Protein AF-0000000085167432 (afdb_homodimer)

Foldseek 3Di:
DVLLLLLLVLLVVLCVVVVNDLCNLCVQVVHHSVVSVCCSVVSPDDPVNSQSSCVVVPHGSVVSSVSSCVVQVQALEDDLVLLVVLLVDVVLVLLLVVVVLVDALVRSVVVDPDDSVRSLVSLVVCVVSVQWDQDPVRGIGGRHDLNHDYPVVGPVVVSVVVVCVVCVPVDPQPDPPGDDDDDDDDDDPVRVVVVVVVVVVVVVVVSVVSSVCSPPDPVVDDDDDDDDDDDDDDDPVVVVVDDDPDD/DVLLLLLLVLLVVLCVVVVNDLCNLCVQVVHHSVVSVCCSVVSPDDPVNSQSSCVVVPHGSVVSSVSSCVVQVQALEDDLVLLVVLLVDVVLVLLLVVVVLVDALVRSVVVDPDDSVRSLVSLVVCVVSVQWDQDPVRGIGGRHDLNHDYPVVGPNVVSVVVVCVVCVPVDPQPDPPGDDDDDDDDDDPVRVVVVVVVVVVVVVVVSVVSSVCSVPDPVVDDDDDDDDDDDDDDDPVVVVVDDPPDD

Organism: Herbaspirillum seropedicae (strain SmR1) (NCBI:txid757424)

Radius of gyration: 34.23 Å; Cα contacts (8 Å, |Δi|>4): 604; chains: 2; bounding box: 50×103×81 Å

Structure (mmCIF, N/CA/C/O backbone):
data_AF-0000000085167432-model_v1
#
loop_
_entity.id
_entity.type
_entity.pdbx_description
1 polymer 'XRE family transcription regulator protein'
#
loop_
_atom_site.group_PDB
_atom_site.id
_atom_site.type_symbol
_atom_site.label_atom_id
_atom_site.label_alt_id
_atom_site.label_comp_id
_atom_site.label_asym_id
_atom_site.label_entity_id
_atom_site.label_seq_id
_atom_site.pdbx_PDB_ins_code
_atom_site.Cartn_x
_atom_site.Cartn_y
_atom_site.Cartn_z
_atom_site.occupancy
_atom_site.B_iso_or_equiv
_atom_site.auth_seq_id
_atom_site.auth_comp_id
_atom_site.auth_asym_id
_atom_site.auth_atom_id
_atom_site.pdbx_PDB_model_num
ATOM 1 N N . MET A 1 1 ? 6.734 33.094 27.078 1 44.41 1 MET A N 1
ATOM 2 C CA . MET A 1 1 ? 6.047 33.844 28.109 1 44.41 1 MET A CA 1
ATOM 3 C C . MET A 1 1 ? 4.652 33.281 28.359 1 44.41 1 MET A C 1
ATOM 5 O O . MET A 1 1 ? 4.223 33.156 29.516 1 44.41 1 MET A O 1
ATOM 9 N N . ALA A 1 2 ? 3.977 32.938 27.234 1 57 2 ALA A N 1
ATOM 10 C CA . ALA A 1 2 ? 2.596 32.469 27.297 1 57 2 ALA A CA 1
ATOM 11 C C . ALA A 1 2 ? 2.516 31.078 27.938 1 57 2 ALA A C 1
ATOM 13 O O . ALA A 1 2 ? 1.644 30.828 28.766 1 57 2 ALA A O 1
ATOM 14 N N . GLN A 1 3 ? 3.475 30.406 27.641 1 58.03 3 GLN A N 1
ATOM 15 C CA . GLN A 1 3 ? 3.445 29.062 28.203 1 58.03 3 GLN A CA 1
ATOM 16 C C . GLN A 1 3 ? 3.689 29.094 29.719 1 58.03 3 GLN A C 1
ATOM 18 O O . GLN A 1 3 ? 3.033 28.375 30.469 1 58.03 3 GLN A O 1
ATOM 23 N N . ALA A 1 4 ? 4.633 29.984 30 1 64.81 4 ALA A N 1
ATOM 24 C CA . ALA A 1 4 ? 4.941 30.125 31.422 1 64.81 4 ALA A CA 1
ATOM 25 C C . ALA A 1 4 ? 3.736 30.641 32.188 1 64.81 4 ALA A C 1
ATOM 27 O O . ALA A 1 4 ? 3.449 30.172 33.312 1 64.81 4 ALA A O 1
ATOM 28 N N . GLU A 1 5 ? 3.074 31.453 31.469 1 71.62 5 GLU A N 1
ATOM 29 C CA . GLU A 1 5 ? 1.869 31.984 32.094 1 71.62 5 GLU A CA 1
ATOM 30 C C . GLU A 1 5 ? 0.8 30.906 32.25 1 71.62 5 GLU A C 1
ATOM 32 O O . GLU A 1 5 ? 0.116 30.844 33.281 1 71.62 5 GLU A O 1
ATOM 37 N N . SER A 1 6 ? 0.79 30.188 31.281 1 72.5 6 SER A N 1
ATOM 38 C CA . SER A 1 6 ? -0.196 29.109 31.312 1 72.5 6 SER A CA 1
ATOM 39 C C . SER A 1 6 ? 0.153 28.078 32.406 1 72.5 6 SER A C 1
ATOM 41 O O . SER A 1 6 ? -0.735 27.547 33.062 1 72.5 6 SER A O 1
ATOM 43 N N . LEU A 1 7 ? 1.386 27.875 32.5 1 75.06 7 LEU A N 1
ATOM 44 C CA . LEU A 1 7 ? 1.826 26.953 33.531 1 75.06 7 LEU A CA 1
ATOM 45 C C . LEU A 1 7 ? 1.527 27.5 34.906 1 75.06 7 LEU A C 1
ATOM 47 O O . LEU A 1 7 ? 1.071 26.766 35.812 1 75.06 7 LEU A O 1
ATOM 51 N N . VAL A 1 8 ? 1.771 28.766 35.031 1 79 8 VAL A N 1
ATOM 52 C CA . VAL A 1 8 ? 1.526 29.422 36.312 1 79 8 VAL A CA 1
ATOM 53 C C . VAL A 1 8 ? 0.028 29.422 36.594 1 79 8 VAL A C 1
ATOM 55 O O . VAL A 1 8 ? -0.39 29.172 37.719 1 79 8 VAL A O 1
ATOM 58 N N . ASN A 1 9 ? -0.695 29.609 35.531 1 78.5 9 ASN A N 1
ATOM 59 C CA . ASN A 1 9 ? -2.145 29.578 35.688 1 78.5 9 ASN A CA 1
ATOM 60 C C . ASN A 1 9 ? -2.645 28.188 36.062 1 78.5 9 ASN A C 1
ATOM 62 O O . ASN A 1 9 ? -3.531 28.031 36.906 1 78.5 9 ASN A O 1
ATOM 66 N N . ALA A 1 10 ? -2.094 27.281 35.438 1 77.69 10 ALA A N 1
ATOM 67 C CA . ALA A 1 10 ? -2.438 25.906 35.75 1 77.69 10 ALA A CA 1
ATOM 68 C C . ALA A 1 10 ? -2.092 25.562 37.188 1 77.69 10 ALA A C 1
ATOM 70 O O . ALA A 1 10 ? -2.85 24.875 37.875 1 77.69 10 ALA A O 1
ATOM 71 N N . LEU A 1 11 ? -0.949 26.078 37.531 1 81.75 11 LEU A N 1
ATOM 72 C CA . LEU A 1 11 ? -0.508 25.875 38.906 1 81.75 11 LEU A CA 1
ATOM 73 C C . LEU A 1 11 ? -1.457 26.547 39.875 1 81.75 11 LEU A C 1
ATOM 75 O O . LEU A 1 11 ? -1.812 25.969 40.906 1 81.75 11 LEU A O 1
ATOM 79 N N . LYS A 1 12 ? -1.842 27.719 39.5 1 84.62 12 LYS A N 1
ATOM 80 C CA . LYS A 1 12 ? -2.799 28.453 40.312 1 84.62 12 LYS A CA 1
ATOM 81 C C . LYS A 1 12 ? -4.117 27.688 40.438 1 84.62 12 LYS A C 1
ATOM 83 O O . LYS A 1 12 ? -4.684 27.562 41.531 1 84.62 12 LYS A O 1
ATOM 88 N N . ASN A 1 13 ? -4.531 27.188 39.406 1 81.06 13 ASN A N 1
ATOM 89 C CA . ASN A 1 13 ? -5.77 26.406 39.375 1 81.06 13 ASN A CA 1
ATOM 90 C C . ASN A 1 13 ? -5.66 25.141 40.188 1 81.06 13 ASN A C 1
ATOM 92 O O . ASN A 1 13 ? -6.609 24.75 40.875 1 81.06 13 ASN A O 1
ATOM 96 N N . LEU A 1 14 ? -4.574 24.578 40.094 1 81.69 14 LEU A N 1
ATOM 97 C CA . LEU A 1 14 ? -4.328 23.344 40.844 1 81.69 14 LEU A CA 1
ATOM 98 C C . LEU A 1 14 ? -4.34 23.625 42.344 1 81.69 14 LEU A C 1
ATOM 100 O O . LEU A 1 14 ? -4.918 22.859 43.125 1 81.69 14 LEU A O 1
ATOM 104 N N . LEU A 1 15 ? -3.662 24.703 42.75 1 87.19 15 LEU A N 1
ATOM 105 C CA . LEU A 1 15 ? -3.65 25.109 44.156 1 87.19 15 LEU A CA 1
ATOM 106 C C . LEU A 1 15 ? -5.066 25.375 44.656 1 87.19 15 LEU A C 1
ATOM 108 O O . LEU A 1 15 ? -5.441 24.906 45.75 1 87.19 15 LEU A O 1
ATOM 112 N N . LYS A 1 16 ? -5.797 25.984 43.781 1 85.44 16 LYS A N 1
ATOM 113 C CA . LYS A 1 16 ? -7.184 26.281 44.125 1 85.44 16 LYS A CA 1
ATOM 114 C C . LYS A 1 16 ? -8.016 25 44.25 1 85.44 16 LYS A C 1
ATOM 116 O O . LYS A 1 16 ? -8.805 24.844 45.156 1 85.44 16 LYS A O 1
ATOM 121 N N . ALA A 1 17 ? -7.844 24.156 43.469 1 81.81 17 ALA A N 1
ATOM 122 C CA . ALA A 1 17 ? -8.586 22.906 43.438 1 81.81 17 ALA A CA 1
ATOM 123 C C . ALA A 1 17 ? -8.281 22.031 44.625 1 81.81 17 ALA A C 1
ATOM 125 O O . ALA A 1 17 ? -9.148 21.312 45.125 1 81.81 17 ALA A O 1
ATOM 126 N N . ARG A 1 18 ? -7.109 22.203 45 1 82.69 18 ARG A N 1
ATOM 127 C CA . ARG A 1 18 ? -6.691 21.375 46.125 1 82.69 18 ARG A CA 1
ATOM 128 C C . ARG A 1 18 ? -6.848 22.109 47.469 1 82.69 18 ARG A C 1
ATOM 130 O O . ARG A 1 18 ? -6.52 21.578 48.531 1 82.69 18 ARG A O 1
ATOM 137 N N . GLY A 1 19 ? -7.238 23.344 47.281 1 87.38 19 GLY A N 1
ATOM 138 C CA . GLY A 1 19 ? -7.469 24.156 48.469 1 87.38 19 GLY A CA 1
ATOM 139 C C . GLY A 1 19 ? -6.188 24.578 49.156 1 87.38 19 GLY A C 1
ATOM 140 O O . GLY A 1 19 ? -6.18 24.812 50.375 1 87.38 19 GLY A O 1
ATOM 141 N N . ILE A 1 20 ? -5.172 24.578 48.5 1 87.62 20 ILE A N 1
ATOM 142 C CA . ILE A 1 20 ? -3.893 24.984 49.062 1 87.62 20 ILE A CA 1
ATOM 143 C C . ILE A 1 20 ? -3.729 26.5 48.938 1 87.62 20 ILE A C 1
ATOM 145 O O . ILE A 1 20 ? -3.836 27.062 47.844 1 87.62 20 ILE A O 1
ATOM 149 N N . THR A 1 21 ? -3.5 27.062 50.031 1 89 21 THR A N 1
ATOM 150 C CA . THR A 1 21 ? -3.32 28.516 50.062 1 89 21 THR A CA 1
ATOM 151 C C . THR A 1 21 ? -1.856 28.875 49.844 1 89 21 THR A C 1
ATOM 153 O O . THR A 1 21 ? -0.969 28.031 49.969 1 89 21 THR A O 1
ATOM 156 N N . TYR A 1 22 ? -1.654 30.125 49.438 1 92.62 22 TYR A N 1
ATOM 157 C CA . TYR A 1 22 ? -0.292 30.609 49.25 1 92.62 22 TYR A CA 1
ATOM 158 C C . TYR A 1 22 ? 0.513 30.516 50.531 1 92.62 22 TYR A C 1
ATOM 160 O O . TYR A 1 22 ? 1.726 30.297 50.5 1 92.62 22 TYR A O 1
ATOM 168 N N . ALA A 1 23 ? -0.18 30.656 51.625 1 92.38 23 ALA A N 1
ATOM 169 C CA . ALA A 1 23 ? 0.455 30.547 52.938 1 92.38 23 ALA A CA 1
ATOM 170 C C . ALA A 1 23 ? 0.966 29.125 53.188 1 92.38 23 ALA A C 1
ATOM 172 O O . ALA A 1 23 ? 2.086 28.938 53.656 1 92.38 23 ALA A O 1
ATOM 173 N N . GLN A 1 24 ? 0.153 28.234 52.844 1 91.75 24 GLN A N 1
ATOM 174 C CA . GLN A 1 24 ? 0.531 26.828 53.031 1 91.75 24 GLN A CA 1
ATOM 175 C C . GLN A 1 24 ? 1.688 26.469 52.094 1 91.75 24 GLN A C 1
ATOM 177 O O . GLN A 1 24 ? 2.609 25.75 52.5 1 91.75 24 GLN A O 1
ATOM 182 N N . LEU A 1 25 ? 1.61 26.906 50.906 1 91.31 25 LEU A N 1
ATOM 183 C CA . LEU A 1 25 ? 2.66 26.656 49.906 1 91.31 25 LEU A CA 1
ATOM 184 C C . LEU A 1 25 ? 3.984 27.266 50.375 1 91.31 25 LEU A C 1
ATOM 186 O O . LEU A 1 25 ? 5.039 26.641 50.219 1 91.31 25 LEU A O 1
ATOM 190 N N . ALA A 1 26 ? 3.938 28.422 50.844 1 92.5 26 ALA A N 1
ATOM 191 C CA . ALA A 1 26 ? 5.121 29.141 51.344 1 92.5 26 ALA A CA 1
ATOM 192 C C . ALA A 1 26 ? 5.824 28.344 52.438 1 92.5 26 ALA A C 1
ATOM 194 O O . ALA A 1 26 ? 7.055 28.25 52.438 1 92.5 26 ALA A O 1
ATOM 195 N N . LYS A 1 27 ? 5.043 27.828 53.344 1 90.88 27 LYS A N 1
ATOM 196 C CA . LYS A 1 27 ? 5.594 27.016 54.438 1 90.88 27 LYS A CA 1
ATOM 197 C C . LYS A 1 27 ? 6.367 25.812 53.875 1 90.88 27 LYS A C 1
ATOM 199 O O . LYS A 1 27 ? 7.461 25.5 54.375 1 90.88 27 LYS A O 1
ATOM 204 N N . GLY A 1 28 ? 5.805 25.219 52.938 1 88.5 28 GLY A N 1
ATOM 205 C CA . GLY A 1 28 ? 6.438 24.062 52.344 1 88.5 28 GLY A CA 1
ATOM 206 C C . GLY A 1 28 ? 7.707 24.391 51.562 1 88.5 28 GLY A C 1
ATOM 207 O O . GLY A 1 28 ? 8.609 23.562 51.469 1 88.5 28 GLY A O 1
ATOM 208 N N . LEU A 1 29 ? 7.777 25.531 51.031 1 88 29 LEU A N 1
ATOM 209 C CA . LEU A 1 29 ? 8.898 25.953 50.188 1 88 29 LEU A CA 1
ATOM 210 C C . LEU A 1 29 ? 9.953 26.672 51.031 1 88 29 LEU A C 1
ATOM 212 O O . LEU A 1 29 ? 11.039 26.969 50.531 1 88 29 LEU A O 1
ATOM 216 N N . GLY A 1 30 ? 9.586 27 52.25 1 90.94 30 GLY A N 1
ATOM 217 C CA . GLY A 1 30 ? 10.484 27.766 53.125 1 90.94 30 GLY A CA 1
ATOM 218 C C . GLY A 1 30 ? 10.57 29.234 52.719 1 90.94 30 GLY A C 1
ATOM 219 O O . GLY A 1 30 ? 11.641 29.844 52.812 1 90.94 30 GLY A O 1
ATOM 220 N N . LEU A 1 31 ? 9.547 29.672 52.156 1 89.62 31 LEU A N 1
ATOM 221 C CA . LEU A 1 31 ? 9.461 31.062 51.719 1 89.62 31 LEU A CA 1
ATOM 222 C C . LEU A 1 31 ? 8.375 31.797 52.5 1 89.62 31 LEU A C 1
ATOM 224 O O . LEU A 1 31 ? 7.559 31.172 53.188 1 89.62 31 LEU A O 1
ATOM 228 N N . SER A 1 32 ? 8.43 33.156 52.469 1 91.75 32 SER A N 1
ATOM 229 C CA . SER A 1 32 ? 7.332 33.938 53 1 91.75 32 SER A CA 1
ATOM 230 C C . SER A 1 32 ? 6.125 33.938 52.062 1 91.75 32 SER A C 1
ATOM 232 O O . SER A 1 32 ? 6.27 33.75 50.875 1 91.75 32 SER A O 1
ATOM 234 N N . GLU A 1 33 ? 4.977 34.062 52.688 1 92.94 33 GLU A N 1
ATOM 235 C CA . GLU A 1 33 ? 3.766 34.188 51.875 1 92.94 33 GLU A CA 1
ATOM 236 C C . GLU A 1 33 ? 3.863 35.344 50.906 1 92.94 33 GLU A C 1
ATOM 238 O O . GLU A 1 33 ? 3.408 35.25 49.75 1 92.94 33 GLU A O 1
ATOM 243 N N . ALA A 1 34 ? 4.414 36.406 51.344 1 91.75 34 ALA A N 1
ATOM 244 C CA . ALA A 1 34 ? 4.609 37.562 50.5 1 91.75 34 ALA A CA 1
ATOM 245 C C . ALA A 1 34 ? 5.48 37.219 49.281 1 91.75 34 ALA A C 1
ATOM 247 O O . ALA A 1 34 ? 5.211 37.688 48.188 1 91.75 34 ALA A O 1
ATOM 248 N N . SER A 1 35 ? 6.492 36.5 49.5 1 90.94 35 SER A N 1
ATOM 249 C CA . SER A 1 35 ? 7.383 36.062 48.406 1 90.94 35 SER A CA 1
ATOM 250 C C . SER A 1 35 ? 6.656 35.188 47.406 1 90.94 35 SER A C 1
ATOM 252 O O . SER A 1 35 ? 6.824 35.344 46.188 1 90.94 35 SER A O 1
ATOM 254 N N . VAL A 1 36 ? 5.855 34.25 47.906 1 92 36 VAL A N 1
ATOM 255 C CA . VAL A 1 36 ? 5.094 33.344 47.031 1 92 36 VAL A CA 1
ATOM 256 C C . VAL A 1 36 ? 4.078 34.156 46.219 1 92 36 VAL A C 1
ATOM 258 O O . VAL A 1 36 ? 3.932 33.938 45.031 1 92 36 VAL A O 1
ATOM 261 N N . LYS A 1 37 ? 3.414 35.031 46.844 1 91 37 LYS A N 1
ATOM 262 C CA . LYS A 1 37 ? 2.459 35.906 46.156 1 91 37 LYS A CA 1
ATOM 263 C C . LYS A 1 37 ? 3.145 36.688 45.062 1 91 37 LYS A C 1
ATOM 265 O O . LYS A 1 37 ? 2.602 36.844 43.938 1 91 37 LYS A O 1
ATOM 270 N N . ARG A 1 38 ? 4.262 37.156 45.375 1 86.25 38 ARG A N 1
ATOM 271 C CA . ARG A 1 38 ? 5.027 37.906 44.375 1 86.25 38 ARG A CA 1
ATOM 272 C C . ARG A 1 38 ? 5.426 37.031 43.188 1 86.25 38 ARG A C 1
ATOM 274 O O . ARG A 1 38 ? 5.285 37.438 42.062 1 86.25 38 ARG A O 1
ATOM 281 N N . ILE A 1 39 ? 5.883 35.812 43.406 1 86.62 39 ILE A N 1
ATOM 282 C CA . ILE A 1 39 ? 6.324 34.906 42.375 1 86.62 39 ILE A CA 1
ATOM 283 C C . ILE A 1 39 ? 5.156 34.562 41.438 1 86.62 39 ILE A C 1
ATOM 285 O O . ILE A 1 39 ? 5.309 34.562 40.219 1 86.62 39 ILE A O 1
ATOM 289 N N . PHE A 1 40 ? 4.012 34.375 42.094 1 88.62 40 PHE A N 1
ATOM 290 C CA . PHE A 1 40 ? 2.824 34.062 41.312 1 88.62 40 PHE A CA 1
ATOM 291 C C . PHE A 1 40 ? 2.316 35.281 40.562 1 88.62 40 PHE A C 1
ATOM 293 O O . PHE A 1 40 ? 1.895 35.188 39.406 1 88.62 40 PHE A O 1
ATOM 300 N N . ALA A 1 41 ? 2.352 36.438 41.188 1 85.44 41 ALA A N 1
ATOM 301 C CA . ALA A 1 41 ? 1.872 37.656 40.562 1 85.44 41 ALA A CA 1
ATOM 302 C C . ALA A 1 41 ? 2.771 38.094 39.438 1 85.44 41 ALA A C 1
ATOM 304 O O . ALA A 1 41 ? 2.283 38.531 38.375 1 85.44 41 ALA A O 1
ATOM 305 N N . GLU A 1 42 ? 4.035 37.969 39.625 1 81.25 42 GLU A N 1
ATOM 306 C CA . GLU A 1 42 ? 5 38.344 38.625 1 81.25 42 GLU A CA 1
ATOM 307 C C . GLU A 1 42 ? 5.281 37.219 37.625 1 81.25 42 GLU A C 1
ATOM 309 O O . GLU A 1 42 ? 5.996 37.406 36.656 1 81.25 42 GLU A O 1
ATOM 314 N N . ARG A 1 43 ? 4.664 36.062 37.938 1 81.06 43 ARG A N 1
ATOM 315 C CA . ARG A 1 43 ? 4.863 34.875 37.156 1 81.06 43 ARG A CA 1
ATOM 316 C C . ARG A 1 43 ? 6.348 34.625 36.906 1 81.06 43 ARG A C 1
ATOM 318 O O . ARG A 1 43 ? 6.746 34.25 35.781 1 81.06 43 ARG A O 1
ATOM 325 N N . SER A 1 44 ? 7.176 34.875 37.812 1 79 44 SER A N 1
ATOM 326 C CA . SER A 1 44 ? 8.625 34.812 37.688 1 79 44 SER A CA 1
ATOM 327 C C . SER A 1 44 ? 9.18 33.531 38.312 1 79 44 SER A C 1
ATOM 329 O O . SER A 1 44 ? 10 33.594 39.25 1 79 44 SER A O 1
ATOM 331 N N . PHE A 1 45 ? 8.719 32.438 37.875 1 80.81 45 PHE A N 1
ATOM 332 C CA . PHE A 1 45 ? 9.203 31.156 38.344 1 80.81 45 PHE A CA 1
ATOM 333 C C . PHE A 1 45 ? 10.508 30.781 37.656 1 80.81 45 PHE A C 1
ATOM 335 O O . PHE A 1 45 ? 10.617 30.875 36.438 1 80.81 45 PHE A O 1
ATOM 342 N N . THR A 1 46 ? 11.516 30.469 38.5 1 76.75 46 THR A N 1
ATOM 343 C CA . THR A 1 46 ? 12.617 29.703 37.938 1 76.75 46 THR A CA 1
ATOM 344 C C . THR A 1 46 ? 12.219 28.234 37.781 1 76.75 46 THR A C 1
ATOM 346 O O . THR A 1 46 ? 11.266 27.766 38.406 1 76.75 46 THR A O 1
ATOM 349 N N . LEU A 1 47 ? 12.883 27.531 36.844 1 77.5 47 LEU A N 1
ATOM 350 C CA . LEU A 1 47 ? 12.602 26.125 36.656 1 77.5 47 LEU A CA 1
ATOM 351 C C . LEU A 1 47 ? 12.75 25.344 37.969 1 77.5 47 LEU A C 1
ATOM 353 O O . LEU A 1 47 ? 11.969 24.438 38.25 1 77.5 47 LEU A O 1
ATOM 357 N N . GLU A 1 48 ? 13.68 25.766 38.688 1 80.44 48 GLU A N 1
ATOM 358 C CA . GLU A 1 48 ? 13.922 25.109 39.969 1 80.44 48 GLU A CA 1
ATOM 359 C C . GLU A 1 48 ? 12.758 25.344 40.938 1 80.44 48 GLU A C 1
ATOM 361 O O . GLU A 1 48 ? 12.305 24.422 41.625 1 80.44 48 GLU A O 1
ATOM 366 N N . ARG A 1 49 ? 12.328 26.562 41 1 82.06 49 ARG A N 1
ATOM 367 C CA . ARG A 1 49 ? 11.219 26.906 41.875 1 82.06 49 ARG A CA 1
ATOM 368 C C . ARG A 1 49 ? 9.938 26.203 41.438 1 82.06 49 ARG A C 1
ATOM 370 O O . ARG A 1 49 ? 9.188 25.703 42.281 1 82.06 49 ARG A O 1
ATOM 377 N N . LEU A 1 50 ? 9.75 26.203 40.125 1 83.75 50 LEU A N 1
ATOM 378 C CA . LEU A 1 50 ? 8.594 25.5 39.594 1 83.75 50 LEU A CA 1
ATOM 379 C C . LEU A 1 50 ? 8.633 24.016 39.938 1 83.75 50 LEU A C 1
ATOM 381 O O . LEU A 1 50 ? 7.613 23.438 40.312 1 83.75 50 LEU A O 1
ATOM 385 N N . ASP A 1 51 ? 9.727 23.484 39.844 1 81.5 51 ASP A N 1
ATOM 386 C CA . ASP A 1 51 ? 9.906 22.062 40.188 1 81.5 51 ASP A CA 1
ATOM 387 C C . ASP A 1 51 ? 9.633 21.828 41.656 1 81.5 51 ASP A C 1
ATOM 389 O O . ASP A 1 51 ? 9.016 20.828 42.031 1 81.5 51 ASP A O 1
ATOM 393 N N . GLN A 1 52 ? 10.117 22.672 42.531 1 85 52 GLN A N 1
ATOM 394 C CA . GLN A 1 52 ? 9.898 22.562 43.969 1 85 52 GLN A CA 1
ATOM 395 C C . GLN A 1 52 ? 8.414 22.609 44.312 1 85 52 GLN A C 1
ATOM 397 O O . GLN A 1 52 ? 7.93 21.812 45.125 1 85 52 GLN A O 1
ATOM 402 N N . VAL A 1 53 ? 7.746 23.516 43.625 1 87.25 53 VAL A N 1
ATOM 403 C CA . VAL A 1 53 ? 6.312 23.656 43.875 1 87.25 53 VAL A CA 1
ATOM 404 C C . VAL A 1 53 ? 5.59 22.391 43.406 1 87.25 53 VAL A C 1
ATOM 406 O O . VAL A 1 53 ? 4.73 21.859 44.125 1 87.25 53 VAL A O 1
ATOM 409 N N . CYS A 1 54 ? 5.957 21.938 42.281 1 83.81 54 CYS A N 1
ATOM 410 C CA . CYS A 1 54 ? 5.344 20.734 41.75 1 83.81 54 CYS A CA 1
ATOM 411 C C . CYS A 1 54 ? 5.602 19.531 42.656 1 83.81 54 CYS A C 1
ATOM 413 O O . CYS A 1 54 ? 4.703 18.734 42.906 1 83.81 54 CYS A O 1
ATOM 415 N N . THR A 1 55 ? 6.805 19.469 43.188 1 83.62 55 THR A N 1
ATOM 416 C CA . THR A 1 55 ? 7.164 18.406 44.094 1 83.62 55 THR A CA 1
ATOM 417 C C . THR A 1 55 ? 6.312 18.469 45.375 1 83.62 55 THR A C 1
ATOM 419 O O . THR A 1 55 ? 5.832 17.438 45.844 1 83.62 55 THR A O 1
ATOM 422 N N . LEU A 1 56 ? 6.188 19.625 45.844 1 85.31 56 LEU A N 1
ATOM 423 C CA . LEU A 1 56 ? 5.383 19.812 47.062 1 85.31 56 LEU A CA 1
ATOM 424 C C . LEU A 1 56 ? 3.941 19.375 46.812 1 85.31 56 LEU A C 1
ATOM 426 O O . LEU A 1 56 ? 3.277 18.906 47.75 1 85.31 56 LEU A O 1
ATOM 430 N N . LEU A 1 57 ? 3.559 19.609 45.594 1 84.75 57 LEU A N 1
ATOM 431 C CA . LEU A 1 57 ? 2.182 19.266 45.25 1 84.75 57 LEU A CA 1
ATOM 432 C C . LEU A 1 57 ? 2.074 17.812 44.812 1 84.75 57 LEU A C 1
ATOM 434 O O . LEU A 1 57 ? 0.976 17.328 44.562 1 84.75 57 LEU A O 1
ATOM 438 N N . GLY A 1 58 ? 3.18 17.188 44.625 1 82.25 58 GLY A N 1
ATOM 439 C CA . GLY A 1 58 ? 3.197 15.789 44.219 1 82.25 58 GLY A CA 1
ATOM 440 C C . GLY A 1 58 ? 2.971 15.586 42.75 1 82.25 58 GLY A C 1
ATOM 441 O O . GLY A 1 58 ? 2.395 14.578 42.344 1 82.25 58 GLY A O 1
ATOM 442 N N . ILE A 1 59 ? 3.232 16.547 42.031 1 79.31 59 ILE A N 1
ATOM 443 C CA . ILE A 1 59 ? 3.076 16.422 40.594 1 79.31 59 ILE A CA 1
ATOM 444 C C . ILE A 1 59 ? 4.41 16.703 39.906 1 79.31 59 ILE A C 1
ATOM 446 O O . ILE A 1 59 ? 5.344 17.203 40.531 1 79.31 59 ILE A O 1
ATOM 450 N N . GLN A 1 60 ? 4.523 16.344 38.594 1 78.69 60 GLN A N 1
ATOM 451 C CA . GLN A 1 60 ? 5.672 16.672 37.75 1 78.69 60 GLN A CA 1
ATOM 452 C C . GLN A 1 60 ? 5.367 17.859 36.875 1 78.69 60 GLN A C 1
ATOM 454 O O . GLN A 1 60 ? 4.203 18.156 36.594 1 78.69 60 GLN A O 1
ATOM 459 N N . ILE A 1 61 ? 6.418 18.5 36.438 1 73.62 61 ILE A N 1
ATOM 460 C CA . ILE A 1 61 ? 6.246 19.641 35.531 1 73.62 61 ILE A CA 1
ATOM 461 C C . ILE A 1 61 ? 5.539 19.188 34.25 1 73.62 61 ILE A C 1
ATOM 463 O O . ILE A 1 61 ? 4.711 19.906 33.719 1 73.62 61 ILE A O 1
ATOM 467 N N . SER A 1 62 ? 5.773 18.016 33.906 1 71.75 62 SER A N 1
ATOM 468 C CA . SER A 1 62 ? 5.129 17.469 32.719 1 71.75 62 SER A CA 1
ATOM 469 C C . SER A 1 62 ? 3.619 17.375 32.906 1 71.75 62 SER A C 1
ATOM 471 O O . SER A 1 62 ? 2.852 17.594 31.969 1 71.75 62 SER A O 1
ATOM 473 N N . ASP A 1 63 ? 3.264 17.094 34.125 1 70.31 63 ASP A N 1
ATOM 474 C CA . ASP A 1 63 ? 1.844 17.016 34.469 1 70.31 63 ASP A CA 1
ATOM 475 C C . ASP A 1 63 ? 1.185 18.391 34.344 1 70.31 63 ASP A C 1
ATOM 477 O O . ASP A 1 63 ? 0.076 18.516 33.812 1 70.31 63 ASP A O 1
ATOM 481 N N . LEU A 1 64 ? 1.826 19.328 34.844 1 69.62 64 LEU A N 1
ATOM 482 C CA . LEU A 1 64 ? 1.325 20.688 34.75 1 69.62 64 LEU A CA 1
ATOM 483 C C . LEU A 1 64 ? 1.216 21.141 33.312 1 69.62 64 LEU A C 1
ATOM 485 O O . LEU A 1 64 ? 0.235 21.781 32.938 1 69.62 64 LEU A O 1
ATOM 489 N N . ALA A 1 65 ? 2.209 20.734 32.562 1 68.31 65 ALA A N 1
ATOM 490 C CA . ALA A 1 65 ? 2.213 21.047 31.156 1 68.31 65 ALA A CA 1
ATOM 491 C C . ALA A 1 65 ? 1.024 20.406 30.438 1 68.31 65 ALA A C 1
ATOM 493 O O . ALA A 1 65 ? 0.396 21.031 29.578 1 68.31 65 ALA A O 1
ATOM 494 N N . ARG A 1 66 ? 0.737 19.297 30.891 1 63.31 66 ARG A N 1
ATOM 495 C CA . ARG A 1 66 ? -0.411 18.594 30.344 1 63.31 66 ARG A CA 1
ATOM 496 C C . ARG A 1 66 ? -1.716 19.297 30.703 1 63.31 66 ARG A C 1
ATOM 498 O O . ARG A 1 66 ? -2.635 19.375 29.891 1 63.31 66 ARG A O 1
ATOM 505 N N . MET A 1 67 ? -1.733 19.734 31.922 1 61.03 67 MET A N 1
ATOM 506 C CA . MET A 1 67 ? -2.928 20.406 32.406 1 61.03 67 MET A CA 1
ATOM 507 C C . MET A 1 67 ? -3.17 21.703 31.656 1 61.03 67 MET A C 1
ATOM 509 O O . MET A 1 67 ? -4.316 22.078 31.406 1 61.03 67 MET A O 1
ATOM 513 N N . VAL A 1 68 ? -2.109 22.328 31.438 1 60 68 VAL A N 1
ATOM 514 C CA . VAL A 1 68 ? -2.211 23.562 30.656 1 60 68 VAL A CA 1
ATOM 515 C C . VAL A 1 68 ? -2.746 23.25 29.266 1 60 68 VAL A C 1
ATOM 517 O O . VAL A 1 68 ? -3.596 23.969 28.734 1 60 68 VAL A O 1
ATOM 520 N N . VAL A 1 69 ? -2.221 22.203 28.812 1 55.72 69 VAL A N 1
ATOM 521 C CA . VAL A 1 69 ? -2.672 21.781 27.484 1 55.72 69 VAL A CA 1
ATOM 522 C C . VAL A 1 69 ? -4.121 21.312 27.562 1 55.72 69 VAL A C 1
ATOM 524 O O . VAL A 1 69 ? -4.914 21.562 26.656 1 55.72 69 VAL A O 1
ATOM 527 N N . ALA A 1 70 ? -4.418 20.672 28.797 1 53.12 70 ALA A N 1
ATOM 528 C CA . ALA A 1 70 ? -5.77 20.172 29.016 1 53.12 70 ALA A CA 1
ATOM 529 C C . ALA A 1 70 ? -6.777 21.312 29.094 1 53.12 70 ALA A C 1
ATOM 531 O O . ALA A 1 70 ? -7.953 21.141 28.766 1 53.12 70 ALA A O 1
ATOM 532 N N . GLU A 1 71 ? -6.504 22.391 29.703 1 52.22 71 GLU A N 1
ATOM 533 C CA . GLU A 1 71 ? -7.48 23.469 29.891 1 52.22 71 GLU A CA 1
ATOM 534 C C . GLU A 1 71 ? -8 23.969 28.547 1 52.22 71 GLU A C 1
ATOM 536 O O . GLU A 1 71 ? -9.117 24.484 28.453 1 52.22 71 GLU A O 1
ATOM 541 N N . GLN A 1 72 ? -7.332 24.125 27.531 1 55.75 72 GLN A N 1
ATOM 542 C CA . GLN A 1 72 ? -7.941 24.406 26.234 1 55.75 72 GLN A CA 1
ATOM 543 C C . GLN A 1 72 ? -7.844 23.203 25.312 1 55.75 72 GLN A C 1
ATOM 545 O O . GLN A 1 72 ? -6.82 23 24.656 1 55.75 72 GLN A O 1
ATOM 550 N N . PRO A 1 73 ? -8.727 22.312 25.484 1 61.69 73 PRO A N 1
ATOM 551 C CA . PRO A 1 73 ? -8.609 21.094 24.703 1 61.69 73 PRO A CA 1
ATOM 552 C C . PRO A 1 73 ? -8.375 21.359 23.219 1 61.69 73 PRO A C 1
ATOM 554 O O . PRO A 1 73 ? -9.125 22.125 22.594 1 61.69 73 PRO A O 1
ATOM 557 N N . VAL A 1 74 ? -7.211 21.484 22.875 1 75 74 VAL A N 1
ATOM 558 C CA . VAL A 1 74 ? -6.953 21.609 21.438 1 75 74 VAL A CA 1
ATOM 559 C C . VAL A 1 74 ? -7.441 20.344 20.734 1 75 74 VAL A C 1
ATOM 561 O O . VAL A 1 74 ? -7.23 19.234 21.219 1 75 74 VAL A O 1
ATOM 564 N N . PRO A 1 75 ? -8.219 20.672 19.734 1 85.19 75 PRO A N 1
ATOM 565 C CA . PRO A 1 75 ? -8.812 19.531 19.031 1 85.19 75 PRO A CA 1
ATOM 566 C C . PRO A 1 75 ? -7.789 18.734 18.234 1 85.19 75 PRO A C 1
ATOM 568 O O . PRO A 1 75 ? -6.766 19.281 17.797 1 85.19 75 PRO A O 1
ATOM 571 N N . SER A 1 76 ? -8.117 17.516 18.156 1 86.94 76 SER A N 1
ATOM 572 C CA . SER A 1 76 ? -7.281 16.656 17.328 1 86.94 76 SER A CA 1
ATOM 573 C C . SER A 1 76 ? -7.746 16.672 15.875 1 86.94 76 SER A C 1
ATOM 575 O O . SER A 1 76 ? -7.098 16.078 15.008 1 86.94 76 SER A O 1
ATOM 577 N N . ARG A 1 77 ? -8.875 17.359 15.641 1 90.38 77 ARG A N 1
ATOM 578 C CA . ARG A 1 77 ? -9.406 17.5 14.289 1 90.38 77 ARG A CA 1
ATOM 579 C C . ARG A 1 77 ? -10.078 18.844 14.094 1 90.38 77 ARG A C 1
ATOM 581 O O . ARG A 1 77 ? -10.547 19.469 15.055 1 90.38 77 ARG A O 1
ATOM 588 N N . LEU A 1 78 ? -10.07 19.297 12.898 1 93.56 78 LEU A N 1
ATOM 589 C CA . LEU A 1 78 ? -10.82 20.484 12.547 1 93.56 78 LEU A CA 1
ATOM 590 C C . LEU A 1 78 ? -12.281 20.156 12.258 1 93.56 78 LEU A C 1
ATOM 592 O O . LEU A 1 78 ? -12.633 18.984 12.07 1 93.56 78 LEU A O 1
ATOM 596 N N . THR A 1 79 ? -13.094 21.141 12.281 1 93.12 79 THR A N 1
ATOM 597 C CA . THR A 1 79 ? -14.484 20.953 11.891 1 93.12 79 THR A CA 1
ATOM 598 C C . THR A 1 79 ? -14.602 20.844 10.367 1 93.12 79 THR A C 1
ATOM 600 O O . THR A 1 79 ? -13.703 21.266 9.641 1 93.12 79 THR A O 1
ATOM 603 N N . GLU A 1 80 ? -15.719 20.281 9.914 1 95.19 80 GLU A N 1
ATOM 604 C CA . GLU A 1 80 ? -15.969 20.203 8.477 1 95.19 80 GLU A CA 1
ATOM 605 C C . GLU A 1 80 ? -16 21.578 7.844 1 95.19 80 GLU A C 1
ATOM 607 O O . GLU A 1 80 ? -15.492 21.781 6.738 1 95.19 80 GLU A O 1
ATOM 612 N N . GLU A 1 81 ? -16.594 22.453 8.555 1 95.5 81 GLU A N 1
ATOM 613 C CA . GLU A 1 81 ? -16.688 23.828 8.062 1 95.5 81 GLU A CA 1
ATOM 614 C C . GLU A 1 81 ? -15.297 24.453 7.914 1 95.5 81 GLU A C 1
ATOM 616 O O . GLU A 1 81 ? -15.023 25.141 6.926 1 95.5 81 GLU A O 1
ATOM 621 N N . GLN A 1 82 ? -14.492 24.25 8.859 1 95.81 82 GLN A N 1
ATOM 622 C CA . GLN A 1 82 ? -13.117 24.734 8.797 1 95.81 82 GLN A CA 1
ATOM 623 C C . GLN A 1 82 ? -12.383 24.156 7.594 1 95.81 82 GLN A C 1
ATOM 625 O O . GLN A 1 82 ? -11.75 24.906 6.836 1 95.81 82 GLN A O 1
A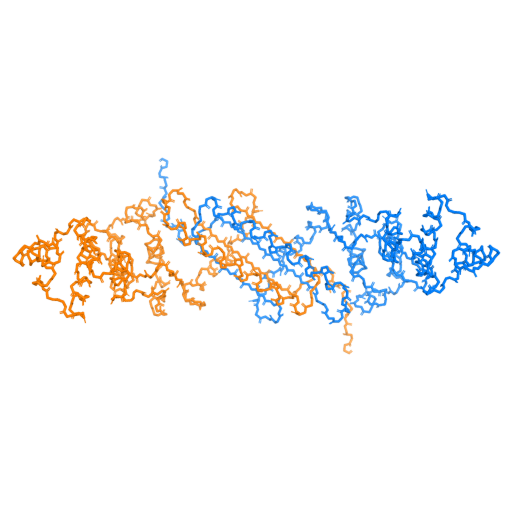TOM 630 N N . GLU A 1 83 ? -12.547 22.891 7.387 1 96.88 83 GLU A N 1
ATOM 631 C CA . GLU A 1 83 ? -11.852 22.25 6.281 1 96.88 83 GLU A CA 1
ATOM 632 C C . GLU A 1 83 ? -12.375 22.734 4.934 1 96.88 83 GLU A C 1
ATOM 634 O O . GLU A 1 83 ? -11.609 22.922 3.99 1 96.88 83 GLU A O 1
ATOM 639 N N . LYS A 1 84 ? -13.648 22.984 4.82 1 96.31 84 LYS A N 1
ATOM 640 C CA . LYS A 1 84 ? -14.25 23.5 3.594 1 96.31 84 LYS A CA 1
ATOM 641 C C . LYS A 1 84 ? -13.68 24.875 3.24 1 96.31 84 LYS A C 1
ATOM 643 O O . LYS A 1 84 ? -13.391 25.141 2.074 1 96.31 84 LYS A O 1
ATOM 648 N N . LYS A 1 85 ? -13.539 25.641 4.199 1 96.69 85 LYS A N 1
ATOM 649 C CA . LYS A 1 85 ? -13 26.984 3.98 1 96.69 85 LYS A CA 1
ATOM 650 C C . LYS A 1 85 ? -11.547 26.922 3.514 1 96.69 85 LYS A C 1
ATOM 652 O O . LYS A 1 85 ? -11.125 27.719 2.68 1 96.69 85 LYS A O 1
ATOM 657 N N . LEU A 1 86 ? -10.836 26.016 4.051 1 96.25 86 LEU A N 1
ATOM 658 C CA . LEU A 1 86 ? -9.445 25.844 3.654 1 96.25 86 LEU A CA 1
ATOM 659 C C . LEU A 1 86 ? -9.336 25.406 2.197 1 96.25 86 LEU A C 1
ATOM 661 O O . LEU A 1 86 ? -8.555 25.969 1.43 1 96.25 86 LEU A O 1
ATOM 665 N N . VAL A 1 87 ? -10.18 24.438 1.807 1 95.06 87 VAL A N 1
ATOM 666 C CA . VAL A 1 87 ? -10.109 23.875 0.467 1 95.06 87 VAL A CA 1
ATOM 667 C C . VAL A 1 87 ? -10.578 24.891 -0.561 1 95.06 87 VAL A C 1
ATOM 669 O O . VAL A 1 87 ? -10.133 24.875 -1.711 1 95.06 87 VAL A O 1
ATOM 672 N N . ALA A 1 88 ? -11.406 25.797 -0.1 1 94.75 88 ALA A N 1
ATOM 673 C CA . ALA A 1 88 ? -11.984 26.797 -0.995 1 94.75 88 ALA A CA 1
ATOM 674 C C . ALA A 1 88 ? -10.922 27.781 -1.462 1 94.75 88 ALA A C 1
ATOM 676 O O . ALA A 1 88 ? -11.102 28.469 -2.473 1 94.75 88 ALA A O 1
ATOM 677 N N . ASP A 1 89 ? -9.828 27.922 -0.788 1 95.44 89 ASP A N 1
ATOM 678 C CA . ASP A 1 89 ? -8.734 28.828 -1.101 1 95.44 89 ASP A CA 1
ATOM 679 C C . ASP A 1 89 ? -7.395 28.109 -1.075 1 95.44 89 ASP A C 1
ATOM 681 O O . ASP A 1 89 ? -6.805 27.922 -0.009 1 95.44 89 ASP A O 1
ATOM 685 N N . PRO A 1 90 ? -6.855 27.875 -2.305 1 93.31 90 PRO A N 1
ATOM 686 C CA . PRO A 1 90 ? -5.633 27.062 -2.381 1 93.31 90 PRO A CA 1
ATOM 687 C C . PRO A 1 90 ? -4.465 27.703 -1.623 1 93.31 90 PRO A C 1
ATOM 689 O O . PRO A 1 90 ? -3.652 26.984 -1.03 1 93.31 90 PRO A O 1
ATOM 692 N N . LYS A 1 91 ? -4.355 28.984 -1.646 1 95.69 91 LYS A N 1
ATOM 693 C CA . LYS A 1 91 ? -3.273 29.641 -0.919 1 95.69 91 LYS A CA 1
ATOM 694 C C . LYS A 1 91 ? -3.465 29.516 0.589 1 95.69 91 LYS A C 1
ATOM 696 O O . LYS A 1 91 ? -2.498 29.297 1.326 1 95.69 91 LYS A O 1
ATOM 701 N N . LEU A 1 92 ? -4.699 29.672 1.004 1 96.94 92 LEU A N 1
ATOM 702 C CA . LEU A 1 92 ? -5.004 29.484 2.42 1 96.94 92 LEU A CA 1
ATOM 703 C C . LEU A 1 92 ? -4.676 28.062 2.865 1 96.94 92 LEU A C 1
ATOM 705 O O . LEU A 1 92 ? -4.094 27.859 3.936 1 96.94 92 LEU A O 1
ATOM 709 N N . LEU A 1 93 ? -5.07 27.125 2.025 1 96.31 93 LEU A N 1
ATOM 710 C CA . LEU A 1 93 ? -4.797 25.719 2.326 1 96.31 93 LEU A CA 1
ATOM 711 C C . LEU A 1 93 ? -3.297 25.469 2.428 1 96.31 93 LEU A C 1
ATOM 713 O O . LEU A 1 93 ? -2.838 24.797 3.357 1 96.31 93 LEU A O 1
ATOM 717 N N . LEU A 1 94 ? -2.584 26 1.513 1 95.88 94 LEU A N 1
ATOM 718 C CA . LEU A 1 94 ? -1.133 25.844 1.494 1 95.88 94 LEU A CA 1
ATOM 719 C C . LEU A 1 94 ? -0.519 26.344 2.799 1 95.88 94 LEU A C 1
ATOM 721 O O . LEU A 1 94 ? 0.271 25.641 3.426 1 95.88 94 LEU A O 1
ATOM 725 N N . VAL A 1 95 ? -0.896 27.516 3.209 1 96.44 95 VAL A N 1
ATOM 726 C CA . VAL A 1 95 ? -0.339 28.109 4.418 1 96.44 95 VAL A CA 1
ATOM 727 C C . VAL A 1 95 ? -0.773 27.297 5.641 1 96.44 95 VAL A C 1
ATOM 729 O O . VAL A 1 95 ? 0.023 27.062 6.551 1 96.44 95 VAL A O 1
ATOM 732 N N . ALA A 1 96 ? -2.002 26.859 5.652 1 96.31 96 ALA A N 1
ATOM 733 C CA . ALA A 1 96 ? -2.516 26.062 6.77 1 96.31 96 ALA A CA 1
ATOM 734 C C . ALA A 1 96 ? -1.731 24.766 6.93 1 96.31 96 ALA A C 1
ATOM 736 O O . ALA A 1 96 ? -1.289 24.438 8.031 1 96.31 96 ALA A O 1
ATOM 737 N N . VAL A 1 97 ? -1.572 24.047 5.828 1 94.06 97 VAL A N 1
ATOM 738 C CA . VAL A 1 97 ? -0.892 22.766 5.844 1 94.06 97 VAL A CA 1
ATOM 739 C C . VAL A 1 97 ? 0.536 22.938 6.355 1 94.06 97 VAL A C 1
ATOM 741 O O . VAL A 1 97 ? 0.987 22.188 7.223 1 94.06 97 VAL A O 1
ATOM 744 N N . HIS A 1 98 ? 1.182 23.922 5.891 1 93.12 98 HIS A N 1
ATOM 745 C CA . HIS A 1 98 ? 2.576 24.109 6.273 1 93.12 98 HIS A CA 1
ATOM 746 C C . HIS A 1 98 ? 2.689 24.641 7.699 1 93.12 98 HIS A C 1
ATOM 748 O O . HIS A 1 98 ? 3.586 24.234 8.445 1 93.12 98 HIS A O 1
ATOM 754 N N . ALA A 1 99 ? 1.776 25.516 8.133 1 92.75 99 ALA A N 1
ATOM 755 C CA . ALA A 1 99 ? 1.764 26 9.516 1 92.75 99 ALA A CA 1
ATOM 756 C C . ALA A 1 99 ? 1.519 24.844 10.492 1 92.75 99 ALA A C 1
ATOM 758 O O . ALA A 1 99 ? 2.189 24.75 11.516 1 92.75 99 ALA A O 1
ATOM 759 N N . LEU A 1 100 ? 0.576 24.031 10.125 1 90.19 100 LEU A N 1
ATOM 760 C CA . LEU A 1 100 ? 0.248 22.875 10.969 1 90.19 100 LEU A CA 1
ATOM 761 C C . LEU A 1 100 ? 1.421 21.906 11.039 1 90.19 100 LEU A C 1
ATOM 763 O O . LEU A 1 100 ? 1.52 21.109 11.977 1 90.19 100 LEU A O 1
ATOM 767 N N . HIS A 1 101 ? 2.273 22.016 10.07 1 87.19 101 HIS A N 1
ATOM 768 C CA . HIS A 1 101 ? 3.471 21.188 10.055 1 87.19 101 HIS A CA 1
ATOM 769 C C . HIS A 1 101 ? 4.68 21.953 10.578 1 87.19 101 HIS A C 1
ATOM 771 O O . HIS A 1 101 ? 5.816 21.672 10.188 1 87.19 101 HIS A O 1
ATOM 777 N N . GLN A 1 102 ? 4.438 23.031 11.266 1 85.12 102 GLN A N 1
ATOM 778 C CA . GLN A 1 102 ? 5.379 23.766 12.102 1 85.12 102 GLN A CA 1
ATOM 779 C C . GLN A 1 102 ? 6.336 24.594 11.258 1 85.12 102 GLN A C 1
ATOM 781 O O . GLN A 1 102 ? 7.484 24.812 11.641 1 85.12 102 GLN A O 1
ATOM 786 N N . TRP A 1 103 ? 5.863 24.953 10.094 1 89.12 103 TRP A N 1
ATOM 787 C CA . TRP A 1 103 ? 6.633 25.922 9.32 1 89.12 103 TRP A CA 1
ATOM 788 C C . TRP A 1 103 ? 6.465 27.328 9.898 1 89.12 103 TRP A C 1
ATOM 790 O O . TRP A 1 103 ? 5.391 27.672 10.391 1 89.12 103 TRP A O 1
ATOM 800 N N . THR A 1 104 ? 7.586 28.125 9.852 1 89.88 104 THR A N 1
ATOM 801 C CA . THR A 1 104 ? 7.504 29.531 10.227 1 89.88 104 THR A CA 1
ATOM 802 C C . THR A 1 104 ? 7.051 30.375 9.047 1 89.88 104 THR A C 1
ATOM 804 O O . THR A 1 104 ? 7.031 29.906 7.906 1 89.88 104 THR A O 1
ATOM 807 N N . LEU A 1 105 ? 6.637 31.578 9.375 1 94.5 105 LEU A N 1
ATOM 808 C CA . LEU A 1 105 ? 6.262 32.531 8.328 1 94.5 105 LEU A CA 1
ATOM 809 C C . LEU A 1 105 ? 7.398 32.688 7.324 1 94.5 105 LEU A C 1
ATOM 811 O O . LEU A 1 105 ? 7.164 32.688 6.113 1 94.5 105 LEU A O 1
ATOM 815 N N . GLU A 1 106 ? 8.602 32.781 7.805 1 92.62 106 GLU A N 1
ATOM 816 C CA . GLU A 1 106 ? 9.773 33 6.957 1 92.62 106 GLU A CA 1
ATOM 817 C C . GLU A 1 106 ? 10 31.828 6.012 1 92.62 106 GLU A C 1
ATOM 819 O O . GLU A 1 106 ? 10.305 32.031 4.832 1 92.62 106 GLU A O 1
ATOM 824 N N . GLU A 1 107 ? 9.797 30.719 6.523 1 90.62 107 GLU A N 1
ATOM 825 C CA . GLU A 1 107 ? 9.984 29.516 5.719 1 90.62 107 GLU A CA 1
ATOM 826 C C . GLU A 1 107 ? 8.945 29.422 4.609 1 90.62 107 GLU A C 1
ATOM 828 O O . GLU A 1 107 ? 9.266 29.062 3.475 1 90.62 107 GLU A O 1
ATOM 833 N N . ILE A 1 108 ? 7.715 29.781 4.945 1 95.06 108 ILE A N 1
ATOM 834 C CA . ILE A 1 108 ? 6.633 29.734 3.965 1 95.06 108 ILE A CA 1
ATOM 835 C C . ILE A 1 108 ? 6.895 30.766 2.863 1 95.06 108 ILE A C 1
ATOM 837 O O . ILE A 1 108 ? 6.84 30.438 1.676 1 95.06 108 ILE A O 1
ATOM 841 N N . VAL A 1 109 ? 7.336 31.875 3.234 1 95.5 109 VAL A N 1
ATOM 842 C CA . VAL A 1 109 ? 7.551 32.969 2.289 1 95.5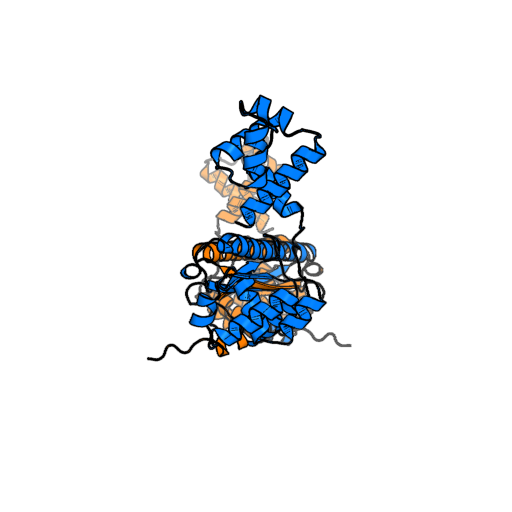 109 VAL A CA 1
ATOM 843 C C . VAL A 1 109 ? 8.789 32.688 1.438 1 95.5 109 VAL A C 1
ATOM 845 O O . VAL A 1 109 ? 8.82 33.031 0.252 1 95.5 109 VAL A O 1
ATOM 848 N N . SER A 1 110 ? 9.758 32.094 1.994 1 93.62 110 SER A N 1
ATOM 849 C CA . SER A 1 110 ? 10.984 31.781 1.266 1 93.62 110 SER A CA 1
ATOM 850 C C . SER A 1 110 ? 10.773 30.625 0.28 1 93.62 110 SER A C 1
ATOM 852 O O . SER A 1 110 ? 11.5 30.516 -0.71 1 93.62 110 SER A O 1
ATOM 854 N N . SER A 1 111 ? 9.75 29.828 0.511 1 92.88 111 SER A N 1
ATOM 855 C CA . SER A 1 111 ? 9.562 28.625 -0.282 1 92.88 111 SER A CA 1
ATOM 856 C C . SER A 1 111 ? 8.492 28.812 -1.351 1 92.88 111 SER A C 1
ATOM 858 O O . SER A 1 111 ? 8.508 28.141 -2.383 1 92.88 111 SER A O 1
ATOM 860 N N . PHE A 1 112 ? 7.613 29.719 -1.13 1 94.69 112 PHE A N 1
ATOM 861 C CA . PHE A 1 112 ? 6.484 29.891 -2.037 1 94.69 112 PHE A CA 1
ATOM 862 C C . PHE A 1 112 ? 6.383 31.328 -2.533 1 94.69 112 PHE A C 1
ATOM 864 O O . PHE A 1 112 ? 6.895 32.25 -1.893 1 94.69 112 PHE A O 1
ATOM 871 N N . ALA A 1 113 ? 5.801 31.469 -3.713 1 93.12 113 ALA A N 1
ATOM 872 C CA . ALA A 1 113 ? 5.688 32.75 -4.383 1 93.12 113 ALA A CA 1
ATOM 873 C C . ALA A 1 113 ? 4.605 33.625 -3.736 1 93.12 113 ALA A C 1
ATOM 875 O O . ALA A 1 113 ? 3.562 33.875 -4.344 1 93.12 113 ALA A O 1
ATOM 876 N N . MET A 1 114 ? 4.895 34.125 -2.561 1 94 114 MET A N 1
ATOM 877 C CA . MET A 1 114 ? 4.004 35.031 -1.86 1 94 114 MET A CA 1
ATOM 878 C C . MET A 1 114 ? 4.801 36.062 -1.048 1 94 114 MET A C 1
ATOM 880 O O . MET A 1 114 ? 5.914 35.75 -0.606 1 94 114 MET A O 1
ATOM 884 N N . THR A 1 115 ? 4.289 37.219 -0.984 1 94.88 115 THR A N 1
ATOM 885 C CA . THR A 1 115 ? 4.934 38.25 -0.173 1 94.88 115 THR A CA 1
ATOM 886 C C . THR A 1 115 ? 4.703 38 1.312 1 94.88 115 THR A C 1
ATOM 888 O O . THR A 1 115 ? 3.801 37.219 1.684 1 94.88 115 THR A O 1
ATOM 891 N N . GLN A 1 116 ? 5.543 38.562 2.076 1 96.38 116 GLN A N 1
ATOM 892 C CA . GLN A 1 116 ? 5.367 38.469 3.521 1 96.38 116 GLN A CA 1
ATOM 893 C C . GLN A 1 116 ? 3.998 38.969 3.947 1 96.38 116 GLN A C 1
ATOM 895 O O . GLN A 1 116 ? 3.338 38.375 4.797 1 96.38 116 GLN A O 1
ATOM 900 N N . ALA A 1 117 ? 3.557 40.062 3.369 1 96.69 117 ALA A N 1
ATOM 901 C CA . ALA A 1 117 ? 2.271 40.656 3.695 1 96.69 117 ALA A CA 1
ATOM 902 C C . ALA A 1 117 ? 1.117 39.719 3.363 1 96.69 117 ALA A C 1
ATOM 904 O O . ALA A 1 117 ? 0.167 39.594 4.141 1 96.69 117 ALA A O 1
ATOM 905 N N . GLU A 1 118 ? 1.196 39.125 2.262 1 96.94 118 GLU A N 1
ATOM 906 C CA . GLU A 1 118 ? 0.17 38.156 1.853 1 96.94 118 GLU A CA 1
ATOM 907 C C . GLU A 1 118 ? 0.098 37 2.816 1 96.94 118 GLU A C 1
ATOM 909 O O . GLU A 1 118 ? -0.992 36.562 3.217 1 96.94 118 GLU A O 1
ATOM 914 N N . CYS A 1 119 ? 1.214 36.469 3.168 1 97.5 119 CYS A N 1
ATOM 915 C CA . CYS A 1 119 ? 1.267 35.312 4.082 1 97.5 119 CYS A CA 1
ATOM 916 C C . CYS A 1 119 ? 0.68 35.688 5.441 1 97.5 119 CYS A C 1
ATOM 918 O O . CYS A 1 119 ? -0.051 34.906 6.039 1 97.5 119 CYS A O 1
ATOM 920 N N . ILE A 1 120 ? 0.999 36.906 5.879 1 97.31 120 ILE A N 1
ATOM 921 C CA . ILE A 1 120 ? 0.498 37.375 7.168 1 97.31 120 ILE A CA 1
ATOM 922 C C . ILE A 1 120 ? -1.025 37.469 7.125 1 97.31 120 ILE A C 1
ATOM 924 O O . ILE A 1 120 ? -1.704 37.094 8.086 1 97.31 120 ILE A O 1
ATOM 928 N N . ARG A 1 121 ? -1.564 37.938 6.078 1 97.31 121 ARG A N 1
ATOM 929 C CA . ARG A 1 121 ? -3.01 38.031 5.91 1 97.31 121 ARG A CA 1
ATOM 930 C C . ARG A 1 121 ? -3.664 36.656 5.969 1 97.31 121 ARG A C 1
ATOM 932 O O . ARG A 1 121 ? -4.727 36.5 6.574 1 97.31 121 ARG A O 1
ATOM 939 N N . LEU A 1 122 ? -3.107 35.719 5.344 1 97.62 122 LEU A N 1
ATOM 940 C CA . LEU A 1 122 ? -3.623 34.375 5.34 1 97.62 122 LEU A CA 1
ATOM 941 C C . LEU A 1 122 ? -3.541 33.75 6.734 1 97.62 122 LEU A C 1
ATOM 943 O O . LEU A 1 122 ? -4.477 33.062 7.176 1 97.62 122 LEU A O 1
ATOM 947 N N . LEU A 1 123 ? -2.426 34.031 7.418 1 97.25 123 LEU A N 1
ATOM 948 C CA . LEU A 1 123 ? -2.271 33.531 8.789 1 97.25 123 LEU A CA 1
ATOM 949 C C . LEU A 1 123 ? -3.324 34.156 9.703 1 97.25 123 LEU A C 1
ATOM 951 O O . LEU A 1 123 ? -3.852 33.5 10.594 1 97.25 123 LEU A O 1
ATOM 955 N N . ALA A 1 124 ? -3.605 35.375 9.469 1 97.12 124 ALA A N 1
ATOM 956 C CA . ALA A 1 124 ? -4.641 36.062 10.242 1 97.12 124 ALA A CA 1
ATOM 957 C C . ALA A 1 124 ? -6.008 35.438 10.008 1 97.12 124 ALA A C 1
ATOM 959 O O . ALA A 1 124 ? -6.82 35.312 10.93 1 97.12 124 ALA A O 1
ATOM 960 N N . ARG A 1 125 ? -6.238 35.062 8.805 1 97.62 125 ARG A N 1
ATOM 961 C CA . ARG A 1 125 ? -7.484 34.375 8.484 1 97.62 125 ARG A CA 1
ATOM 962 C C . ARG A 1 125 ? -7.562 33.031 9.211 1 97.62 125 ARG A C 1
ATOM 964 O O . ARG A 1 125 ? -8.625 32.656 9.703 1 97.62 125 ARG A O 1
ATOM 971 N N . LEU A 1 126 ? -6.48 32.344 9.273 1 97.12 126 LEU A N 1
ATOM 972 C CA . LEU A 1 126 ? -6.422 31.062 9.977 1 97.12 126 LEU A CA 1
ATOM 973 C C . LEU A 1 126 ? -6.641 31.25 11.477 1 97.12 126 LEU A C 1
ATOM 975 O O . LEU A 1 126 ? -7.246 30.406 12.133 1 97.12 126 LEU A O 1
ATOM 979 N N . ASP A 1 127 ? -6.113 32.375 11.961 1 95.12 127 ASP A N 1
ATOM 980 C CA . ASP A 1 127 ? -6.336 32.75 13.352 1 95.12 127 ASP A CA 1
ATOM 981 C C . ASP A 1 127 ? -7.82 32.969 13.633 1 95.12 127 ASP A C 1
ATOM 983 O O . ASP A 1 127 ? -8.359 32.469 14.617 1 95.12 127 ASP A O 1
ATOM 987 N N . LYS A 1 128 ? -8.461 33.656 12.719 1 96.31 128 LYS A N 1
ATOM 988 C CA . LYS A 1 128 ? -9.891 33.938 12.844 1 96.31 128 LYS A CA 1
ATOM 989 C C . LYS A 1 128 ? -10.703 32.625 12.781 1 96.31 128 LYS A C 1
ATOM 991 O O . LYS A 1 128 ? -11.742 32.5 13.438 1 96.31 128 LYS A O 1
ATOM 996 N N . LEU A 1 129 ? -10.203 31.672 12.008 1 95.25 129 LEU A N 1
ATOM 997 C CA . LEU A 1 129 ? -10.883 30.391 11.852 1 95.25 129 LEU A CA 1
ATOM 998 C C . LEU A 1 129 ? -10.633 29.484 13.062 1 95.25 129 LEU A C 1
ATOM 1000 O O . LEU A 1 129 ? -11.227 28.422 13.18 1 95.25 129 LEU A O 1
ATOM 1004 N N . GLY A 1 130 ? -9.734 29.906 13.93 1 91.94 130 GLY A N 1
ATOM 1005 C CA . GLY A 1 130 ? -9.469 29.172 15.148 1 91.94 130 GLY A CA 1
ATOM 1006 C C . GLY A 1 130 ? -8.516 28 14.945 1 91.94 130 GLY A C 1
ATOM 1007 O O . GLY A 1 130 ? -8.492 27.062 15.742 1 91.94 130 GLY A O 1
ATOM 1008 N N . ILE A 1 131 ? -7.754 28.047 13.898 1 93.56 131 ILE A N 1
ATOM 1009 C CA . ILE A 1 131 ? -6.871 26.938 13.555 1 93.56 131 ILE A CA 1
ATOM 1010 C C . ILE A 1 131 ? -5.496 27.156 14.188 1 93.56 131 ILE A C 1
ATOM 1012 O O . ILE A 1 131 ? -4.816 26.203 14.555 1 93.56 131 ILE A O 1
ATOM 1016 N N . LEU A 1 132 ? -5.133 28.375 14.258 1 93.19 132 LEU A N 1
ATOM 1017 C CA . LEU A 1 132 ? -3.863 28.75 14.875 1 93.19 132 LEU A CA 1
ATOM 1018 C C . LEU A 1 132 ? -3.961 30.125 15.531 1 93.19 132 LEU A C 1
ATOM 1020 O O . LEU A 1 132 ? -4.969 30.828 15.375 1 93.19 132 LEU A O 1
ATOM 1024 N N . ASP A 1 133 ? -2.945 30.375 16.328 1 90.19 133 ASP A N 1
ATOM 1025 C CA . ASP A 1 133 ? -2.783 31.719 16.891 1 90.19 133 ASP A CA 1
ATOM 1026 C C . ASP A 1 133 ? -1.617 32.438 16.219 1 90.19 133 ASP A C 1
ATOM 1028 O O . ASP A 1 133 ? -0.507 31.922 16.141 1 90.19 133 ASP A O 1
ATOM 1032 N N . LEU A 1 134 ? -1.981 33.594 15.633 1 93.06 134 LEU A N 1
ATOM 1033 C CA . LEU A 1 134 ? -0.911 34.469 15.156 1 93.06 134 LEU A CA 1
ATOM 1034 C C . LEU A 1 134 ? -0.407 35.375 16.266 1 93.06 134 LEU A C 1
ATOM 1036 O O . LEU A 1 134 ? -1.095 36.312 16.672 1 93.06 134 LEU A O 1
ATOM 1040 N N . LEU A 1 135 ? 0.761 35.125 16.75 1 86.12 135 LEU A N 1
ATOM 1041 C CA . LEU A 1 135 ? 1.333 35.812 17.906 1 86.12 135 LEU A CA 1
ATOM 1042 C C . LEU A 1 135 ? 2.166 37.031 17.484 1 86.12 135 LEU A C 1
ATOM 1044 O O . LEU A 1 135 ? 2.41 37.219 16.281 1 86.12 135 LEU A O 1
ATOM 1048 N N . PRO A 1 136 ? 2.564 37.844 18.406 1 85.5 136 PRO A N 1
ATOM 1049 C CA . PRO A 1 136 ? 3.43 38.969 18.047 1 85.5 136 PRO A CA 1
ATOM 1050 C C . PRO A 1 136 ? 4.715 38.531 17.359 1 85.5 136 PRO A C 1
ATOM 1052 O O . PRO A 1 136 ? 5.223 37.438 17.609 1 85.5 136 PRO A O 1
ATOM 1055 N N . ASN A 1 137 ? 5.238 39.344 16.438 1 87.19 137 ASN A N 1
ATOM 1056 C CA . ASN A 1 137 ? 6.418 39.062 15.625 1 87.19 137 ASN A CA 1
ATOM 1057 C C . ASN A 1 137 ? 6.16 37.969 14.617 1 87.19 137 ASN A C 1
ATOM 1059 O O . ASN A 1 137 ? 7.086 37.25 14.211 1 87.19 137 ASN A O 1
ATOM 1063 N N . ASN A 1 138 ? 4.875 37.688 14.414 1 87.81 138 ASN A N 1
ATOM 1064 C CA . ASN A 1 138 ? 4.402 36.75 13.391 1 87.81 138 ASN A CA 1
ATOM 1065 C C . ASN A 1 138 ? 4.785 35.312 13.719 1 87.81 138 ASN A C 1
ATOM 1067 O O . ASN A 1 138 ? 5.09 34.531 12.82 1 87.81 138 ASN A O 1
ATOM 1071 N N . ARG A 1 139 ? 4.832 35.062 14.961 1 89.06 139 ARG A N 1
ATOM 1072 C CA . ARG A 1 139 ? 5.027 33.688 15.383 1 89.06 139 ARG A CA 1
ATOM 1073 C C . ARG A 1 139 ? 3.727 32.906 15.297 1 89.06 139 ARG A C 1
ATOM 1075 O O . ARG A 1 139 ? 2.645 33.438 15.5 1 89.06 139 ARG A O 1
ATOM 1082 N N . ILE A 1 140 ? 3.859 31.672 14.969 1 91.56 140 ILE A N 1
ATOM 1083 C CA . ILE A 1 140 ? 2.689 30.828 14.75 1 91.56 140 ILE A CA 1
ATOM 1084 C C . ILE A 1 140 ? 2.578 29.797 15.875 1 91.56 140 ILE A C 1
ATOM 1086 O O . ILE A 1 140 ? 3.551 29.125 16.203 1 91.56 140 ILE A O 1
ATOM 1090 N N . ARG A 1 141 ? 1.438 29.734 16.516 1 87.25 141 ARG A N 1
ATOM 1091 C CA . ARG A 1 141 ? 1.094 28.656 17.453 1 87.25 141 ARG A CA 1
ATOM 1092 C C . ARG A 1 141 ? -0.121 27.875 16.969 1 87.25 141 ARG A C 1
ATOM 1094 O O . ARG A 1 141 ? -1.234 28.406 16.938 1 87.25 141 ARG A O 1
ATOM 1101 N N . VAL A 1 142 ? 0.123 26.672 16.656 1 88.44 142 VAL A N 1
ATOM 1102 C CA . VAL A 1 142 ? -0.97 25.875 16.109 1 88.44 142 VAL A CA 1
ATOM 1103 C C . VAL A 1 142 ? -1.916 25.469 17.219 1 88.44 142 VAL A C 1
ATOM 1105 O O . VAL A 1 142 ? -1.476 25.156 18.344 1 88.44 142 VAL A O 1
ATOM 1108 N N . ARG A 1 143 ? -3.215 25.453 16.969 1 88.25 143 ARG A N 1
ATOM 1109 C CA . ARG A 1 143 ? -4.246 25.125 17.938 1 88.25 143 ARG A CA 1
ATOM 1110 C C . ARG A 1 143 ? -4.793 23.719 17.703 1 88.25 143 ARG A C 1
ATOM 1112 O O . ARG A 1 143 ? -6.008 23.531 17.625 1 88.25 143 ARG A O 1
ATOM 1119 N N . VAL A 1 144 ? -3.998 22.859 17.469 1 86 144 VAL A N 1
ATOM 1120 C CA . VAL A 1 144 ? -4.398 21.469 17.312 1 86 144 VAL A CA 1
ATOM 1121 C C . VAL A 1 144 ? -3.531 20.578 18.188 1 86 144 VAL A C 1
ATOM 1123 O O . VAL A 1 144 ? -2.428 20.969 18.578 1 86 144 VAL A O 1
ATOM 1126 N N . ALA A 1 145 ? -4.031 19.375 18.469 1 82.44 145 ALA A N 1
ATOM 1127 C CA . ALA A 1 145 ? -3.33 18.422 19.312 1 82.44 145 ALA A CA 1
ATOM 1128 C C . ALA A 1 145 ? -2.166 17.766 18.562 1 82.44 145 ALA A C 1
ATOM 1130 O O . ALA A 1 145 ? -2.121 17.797 17.344 1 82.44 145 ALA A O 1
ATOM 1131 N N . PRO A 1 146 ? -1.259 17.266 19.297 1 73.56 146 PRO A N 1
ATOM 1132 C CA . PRO A 1 146 ? -0.106 16.609 18.672 1 73.56 146 PRO A CA 1
ATOM 1133 C C . PRO A 1 146 ? -0.508 15.453 17.75 1 73.56 146 PRO A C 1
ATOM 1135 O O . PRO A 1 146 ? 0.213 15.141 16.797 1 73.56 146 PRO A O 1
ATOM 1138 N N . ASP A 1 147 ? -1.592 14.938 18.062 1 74.38 147 ASP A N 1
ATOM 1139 C CA . ASP A 1 147 ? -2.053 13.805 17.266 1 74.38 147 ASP A CA 1
ATOM 1140 C C . ASP A 1 147 ? -3.061 14.25 16.219 1 74.38 147 ASP A C 1
ATOM 1142 O O . ASP A 1 147 ? -3.924 13.477 15.805 1 74.38 147 ASP A O 1
ATOM 1146 N N . PHE A 1 148 ? -2.922 15.414 15.844 1 84.94 148 PHE A N 1
ATOM 1147 C CA . PHE A 1 148 ? -3.83 15.992 14.859 1 84.94 148 PHE A CA 1
ATOM 1148 C C . PHE A 1 148 ? -3.873 15.141 13.594 1 84.94 148 PHE A C 1
ATOM 1150 O O . PHE A 1 148 ? -2.834 14.68 13.117 1 84.94 148 PHE A O 1
ATOM 1157 N N . SER A 1 149 ? -5.152 14.992 13.094 1 84.12 149 SER A N 1
ATOM 1158 C CA . SER A 1 149 ? -5.375 14.383 11.781 1 84.12 149 SER A CA 1
ATOM 1159 C C . SER A 1 149 ? -6.551 15.039 11.062 1 84.12 149 SER A C 1
ATOM 1161 O O . SER A 1 149 ? -7.469 15.555 11.703 1 84.12 149 SER A O 1
ATOM 1163 N N . TRP A 1 150 ? -6.465 15.047 9.781 1 88.44 150 TRP A N 1
ATOM 1164 C CA . TRP A 1 150 ? -7.586 15.562 9 1 88.44 150 TRP A CA 1
ATOM 1165 C C . TRP A 1 150 ? -8.828 14.695 9.195 1 88.44 150 TRP A C 1
ATOM 1167 O O . TRP A 1 150 ? -8.727 13.531 9.578 1 88.44 150 TRP A O 1
ATOM 1177 N N . LEU A 1 151 ? -9.961 15.25 8.945 1 89.88 151 LEU A N 1
ATOM 1178 C CA . LEU A 1 151 ? -11.211 14.508 9.016 1 89.88 151 LEU A CA 1
ATOM 1179 C C . LEU A 1 151 ? -11.219 13.352 8.016 1 89.88 151 LEU A C 1
ATOM 1181 O O . LEU A 1 151 ? -11.008 13.562 6.82 1 89.88 151 LEU A O 1
ATOM 1185 N N . PRO A 1 152 ? -11.469 12.133 8.562 1 83.88 152 PRO A N 1
ATOM 1186 C CA . PRO A 1 152 ? -11.57 11.016 7.617 1 83.88 152 PRO A CA 1
ATOM 1187 C C . PRO A 1 152 ? -12.664 11.227 6.57 1 83.88 152 PRO A C 1
ATOM 1189 O O . PRO A 1 152 ? -13.828 11.43 6.922 1 83.88 152 PRO A O 1
ATOM 1192 N N . GLY A 1 153 ? -12.289 11.227 5.316 1 84 153 GLY A N 1
ATOM 1193 C CA . GLY A 1 153 ? -13.25 11.453 4.25 1 84 153 GLY A CA 1
ATOM 1194 C C . GLY A 1 153 ? -13.672 12.906 4.133 1 84 153 GLY A C 1
ATOM 1195 O O . GLY A 1 153 ? -14.586 13.234 3.365 1 84 153 GLY A O 1
ATOM 1196 N N . GLY A 1 154 ? -13.078 13.742 4.895 1 91.81 154 GLY A N 1
ATOM 1197 C CA . GLY A 1 154 ? -13.43 15.156 4.906 1 91.81 154 GLY A CA 1
ATOM 1198 C C . GLY A 1 154 ? -12.953 15.906 3.678 1 91.81 154 GLY A C 1
ATOM 1199 O O . GLY A 1 154 ? -12.391 15.305 2.758 1 91.81 154 GLY A O 1
ATOM 1200 N N . PRO A 1 155 ? -13.234 17.219 3.617 1 93.19 155 PRO A N 1
ATOM 1201 C CA . PRO A 1 155 ? -12.93 18.031 2.447 1 93.19 155 PRO A CA 1
ATOM 1202 C C . PRO A 1 155 ? -11.438 18.031 2.1 1 93.19 155 PRO A C 1
ATOM 1204 O O . PRO A 1 155 ? -11.078 17.938 0.924 1 93.19 155 PRO A O 1
ATOM 1207 N N . ILE A 1 156 ? -10.633 18.062 3.08 1 92.56 156 ILE A N 1
ATOM 1208 C CA . ILE A 1 156 ? -9.203 18.141 2.834 1 92.56 156 ILE A CA 1
ATOM 1209 C C . ILE A 1 156 ? -8.695 16.812 2.291 1 92.56 156 ILE A C 1
ATOM 1211 O O . ILE A 1 156 ? -7.969 16.766 1.297 1 92.56 156 ILE A O 1
ATOM 1215 N N . GLN A 1 157 ? -9.094 15.758 2.938 1 87.38 157 GLN A N 1
ATOM 1216 C CA . GLN A 1 157 ? -8.688 14.438 2.467 1 87.38 157 GLN A CA 1
ATOM 1217 C C . GLN A 1 157 ? -9.164 14.195 1.038 1 87.38 157 GLN A C 1
ATOM 1219 O O . GLN A 1 157 ? -8.422 13.641 0.219 1 87.38 157 GLN A O 1
ATOM 1224 N N . GLN A 1 158 ? -10.328 14.594 0.739 1 87.81 158 GLN A N 1
ATOM 1225 C CA . GLN A 1 158 ? -10.867 14.445 -0.609 1 87.81 158 GLN A CA 1
ATOM 1226 C C . GLN A 1 158 ? -10.07 15.273 -1.614 1 87.81 158 GLN A C 1
ATOM 1228 O O . GLN A 1 158 ? -9.828 14.828 -2.738 1 87.81 158 GLN A O 1
ATOM 1233 N N . TYR A 1 159 ? -9.766 16.469 -1.204 1 91.06 159 TYR A N 1
ATOM 1234 C CA . TYR A 1 159 ? -8.961 17.344 -2.057 1 91.06 159 TYR A CA 1
ATOM 1235 C C . TYR A 1 159 ? -7.633 16.688 -2.41 1 91.06 159 TYR A C 1
ATOM 1237 O O . TYR A 1 159 ? -7.266 16.609 -3.586 1 91.06 159 TYR A O 1
ATOM 1245 N N . PHE A 1 160 ? -6.906 16.203 -1.455 1 89.25 160 PHE A N 1
ATOM 1246 C CA . PHE A 1 160 ? -5.594 15.602 -1.674 1 89.25 160 PHE A CA 1
ATOM 1247 C C . PHE A 1 160 ? -5.719 14.32 -2.484 1 89.25 160 PHE A C 1
ATOM 1249 O O . PHE A 1 160 ? -4.895 14.047 -3.361 1 89.25 160 PHE A O 1
ATOM 1256 N N . ARG A 1 161 ? -6.75 13.602 -2.186 1 85.25 161 ARG A N 1
ATOM 1257 C CA . ARG A 1 161 ? -6.988 12.375 -2.945 1 85.25 161 ARG A CA 1
ATOM 1258 C C . ARG A 1 161 ? -7.184 12.68 -4.426 1 85.25 161 ARG A C 1
ATOM 1260 O O . ARG A 1 161 ? -6.637 11.984 -5.285 1 85.25 161 ARG A O 1
ATOM 1267 N N . ALA A 1 162 ? -7.969 13.695 -4.664 1 86.06 162 ALA A N 1
ATOM 1268 C CA . ALA A 1 162 ? -8.227 14.094 -6.043 1 86.06 162 ALA A CA 1
ATOM 1269 C C . ALA A 1 162 ? -6.934 14.516 -6.738 1 86.06 162 ALA A C 1
ATOM 1271 O O . ALA A 1 162 ? -6.695 14.156 -7.895 1 86.06 162 ALA A O 1
ATOM 1272 N N . GLN A 1 163 ? -6.121 15.203 -6.016 1 86.94 163 GLN A N 1
ATOM 1273 C CA . GLN A 1 163 ? -4.855 15.656 -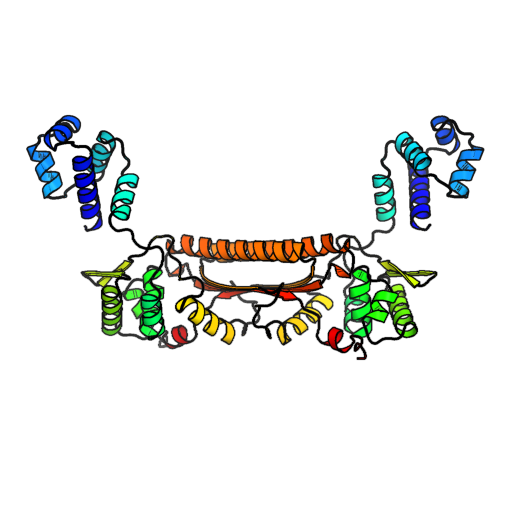6.574 1 86.94 163 GLN A CA 1
ATOM 1274 C C . GLN A 1 163 ? -3.898 14.492 -6.793 1 86.94 163 GLN A C 1
ATOM 1276 O O . GLN A 1 163 ? -3.184 14.445 -7.797 1 86.94 163 GLN A O 1
ATOM 1281 N N . LEU A 1 164 ? -3.875 13.586 -5.863 1 87.25 164 LEU A N 1
ATOM 1282 C CA . LEU A 1 164 ? -3.021 12.398 -5.934 1 87.25 164 LEU A CA 1
ATOM 1283 C C . LEU A 1 164 ? -3.393 11.531 -7.129 1 87.25 164 LEU A C 1
ATOM 1285 O O . LEU A 1 164 ? -2.514 11.031 -7.832 1 87.25 164 LEU A O 1
ATOM 1289 N N . ARG A 1 165 ? -4.664 11.375 -7.34 1 80.38 165 ARG A N 1
ATOM 1290 C CA . ARG A 1 165 ? -5.156 10.539 -8.43 1 80.38 165 ARG A CA 1
ATOM 1291 C C . ARG A 1 165 ? -4.672 11.062 -9.781 1 80.38 165 ARG A C 1
ATOM 1293 O O . ARG A 1 165 ? -4.441 10.289 -10.711 1 80.38 165 ARG A O 1
ATOM 1300 N N . ASN A 1 166 ? -4.379 12.312 -9.789 1 79.62 166 ASN A N 1
ATOM 1301 C CA . ASN A 1 166 ? -4.09 12.953 -11.07 1 79.62 166 ASN A CA 1
ATOM 1302 C C . ASN A 1 166 ? -2.639 12.727 -11.492 1 79.62 166 ASN A C 1
ATOM 1304 O O . ASN A 1 166 ? -2.354 12.508 -12.664 1 79.62 166 ASN A O 1
ATOM 1308 N N . ASP A 1 167 ? -1.761 12.688 -10.516 1 85.19 167 ASP A N 1
ATOM 1309 C CA . ASP A 1 167 ? -0.385 12.742 -11 1 85.19 167 ASP A CA 1
ATOM 1310 C C . ASP A 1 167 ? 0.519 11.812 -10.188 1 85.19 167 ASP A C 1
ATOM 1312 O O . ASP A 1 167 ? 1.728 11.758 -10.422 1 85.19 167 ASP A O 1
ATOM 1316 N N . PHE A 1 168 ? 0.039 11.109 -9.32 1 89.38 168 PHE A N 1
ATOM 1317 C CA . PHE A 1 168 ? 0.849 10.305 -8.414 1 89.38 168 PHE A CA 1
ATOM 1318 C C . PHE A 1 168 ? 1.643 9.25 -9.188 1 89.38 168 PHE A C 1
ATOM 1320 O O . PHE A 1 168 ? 2.818 9.023 -8.898 1 89.38 168 PHE A O 1
ATOM 1327 N N . PHE A 1 169 ? 1.045 8.703 -10.18 1 86.06 169 PHE A N 1
ATOM 1328 C CA . PHE A 1 169 ? 1.667 7.566 -10.852 1 86.06 169 PHE A CA 1
ATOM 1329 C C . PHE A 1 169 ? 2.461 8.023 -12.07 1 86.06 169 PHE A C 1
ATOM 1331 O O . PHE A 1 169 ? 2.893 7.199 -12.875 1 86.06 169 PHE A O 1
ATOM 1338 N N . ASN A 1 170 ? 2.527 9.344 -12.18 1 82.94 170 ASN A N 1
ATOM 1339 C CA . ASN A 1 170 ? 3.408 9.883 -13.219 1 82.94 170 ASN A CA 1
ATOM 1340 C C . ASN A 1 170 ? 4.871 9.82 -12.789 1 82.94 170 ASN A C 1
ATOM 1342 O O . ASN A 1 170 ? 5.535 10.852 -12.68 1 82.94 170 ASN A O 1
ATOM 1346 N N . SER A 1 171 ? 5.383 8.711 -12.453 1 86.62 171 SER A N 1
ATOM 1347 C CA . SER A 1 171 ? 6.738 8.406 -12 1 86.62 171 SER A CA 1
ATOM 1348 C C . SER A 1 171 ? 7.102 6.953 -12.281 1 86.62 171 SER A C 1
ATOM 1350 O O . SER A 1 171 ? 6.223 6.094 -12.383 1 86.62 171 SER A O 1
ATOM 1352 N N . HIS A 1 172 ? 8.375 6.707 -12.453 1 83.19 172 HIS A N 1
ATOM 1353 C CA . HIS A 1 172 ? 8.859 5.34 -12.617 1 83.19 172 HIS A CA 1
ATOM 1354 C C . HIS A 1 172 ? 9.141 4.695 -11.266 1 83.19 172 HIS A C 1
ATOM 1356 O O . HIS A 1 172 ? 9.398 3.492 -11.188 1 83.19 172 HIS A O 1
ATOM 1362 N N . PHE A 1 173 ? 9.133 5.551 -10.188 1 90.5 173 PHE A N 1
ATOM 1363 C CA . PHE A 1 173 ? 9.336 5.105 -8.82 1 90.5 173 PHE A CA 1
ATOM 1364 C C . PHE A 1 173 ? 10.727 4.504 -8.648 1 90.5 173 PHE A C 1
ATOM 1366 O O . PHE A 1 173 ? 10.875 3.432 -8.055 1 90.5 173 PHE A O 1
ATOM 1373 N N . ASP A 1 174 ? 11.727 5.113 -9.242 1 87.44 174 ASP A N 1
ATOM 1374 C CA . ASP A 1 174 ? 13.094 4.621 -9.211 1 87.44 174 ASP A CA 1
ATOM 1375 C C . ASP A 1 174 ? 14.039 5.66 -8.609 1 87.44 174 ASP A C 1
ATOM 1377 O O . ASP A 1 174 ? 15.258 5.477 -8.609 1 87.44 174 ASP A O 1
ATOM 1381 N N . LYS A 1 175 ? 13.562 6.758 -8.094 1 91.94 175 LYS A N 1
ATOM 1382 C CA . LYS A 1 175 ? 14.359 7.797 -7.461 1 91.94 175 LYS A CA 1
ATOM 1383 C C . LYS A 1 175 ? 14.398 7.609 -5.945 1 91.94 175 LYS A C 1
ATOM 1385 O O . LYS A 1 175 ? 13.641 6.809 -5.395 1 91.94 175 LYS A O 1
ATOM 1390 N N . PRO A 1 176 ? 15.344 8.297 -5.312 1 92.62 176 PRO A N 1
ATOM 1391 C CA . PRO A 1 176 ? 15.398 8.18 -3.854 1 92.62 176 PRO A CA 1
ATOM 1392 C C . PRO A 1 176 ? 14.07 8.516 -3.18 1 92.62 176 PRO A C 1
ATOM 1394 O O . PRO A 1 176 ? 13.438 9.508 -3.525 1 92.62 176 PRO A O 1
ATOM 1397 N N . GLY A 1 177 ? 13.617 7.664 -2.281 1 95 177 GLY A N 1
ATOM 1398 C CA . GLY A 1 177 ? 12.383 7.879 -1.54 1 95 177 GLY A CA 1
ATOM 1399 C C . GLY A 1 177 ? 11.164 7.332 -2.246 1 95 177 GLY A C 1
ATOM 1400 O O . GLY A 1 177 ? 10.055 7.387 -1.712 1 95 177 GLY A O 1
ATOM 1401 N N . GLU A 1 178 ? 11.414 6.875 -3.484 1 96.06 178 GLU A N 1
ATOM 1402 C CA . GLU A 1 178 ? 10.312 6.312 -4.258 1 96.06 178 GLU A CA 1
ATOM 1403 C C . GLU A 1 178 ? 10.352 4.785 -4.242 1 96.06 178 GLU A C 1
ATOM 1405 O O . GLU A 1 178 ? 11.43 4.188 -4.234 1 96.06 178 GLU A O 1
ATOM 1410 N N . LYS A 1 179 ? 9.203 4.164 -4.156 1 96.12 179 LYS A N 1
ATOM 1411 C CA . LYS A 1 179 ? 9.094 2.711 -4.254 1 96.12 179 LYS A CA 1
ATOM 1412 C C . LYS A 1 179 ? 7.68 2.295 -4.656 1 96.12 179 LYS A C 1
ATOM 1414 O O . LYS A 1 179 ? 6.699 2.887 -4.199 1 96.12 179 LYS A O 1
ATOM 1419 N N . MET A 1 180 ? 7.598 1.397 -5.52 1 93.12 180 MET A N 1
ATOM 1420 C CA . MET A 1 180 ? 6.312 0.807 -5.887 1 93.12 180 MET A CA 1
ATOM 1421 C C . MET A 1 180 ? 6.398 -0.715 -5.902 1 93.12 180 MET A C 1
ATOM 1423 O O . MET A 1 180 ? 7.352 -1.281 -6.438 1 93.12 180 MET A O 1
ATOM 1427 N N . ILE A 1 181 ? 5.477 -1.382 -5.273 1 93.25 181 ILE A N 1
ATOM 1428 C CA . ILE A 1 181 ? 5.367 -2.836 -5.262 1 93.25 181 ILE A CA 1
ATOM 1429 C C . ILE A 1 181 ? 4.016 -3.258 -5.836 1 93.25 181 ILE A C 1
ATOM 1431 O O . ILE A 1 181 ? 2.98 -2.688 -5.488 1 93.25 181 ILE A O 1
ATOM 1435 N N . MET A 1 182 ? 4.07 -4.105 -6.758 1 91.06 182 MET A N 1
ATOM 1436 C CA . MET A 1 182 ? 2.869 -4.695 -7.344 1 91.06 182 MET A CA 1
ATOM 1437 C C . MET A 1 182 ? 2.871 -6.211 -7.18 1 91.06 182 MET A C 1
ATOM 1439 O O . MET A 1 182 ? 3.82 -6.883 -7.586 1 91.06 182 MET A O 1
ATOM 1443 N N . VAL A 1 183 ? 1.813 -6.766 -6.551 1 91.31 183 VAL A N 1
ATOM 1444 C CA . VAL A 1 183 ? 1.714 -8.203 -6.348 1 91.31 183 VAL A CA 1
ATOM 1445 C C . VAL A 1 183 ? 0.313 -8.688 -6.723 1 91.31 183 VAL A C 1
ATOM 1447 O O . VAL A 1 183 ? -0.644 -7.91 -6.695 1 91.31 183 VAL A O 1
ATOM 1450 N N . SER A 1 184 ? 0.268 -9.867 -7.133 1 90.31 184 SER A N 1
ATOM 1451 C CA . SER A 1 184 ? -1.014 -10.492 -7.457 1 90.31 184 SER A CA 1
ATOM 1452 C C . SER A 1 184 ? -1.054 -11.945 -7.004 1 90.31 184 SER A C 1
ATOM 1454 O O . SER A 1 184 ? -0.012 -12.547 -6.734 1 90.31 184 SER A O 1
ATOM 1456 N N . GLY A 1 185 ? -2.234 -12.477 -6.801 1 89.31 185 GLY A N 1
ATOM 1457 C CA . GLY A 1 185 ? -2.496 -13.844 -6.367 1 89.31 185 GLY A CA 1
ATOM 1458 C C . GLY A 1 185 ? -3.969 -14.117 -6.129 1 89.31 185 GLY A C 1
ATOM 1459 O O . GLY A 1 185 ? -4.824 -13.312 -6.5 1 89.31 185 GLY A O 1
ATOM 1460 N N . THR A 1 186 ? -4.191 -15.258 -5.66 1 91.62 186 THR A N 1
ATOM 1461 C CA . THR A 1 186 ? -5.562 -15.625 -5.312 1 91.62 186 THR A CA 1
ATOM 1462 C C . THR A 1 186 ? -5.773 -15.547 -3.803 1 91.62 186 THR A C 1
ATOM 1464 O O . THR A 1 186 ? -4.91 -15.961 -3.029 1 91.62 186 THR A O 1
ATOM 1467 N N . LEU A 1 187 ? -6.93 -14.945 -3.422 1 95.94 187 LEU A N 1
ATOM 1468 C CA . LEU A 1 187 ? -7.234 -14.773 -2.006 1 95.94 187 LEU A CA 1
ATOM 1469 C C . LEU A 1 187 ? -8.656 -15.227 -1.697 1 95.94 187 LEU A C 1
ATOM 1471 O O . LEU A 1 187 ? -9.57 -15 -2.488 1 95.94 187 LEU A O 1
ATOM 1475 N N . SER A 1 188 ? -8.781 -15.875 -0.518 1 96.69 188 SER A N 1
ATOM 1476 C CA . SER A 1 188 ? -10.117 -16.047 0.041 1 96.69 188 SER A CA 1
ATOM 1477 C C . SER A 1 188 ? -10.68 -14.734 0.571 1 96.69 188 SER A C 1
ATOM 1479 O O . SER A 1 188 ? -9.953 -13.742 0.666 1 96.69 188 SER A O 1
ATOM 1481 N N . GLU A 1 189 ? -11.977 -14.734 0.899 1 96.75 189 GLU A N 1
ATOM 1482 C CA . GLU A 1 189 ? -12.578 -13.547 1.501 1 96.75 189 GLU A CA 1
ATOM 1483 C C . GLU A 1 189 ? -11.906 -13.203 2.826 1 96.75 189 GLU A C 1
ATOM 1485 O O . GLU A 1 189 ? -11.688 -12.023 3.125 1 96.75 189 GLU A O 1
ATOM 1490 N N . GLU A 1 190 ? -11.594 -14.227 3.508 1 96.69 190 GLU A N 1
ATOM 1491 C CA . GLU A 1 190 ? -10.945 -14.031 4.805 1 96.69 190 GLU A CA 1
ATOM 1492 C C . GLU A 1 190 ? -9.547 -13.453 4.641 1 96.69 190 GLU A C 1
ATOM 1494 O O . GLU A 1 190 ? -9.164 -12.531 5.371 1 96.69 190 GLU A O 1
ATOM 1499 N N . SER A 1 191 ? -8.828 -14.008 3.715 1 97.38 191 SER A N 1
ATOM 1500 C CA . SER A 1 191 ? -7.469 -13.531 3.463 1 97.38 191 SER A CA 1
ATOM 1501 C C . SER A 1 191 ? -7.477 -12.109 2.912 1 97.38 191 SER A C 1
ATOM 1503 O O . SER A 1 191 ? -6.609 -11.305 3.254 1 97.38 191 SER A O 1
ATOM 1505 N N . ASN A 1 192 ? -8.406 -11.828 2.055 1 98.19 192 ASN A N 1
ATOM 1506 C CA . ASN A 1 192 ? -8.57 -10.469 1.564 1 98.19 192 ASN A CA 1
ATOM 1507 C C . ASN A 1 192 ? -8.781 -9.484 2.709 1 98.19 192 ASN A C 1
ATOM 1509 O O . ASN A 1 192 ? -8.125 -8.445 2.771 1 98.19 192 ASN A O 1
ATOM 1513 N N . ALA A 1 193 ? -9.664 -9.867 3.635 1 97.69 193 ALA A N 1
ATOM 1514 C CA . ALA A 1 193 ? -9.93 -9.023 4.801 1 97.69 193 ALA A CA 1
ATOM 1515 C C . ALA A 1 193 ? -8.664 -8.836 5.637 1 97.69 193 ALA A C 1
ATOM 1517 O O . ALA A 1 193 ? -8.414 -7.75 6.16 1 97.69 193 ALA A O 1
ATOM 1518 N N . ALA A 1 194 ? -7.918 -9.875 5.711 1 98.06 194 ALA A N 1
ATOM 1519 C CA . ALA A 1 194 ? -6.676 -9.812 6.477 1 98.06 194 ALA A CA 1
ATOM 1520 C C . ALA A 1 194 ? -5.68 -8.852 5.828 1 98.06 194 ALA A C 1
ATOM 1522 O O . ALA A 1 194 ? -5.008 -8.086 6.52 1 98.06 194 ALA A O 1
ATOM 1523 N N . VAL A 1 195 ? -5.602 -8.914 4.523 1 98.31 195 VAL A N 1
ATOM 1524 C CA . VAL A 1 195 ? -4.707 -8.023 3.797 1 98.31 195 VAL A CA 1
ATOM 1525 C C . VAL A 1 195 ? -5.176 -6.574 3.955 1 98.31 195 VAL A C 1
ATOM 1527 O O . VAL A 1 195 ? -4.359 -5.672 4.145 1 98.31 195 VAL A O 1
ATOM 1530 N N . GLN A 1 196 ? -6.461 -6.371 3.967 1 97.62 196 GLN A N 1
ATOM 1531 C CA . GLN A 1 196 ? -7 -5.027 4.152 1 97.62 196 GLN A CA 1
ATOM 1532 C C . GLN A 1 196 ? -6.656 -4.484 5.535 1 97.62 196 GLN A C 1
ATOM 1534 O O . GLN A 1 196 ? -6.383 -3.291 5.691 1 97.62 196 GLN A O 1
ATOM 1539 N N . ARG A 1 197 ? -6.629 -5.312 6.516 1 97.69 197 ARG A N 1
ATOM 1540 C CA . ARG A 1 197 ? -6.215 -4.898 7.852 1 97.69 197 ARG A CA 1
ATOM 1541 C C . ARG A 1 197 ? -4.738 -4.52 7.871 1 97.69 197 ARG A C 1
ATOM 1543 O O . ARG A 1 197 ? -4.348 -3.549 8.523 1 97.69 197 ARG A O 1
ATOM 1550 N N . ALA A 1 198 ? -4.004 -5.281 7.141 1 98.38 198 ALA A N 1
ATOM 1551 C CA . ALA A 1 198 ? -2.578 -4.984 7.043 1 98.38 198 ALA A CA 1
ATOM 1552 C C . ALA A 1 198 ? -2.344 -3.652 6.336 1 98.38 198 ALA A C 1
ATOM 1554 O O . ALA A 1 198 ? -1.419 -2.912 6.684 1 98.38 198 ALA A O 1
ATOM 1555 N N . MET A 1 199 ? -3.15 -3.32 5.367 1 97.81 199 MET A N 1
ATOM 1556 C CA . MET A 1 199 ? -3.094 -2.033 4.68 1 97.81 199 MET A CA 1
ATOM 1557 C C . MET A 1 199 ? -3.336 -0.885 5.656 1 97.81 199 MET A C 1
ATOM 1559 O O . MET A 1 199 ? -2.645 0.134 5.605 1 97.81 199 MET A O 1
ATOM 1563 N N . ASN A 1 200 ? -4.305 -1.084 6.535 1 96.25 200 ASN A N 1
ATOM 1564 C CA . ASN A 1 200 ? -4.594 -0.076 7.551 1 96.25 200 ASN A CA 1
ATOM 1565 C C . ASN A 1 200 ? -3.406 0.131 8.484 1 96.25 200 ASN A C 1
ATOM 1567 O O . ASN A 1 200 ? -3.105 1.261 8.875 1 96.25 200 ASN A O 1
ATOM 1571 N N . ARG A 1 201 ? -2.809 -0.982 8.781 1 97.06 201 ARG A N 1
ATOM 1572 C CA . ARG A 1 201 ? -1.637 -0.9 9.648 1 97.06 201 ARG A CA 1
ATOM 1573 C C . ARG A 1 201 ? -0.511 -0.122 8.969 1 97.06 201 ARG A C 1
ATOM 1575 O O . ARG A 1 201 ? 0.165 0.684 9.617 1 97.06 201 ARG A O 1
ATOM 1582 N N . LEU A 1 202 ? -0.301 -0.347 7.719 1 97.94 202 LEU A N 1
ATOM 1583 C CA . LEU A 1 202 ? 0.713 0.378 6.961 1 97.94 202 LEU A CA 1
ATOM 1584 C C . LEU A 1 202 ? 0.407 1.872 6.934 1 97.94 202 LEU A C 1
ATOM 1586 O O . LEU A 1 202 ? 1.305 2.697 7.121 1 97.94 202 LEU A O 1
ATOM 1590 N N . SER A 1 203 ? -0.828 2.197 6.715 1 95.69 203 SER A N 1
ATOM 1591 C CA . SER A 1 203 ? -1.261 3.592 6.723 1 95.69 203 SER A CA 1
ATOM 1592 C C . SER A 1 203 ? -0.992 4.246 8.078 1 95.69 203 SER A C 1
ATOM 1594 O O . SER A 1 203 ? -0.498 5.375 8.133 1 95.69 203 SER A O 1
ATOM 1596 N N . ALA A 1 204 ? -1.293 3.518 9.156 1 93.62 204 ALA A N 1
ATOM 1597 C CA . ALA A 1 204 ? -1.06 4.016 10.508 1 93.62 204 ALA A CA 1
ATOM 1598 C C . ALA A 1 204 ? 0.428 4.238 10.758 1 93.62 204 ALA A C 1
ATOM 1600 O O . ALA A 1 204 ? 0.815 5.215 11.406 1 93.62 204 ALA A O 1
ATOM 1601 N N . GLU A 1 205 ? 1.195 3.379 10.211 1 96.12 205 GLU A N 1
ATOM 1602 C CA . GLU A 1 205 ? 2.643 3.506 10.367 1 96.12 205 GLU A CA 1
ATOM 1603 C C . GLU A 1 205 ? 3.168 4.738 9.641 1 96.12 205 GLU A C 1
ATOM 1605 O O . GLU A 1 205 ? 4.039 5.441 10.148 1 96.12 205 GLU A O 1
ATOM 1610 N N . PHE A 1 206 ? 2.68 4.992 8.508 1 97.06 206 PHE A N 1
ATOM 1611 C CA . PHE A 1 206 ? 3.045 6.195 7.77 1 97.06 206 PHE A CA 1
ATOM 1612 C C . PHE A 1 206 ? 2.707 7.445 8.57 1 97.06 206 PHE A C 1
ATOM 1614 O O . PHE A 1 206 ? 3.545 8.336 8.727 1 97.06 206 PHE A O 1
ATOM 1621 N N . LEU A 1 207 ? 1.504 7.469 9.078 1 91 207 LEU A N 1
ATOM 1622 C CA . LEU A 1 207 ? 1.023 8.641 9.797 1 91 207 LEU A CA 1
ATOM 1623 C C . LEU A 1 207 ? 1.804 8.836 11.094 1 91 207 LEU A C 1
ATOM 1625 O O . LEU A 1 207 ? 2.088 9.977 11.492 1 91 207 LEU A O 1
ATOM 1629 N N . ALA A 1 208 ? 2.139 7.738 11.727 1 92.06 208 ALA A N 1
ATOM 1630 C CA . ALA A 1 208 ? 2.945 7.812 12.945 1 92.06 208 ALA A CA 1
ATOM 1631 C C . ALA A 1 208 ? 4.336 8.367 12.648 1 92.06 208 ALA A C 1
ATOM 1633 O O . ALA A 1 208 ? 4.863 9.18 13.406 1 92.06 208 ALA A O 1
ATOM 1634 N N . ALA A 1 209 ? 4.891 7.918 11.562 1 95.19 209 ALA A N 1
ATOM 1635 C CA . ALA A 1 209 ? 6.203 8.406 11.148 1 95.19 209 ALA A CA 1
ATOM 1636 C C . ALA A 1 209 ? 6.16 9.891 10.82 1 95.19 209 ALA A C 1
ATOM 1638 O O . ALA A 1 209 ? 7.062 10.648 11.203 1 95.19 209 ALA A O 1
ATOM 1639 N N . HIS A 1 210 ? 5.133 10.266 10.133 1 92.69 210 HIS A N 1
ATOM 1640 C CA . HIS A 1 210 ? 4.918 11.68 9.836 1 92.69 210 HIS A CA 1
ATOM 1641 C C . HIS A 1 210 ? 4.863 12.516 11.109 1 92.69 210 HIS A C 1
ATOM 1643 O O . HIS A 1 210 ? 5.527 13.547 11.211 1 92.69 210 HIS A O 1
ATOM 1649 N N . GLN A 1 211 ? 4.086 12.031 12.094 1 87.31 211 GLN A N 1
ATOM 1650 C CA . GLN A 1 211 ? 3.92 12.75 13.352 1 87.31 211 GLN A CA 1
ATOM 1651 C C . GLN A 1 211 ? 5.25 12.891 14.086 1 87.31 211 GLN A C 1
ATOM 1653 O O . GLN A 1 211 ? 5.57 13.961 14.609 1 87.31 211 GLN A O 1
ATOM 1658 N N . GLN A 1 212 ? 5.961 11.859 14.078 1 88.62 212 GLN A N 1
ATOM 1659 C CA . GLN A 1 212 ? 7.254 11.852 14.75 1 88.62 212 GLN A CA 1
ATOM 1660 C C . GLN A 1 212 ? 8.227 12.812 14.086 1 88.62 212 GLN A C 1
ATOM 1662 O O . GLN A 1 212 ? 8.984 13.508 14.766 1 88.62 212 GLN A O 1
ATOM 1667 N N . ASP A 1 213 ? 8.172 12.914 12.805 1 92.94 213 ASP A N 1
ATOM 1668 C CA . ASP A 1 213 ? 9.148 13.68 12.031 1 92.94 213 ASP A CA 1
ATOM 1669 C C . ASP A 1 213 ? 8.836 15.172 12.078 1 92.94 213 ASP A C 1
ATOM 1671 O O . ASP A 1 213 ? 9.672 16 11.688 1 92.94 213 ASP A O 1
ATOM 1675 N N . LEU A 1 214 ? 7.629 15.508 12.57 1 84.56 214 LEU A N 1
ATOM 1676 C CA . LEU A 1 214 ? 7.27 16.922 12.703 1 84.56 214 LEU A CA 1
ATOM 1677 C C . LEU A 1 214 ? 8.234 17.641 13.633 1 84.56 214 LEU A C 1
ATOM 1679 O O . LEU A 1 214 ? 8.352 18.859 13.578 1 84.56 214 LEU A O 1
ATOM 1683 N N . ALA A 1 215 ? 8.891 16.891 14.484 1 83.19 215 ALA A N 1
ATOM 1684 C CA . ALA A 1 215 ? 9.836 17.453 15.438 1 83.19 215 ALA A CA 1
ATOM 1685 C C . ALA A 1 215 ? 11.172 17.781 14.758 1 83.19 215 ALA A C 1
ATOM 1687 O O . ALA A 1 215 ? 11.984 18.516 15.305 1 83.19 215 ALA A O 1
ATOM 1688 N N . LEU A 1 216 ? 11.406 17.328 13.57 1 88.62 216 LEU A N 1
ATOM 1689 C CA . LEU A 1 216 ? 12.664 17.531 12.852 1 88.62 216 LEU A CA 1
ATOM 1690 C C . LEU A 1 216 ? 12.664 18.859 12.109 1 88.62 216 LEU A C 1
ATOM 1692 O O . LEU A 1 216 ? 11.602 19.375 11.766 1 88.62 216 LEU A O 1
ATOM 1696 N N . PRO A 1 217 ? 13.883 19.344 11.852 1 87.69 217 PRO A N 1
ATOM 1697 C CA . PRO A 1 217 ? 13.969 20.547 11.023 1 87.69 217 PRO A CA 1
ATOM 1698 C C . PRO A 1 217 ? 13.406 20.328 9.617 1 87.69 217 PRO A C 1
ATOM 1700 O O . PRO A 1 217 ? 13.406 19.203 9.109 1 87.69 217 PRO A O 1
ATOM 1703 N N . LEU A 1 218 ? 12.953 21.391 9.016 1 87.31 218 LEU A N 1
ATOM 1704 C CA . LEU A 1 218 ? 12.289 21.375 7.719 1 87.31 218 LEU A CA 1
ATOM 1705 C C . LEU A 1 218 ? 13.188 20.734 6.664 1 87.31 218 LEU A C 1
ATOM 1707 O O . LEU A 1 218 ? 12.711 20 5.801 1 87.31 218 LEU A O 1
ATOM 1711 N N . GLU A 1 219 ? 14.477 20.984 6.762 1 89.56 219 GLU A N 1
ATOM 1712 C CA . GLU A 1 219 ? 15.422 20.531 5.742 1 89.56 219 GLU A CA 1
ATOM 1713 C C . GLU A 1 219 ? 15.609 19.031 5.797 1 89.56 219 GLU A C 1
ATOM 1715 O O . GLU A 1 219 ? 16.141 18.422 4.863 1 89.56 219 GLU A O 1
ATOM 1720 N N . ARG A 1 220 ? 15.117 18.438 6.848 1 92.81 220 ARG A N 1
ATOM 1721 C CA . ARG A 1 220 ? 15.305 17 7.031 1 92.81 220 ARG A CA 1
ATOM 1722 C C . ARG A 1 220 ? 14.023 16.234 6.715 1 92.81 220 ARG A C 1
ATOM 1724 O O . ARG A 1 220 ? 13.945 15.023 6.93 1 92.81 220 ARG A O 1
ATOM 1731 N N . ARG A 1 221 ? 13.047 16.969 6.301 1 92.25 221 ARG A N 1
ATOM 1732 C CA . ARG A 1 221 ? 11.766 16.328 6 1 92.25 221 ARG A CA 1
ATOM 1733 C C . ARG A 1 221 ? 11.328 16.641 4.574 1 92.25 221 ARG A C 1
ATOM 1735 O O . ARG A 1 221 ? 11.594 17.734 4.055 1 92.25 221 ARG A O 1
ATOM 1742 N N . THR A 1 222 ? 10.719 15.711 3.953 1 94.25 222 THR A N 1
ATOM 1743 C CA . THR A 1 222 ? 10.234 15.844 2.584 1 94.25 222 THR A CA 1
ATOM 1744 C C . THR A 1 222 ? 8.758 15.445 2.496 1 94.25 222 THR A C 1
ATOM 1746 O O . THR A 1 222 ? 8.352 14.422 3.047 1 94.25 222 THR A O 1
ATOM 1749 N N . GLY A 1 223 ? 7.973 16.312 1.857 1 94 223 GLY A N 1
ATOM 1750 C CA . GLY A 1 223 ? 6.602 15.914 1.568 1 94 223 GLY A CA 1
ATOM 1751 C C . GLY A 1 223 ? 6.504 14.633 0.764 1 94 223 GLY A C 1
ATOM 1752 O O . GLY A 1 223 ? 7.215 14.461 -0.231 1 94 223 GLY A O 1
ATOM 1753 N N . SER A 1 224 ? 5.68 13.703 1.203 1 95.81 224 SER A N 1
ATOM 1754 C CA . SER A 1 224 ? 5.551 12.398 0.576 1 95.81 224 SER A CA 1
ATOM 1755 C C . SER A 1 224 ? 4.102 11.922 0.584 1 95.81 224 SER A C 1
ATOM 1757 O O . SER A 1 224 ? 3.285 12.414 1.363 1 95.81 224 SER A O 1
ATOM 1759 N N . ALA A 1 225 ? 3.809 11.094 -0.299 1 95.5 225 ALA A N 1
ATOM 1760 C CA . ALA A 1 225 ? 2.492 10.453 -0.353 1 95.5 225 ALA A CA 1
ATOM 1761 C C . ALA A 1 225 ? 2.617 8.953 -0.586 1 95.5 225 ALA A C 1
ATOM 1763 O O . ALA A 1 225 ? 3.631 8.484 -1.106 1 95.5 225 ALA A O 1
ATOM 1764 N N . MET A 1 226 ? 1.658 8.234 -0.136 1 96.31 226 MET A N 1
ATOM 1765 C CA . MET A 1 226 ? 1.593 6.789 -0.316 1 96.31 226 MET A CA 1
ATOM 1766 C C . MET A 1 226 ? 0.192 6.355 -0.733 1 96.31 226 MET A C 1
ATOM 1768 O O . MET A 1 226 ? -0.801 6.844 -0.191 1 96.31 226 MET A O 1
ATOM 1772 N N . ILE A 1 227 ? 0.122 5.496 -1.687 1 95 227 ILE A N 1
ATOM 1773 C CA . ILE A 1 227 ? -1.132 4.867 -2.09 1 95 227 ILE A CA 1
ATOM 1774 C C . ILE A 1 227 ? -1.021 3.352 -1.941 1 95 227 ILE A C 1
ATOM 1776 O O . ILE A 1 227 ? -0.027 2.752 -2.359 1 95 227 ILE A O 1
ATOM 1780 N N . VAL A 1 228 ? -1.96 2.77 -1.287 1 97.25 228 VAL A N 1
ATOM 1781 C CA . VAL A 1 228 ? -2.092 1.317 -1.233 1 97.25 228 VAL A CA 1
ATOM 1782 C C . VAL A 1 228 ? -3.492 0.908 -1.683 1 97.25 228 VAL A C 1
ATOM 1784 O O . VAL A 1 228 ? -4.488 1.438 -1.187 1 97.25 228 VAL A O 1
ATOM 1787 N N . ALA A 1 229 ? -3.537 -0.007 -2.654 1 95.94 229 ALA A N 1
ATOM 1788 C CA . ALA A 1 229 ? -4.816 -0.397 -3.242 1 95.94 229 ALA A CA 1
ATOM 1789 C C . ALA A 1 229 ? -4.875 -1.904 -3.477 1 95.94 229 ALA A C 1
ATOM 1791 O O . ALA A 1 229 ? -3.881 -2.516 -3.875 1 95.94 229 ALA A O 1
ATOM 1792 N N . LEU A 1 230 ? -6 -2.457 -3.191 1 97.62 230 LEU A N 1
ATOM 1793 C CA . LEU A 1 230 ? -6.301 -3.875 -3.354 1 97.62 230 LEU A CA 1
ATOM 1794 C C . LEU A 1 230 ? -7.637 -4.07 -4.062 1 97.62 230 LEU A C 1
ATOM 1796 O O . LEU A 1 230 ? -8.617 -3.391 -3.748 1 97.62 230 LEU A O 1
ATOM 1800 N N . ARG A 1 231 ? -7.691 -4.98 -5.047 1 95.75 231 ARG A N 1
ATOM 1801 C CA . ARG A 1 231 ? -8.984 -5.312 -5.633 1 95.75 231 ARG A CA 1
ATOM 1802 C C . ARG A 1 231 ? -8.93 -6.645 -6.375 1 95.75 231 ARG A C 1
ATOM 1804 O O . ARG A 1 231 ? -7.859 -7.07 -6.809 1 95.75 231 ARG A O 1
ATOM 1811 N N . PRO A 1 232 ? -10.102 -7.336 -6.414 1 95.44 232 PRO A N 1
ATOM 1812 C CA . PRO A 1 232 ? -10.172 -8.445 -7.371 1 95.44 232 PRO A CA 1
ATOM 1813 C C . PRO A 1 232 ? -9.773 -8.031 -8.781 1 95.44 232 PRO A C 1
ATOM 1815 O O . PRO A 1 232 ? -10.203 -6.98 -9.266 1 95.44 232 PRO A O 1
ATOM 1818 N N . TRP A 1 233 ? -8.867 -8.797 -9.328 1 92.94 233 TRP A N 1
ATOM 1819 C CA . TRP A 1 233 ? -8.297 -8.375 -10.602 1 92.94 233 TRP A CA 1
ATOM 1820 C C . TRP A 1 233 ? -7.75 -9.57 -11.375 1 92.94 233 TRP A C 1
ATOM 1822 O O . TRP A 1 233 ? -7.285 -10.547 -10.781 1 92.94 233 TRP A O 1
ATOM 1832 N N . SER A 1 234 ? -7.867 -9.586 -12.68 1 90.12 234 SER A N 1
ATOM 1833 C CA . SER A 1 234 ? -7.238 -10.516 -13.609 1 90.12 234 SER A CA 1
ATOM 1834 C C . SER A 1 234 ? -6.727 -9.789 -14.852 1 90.12 234 SER A C 1
ATOM 1836 O O . SER A 1 234 ? -7.324 -8.797 -15.289 1 90.12 234 SER A O 1
ATOM 1838 N N . PRO A 1 235 ? -5.555 -10.258 -15.375 1 88.75 235 PRO A N 1
ATOM 1839 C CA . PRO A 1 235 ? -5.051 -9.609 -16.594 1 88.75 235 PRO A CA 1
ATOM 1840 C C . PRO A 1 235 ? -6.09 -9.562 -17.719 1 88.75 235 PRO A C 1
ATOM 1842 O O . PRO A 1 235 ? -6.871 -10.5 -17.875 1 88.75 235 PRO A O 1
ATOM 1845 N N . ALA A 1 236 ? -6.055 -8.461 -18.453 1 86.69 236 ALA A N 1
ATOM 1846 C CA . ALA A 1 236 ? -7.012 -8.242 -19.531 1 86.69 236 ALA A CA 1
ATOM 1847 C C . ALA A 1 236 ? -7.012 -9.422 -20.516 1 86.69 236 ALA A C 1
ATOM 1849 O O . ALA A 1 236 ? -8.07 -9.867 -20.953 1 86.69 236 ALA A O 1
ATOM 1850 N N . HIS A 1 237 ? -5.867 -9.945 -20.812 1 87.19 237 HIS A N 1
ATOM 1851 C CA . HIS A 1 237 ? -5.754 -11.047 -21.75 1 87.19 237 HIS A CA 1
ATOM 1852 C C . HIS A 1 237 ? -6.461 -12.297 -21.219 1 87.19 237 HIS A C 1
ATOM 1854 O O . HIS A 1 237 ? -7.047 -13.055 -22 1 87.19 237 HIS A O 1
ATOM 1860 N N . PHE A 1 238 ? -6.375 -12.477 -19.953 1 91.5 238 PHE A N 1
ATOM 1861 C CA . PHE A 1 238 ? -7.059 -13.617 -19.344 1 91.5 238 PHE A CA 1
ATOM 1862 C C . PHE A 1 238 ? -8.57 -13.43 -19.406 1 91.5 238 PHE A C 1
ATOM 1864 O O . PHE A 1 238 ? -9.305 -14.383 -19.672 1 91.5 238 PHE A O 1
ATOM 1871 N N . GLN A 1 239 ? -8.961 -12.25 -19.188 1 88.19 239 GLN A N 1
ATOM 1872 C CA . GLN A 1 239 ? -10.391 -11.938 -19.203 1 88.19 239 GLN A CA 1
ATOM 1873 C C . GLN A 1 239 ? -10.984 -12.172 -20.594 1 88.19 239 GLN A C 1
ATOM 1875 O O . GLN A 1 239 ? -12.109 -12.656 -20.719 1 88.19 239 GLN A O 1
ATOM 1880 N N . GLN A 1 240 ? -10.234 -11.797 -21.578 1 89.12 240 GLN A N 1
ATOM 1881 C CA . GLN A 1 240 ? -10.68 -11.953 -22.953 1 89.12 240 GLN A CA 1
ATOM 1882 C C . GLN A 1 240 ? -10.852 -13.43 -23.312 1 89.12 240 GLN A C 1
ATOM 1884 O O . GLN A 1 240 ? -11.617 -13.766 -24.219 1 89.12 240 GLN A O 1
ATOM 1889 N N . MET A 1 241 ? -10.211 -14.281 -22.594 1 92.12 241 MET A N 1
ATOM 1890 C CA . MET A 1 241 ? -10.227 -15.711 -22.875 1 92.12 241 MET A CA 1
ATOM 1891 C C . MET A 1 241 ? -11.273 -16.438 -22.031 1 92.12 241 MET A C 1
ATOM 1893 O O . MET A 1 241 ? -11.414 -17.656 -22.109 1 92.12 241 MET A O 1
ATOM 1897 N N . ARG A 1 242 ? -11.961 -15.742 -21.25 1 91.12 242 ARG A N 1
ATOM 1898 C CA . ARG A 1 242 ? -12.977 -16.344 -20.391 1 91.12 242 ARG A CA 1
ATOM 1899 C C . ARG A 1 242 ? -14.148 -16.859 -21.203 1 91.12 242 ARG A C 1
ATOM 1901 O O . ARG A 1 242 ? -14.531 -16.25 -22.219 1 91.12 242 ARG A O 1
ATOM 1908 N N . ARG A 1 243 ? -14.648 -17.984 -20.703 1 88.62 243 ARG A N 1
ATOM 1909 C CA . ARG A 1 243 ? -15.789 -18.578 -21.391 1 88.62 243 ARG A CA 1
ATOM 1910 C C . ARG A 1 243 ? -17.047 -17.734 -21.188 1 88.62 243 ARG A C 1
ATOM 1912 O O . ARG A 1 243 ? -17.328 -17.281 -20.078 1 88.62 243 ARG A O 1
ATOM 1919 N N . GLN A 1 244 ? -17.703 -17.219 -22.297 1 77.56 244 GLN A N 1
ATOM 1920 C CA . GLN A 1 244 ? -18.922 -16.422 -22.234 1 77.56 244 GLN A CA 1
ATOM 1921 C C . GLN A 1 244 ? -20.109 -17.281 -21.766 1 77.56 244 GLN A C 1
ATOM 1923 O O . GLN A 1 244 ? -20.281 -18.406 -22.203 1 77.56 244 GLN A O 1
ATOM 1928 N N . LYS A 1 245 ? -20.5 -17.188 -20.547 1 60.59 245 LYS A N 1
ATOM 1929 C CA . LYS A 1 245 ? -21.734 -17.875 -20.141 1 60.59 245 LYS A CA 1
ATOM 1930 C C . LYS A 1 245 ? -22.844 -17.656 -21.156 1 60.59 245 LYS A C 1
ATOM 1932 O O . LYS A 1 245 ? -23.094 -16.531 -21.578 1 60.59 245 LYS A O 1
ATOM 1937 N N . GLN A 1 246 ? -23.078 -18.531 -22.109 1 44.19 246 GLN A N 1
ATOM 1938 C CA . GLN A 1 246 ? -24.297 -18.453 -22.906 1 44.19 246 GLN A CA 1
ATOM 1939 C C . GLN A 1 246 ? -25.516 -18.188 -22.031 1 44.19 246 GLN A C 1
ATOM 1941 O O . GLN A 1 246 ? -25.719 -18.859 -21.016 1 44.19 246 GLN A O 1
ATOM 1946 N N . GLN A 1 247 ? -26.031 -16.938 -21.922 1 34.03 247 GLN A N 1
ATOM 1947 C CA . GLN A 1 247 ? -27.469 -16.906 -21.688 1 34.03 247 GLN A CA 1
ATOM 1948 C C . GLN A 1 247 ? -28.172 -18.031 -22.438 1 34.03 247 GLN A C 1
ATOM 1950 O O . GLN A 1 247 ? -27.875 -18.297 -23.609 1 34.03 247 GLN A O 1
ATOM 1955 N N . MET B 1 1 ? -0.832 -43.031 -6.184 1 44.28 1 MET B N 1
ATOM 1956 C CA . MET B 1 1 ? 0.058 -44.156 -6.434 1 44.28 1 MET B CA 1
ATOM 1957 C C . MET B 1 1 ? 1.512 -43.688 -6.496 1 44.28 1 MET B C 1
ATOM 1959 O O . MET B 1 1 ? 2.4 -44.375 -5.969 1 44.28 1 MET B O 1
ATOM 1963 N N . ALA B 1 2 ? 1.73 -42.5 -7.152 1 57.41 2 ALA B N 1
ATOM 1964 C CA . ALA B 1 2 ? 3.078 -42 -7.375 1 57.41 2 ALA B CA 1
ATOM 1965 C C . ALA B 1 2 ? 3.707 -41.531 -6.066 1 57.41 2 ALA B C 1
ATOM 1967 O O . ALA B 1 2 ? 4.879 -41.812 -5.801 1 57.41 2 ALA B O 1
ATOM 1968 N N . GLN B 1 3 ? 2.891 -41.031 -5.332 1 58.16 3 GLN B N 1
ATOM 1969 C CA . GLN B 1 3 ? 3.441 -40.531 -4.07 1 58.16 3 GLN B CA 1
ATOM 1970 C C . GLN B 1 3 ? 3.834 -41.688 -3.158 1 58.16 3 GLN B C 1
ATOM 1972 O O . GLN B 1 3 ? 4.879 -41.656 -2.51 1 58.16 3 GLN B O 1
ATOM 1977 N N . ALA B 1 4 ? 2.922 -42.656 -3.244 1 65 4 ALA B N 1
ATOM 1978 C CA . ALA B 1 4 ? 3.203 -43.844 -2.424 1 65 4 ALA B CA 1
ATOM 1979 C C . ALA B 1 4 ? 4.48 -44.531 -2.885 1 65 4 ALA B C 1
ATOM 1981 O O . ALA B 1 4 ? 5.289 -44.969 -2.062 1 65 4 ALA B O 1
ATOM 1982 N N . GLU B 1 5 ? 4.594 -44.438 -4.148 1 71.44 5 GLU B N 1
ATOM 1983 C CA . GLU B 1 5 ? 5.805 -45.062 -4.703 1 71.44 5 GLU B CA 1
ATOM 1984 C C . GLU B 1 5 ? 7.047 -44.25 -4.305 1 71.44 5 GLU B C 1
ATOM 1986 O O . GLU B 1 5 ? 8.086 -44.844 -3.99 1 71.44 5 GLU B O 1
ATOM 1991 N N . SER B 1 6 ? 6.809 -43.062 -4.324 1 72.25 6 SER B N 1
ATOM 1992 C CA . SER B 1 6 ? 7.93 -42.188 -3.953 1 72.25 6 SER B CA 1
ATOM 1993 C C . SER B 1 6 ? 8.281 -42.375 -2.479 1 72.25 6 SER B C 1
ATOM 1995 O O . SER B 1 6 ? 9.461 -42.312 -2.107 1 72.25 6 SER B O 1
ATOM 1997 N N . LEU B 1 7 ? 7.277 -42.531 -1.75 1 74.62 7 LEU B N 1
ATOM 1998 C CA . LEU B 1 7 ? 7.512 -42.719 -0.326 1 74.62 7 LEU B CA 1
ATOM 1999 C C . LEU B 1 7 ? 8.234 -44.062 -0.087 1 74.62 7 LEU B C 1
ATOM 2001 O O . LEU B 1 7 ? 9.156 -44.125 0.728 1 74.62 7 LEU B O 1
ATOM 2005 N N . VAL B 1 8 ? 7.789 -45 -0.839 1 78.75 8 VAL B N 1
ATOM 2006 C CA . VAL B 1 8 ? 8.398 -46.344 -0.704 1 78.75 8 VAL B CA 1
ATOM 2007 C C . VAL B 1 8 ? 9.844 -46.281 -1.196 1 78.75 8 VAL B C 1
ATOM 2009 O O . VAL B 1 8 ? 10.734 -46.875 -0.575 1 78.75 8 VAL B O 1
ATOM 2012 N N . ASN B 1 9 ? 10 -45.5 -2.221 1 78.19 9 ASN B N 1
ATOM 2013 C CA . ASN B 1 9 ? 11.352 -45.344 -2.736 1 78.19 9 ASN B CA 1
ATOM 2014 C C . ASN B 1 9 ? 12.25 -44.562 -1.756 1 78.19 9 ASN B C 1
ATOM 2016 O O . ASN B 1 9 ? 13.414 -44.938 -1.566 1 78.19 9 ASN B O 1
ATOM 2020 N N . ALA B 1 10 ? 11.695 -43.625 -1.221 1 77.25 10 ALA B N 1
ATOM 2021 C CA . ALA B 1 10 ? 12.43 -42.875 -0.203 1 77.25 10 ALA B CA 1
ATOM 2022 C C . ALA B 1 10 ? 12.789 -43.75 0.98 1 77.25 10 ALA B C 1
ATOM 2024 O O . ALA B 1 10 ? 13.891 -43.656 1.524 1 77.25 10 ALA B O 1
ATOM 2025 N N . LEU B 1 11 ? 11.812 -44.562 1.276 1 81.5 11 LEU B N 1
ATOM 2026 C CA . LEU B 1 11 ? 12.031 -45.5 2.371 1 81.5 11 LEU B CA 1
ATOM 2027 C C . LEU B 1 11 ? 13.133 -46.469 2.02 1 81.5 11 LEU B C 1
ATOM 2029 O O . LEU B 1 11 ? 13.992 -46.781 2.848 1 81.5 11 LEU B O 1
ATOM 2033 N N . LYS B 1 12 ? 13.062 -46.906 0.812 1 84.19 12 LYS B N 1
ATOM 2034 C CA . LYS B 1 12 ? 14.094 -47.812 0.334 1 84.19 12 LYS B CA 1
ATOM 2035 C C . LYS B 1 12 ? 15.469 -47.156 0.375 1 84.19 12 LYS B C 1
ATOM 2037 O O . LYS B 1 12 ? 16.453 -47.781 0.811 1 84.19 12 LYS B O 1
ATOM 2042 N N . ASN B 1 13 ? 15.516 -46 -0.013 1 80.75 13 ASN B N 1
ATOM 2043 C CA . ASN B 1 13 ? 16.766 -45.25 -0.012 1 80.75 13 ASN B CA 1
ATOM 2044 C C . ASN B 1 13 ? 17.281 -45.031 1.405 1 80.75 13 ASN B C 1
ATOM 2046 O O . ASN B 1 13 ? 18.484 -45.062 1.65 1 80.75 13 ASN B O 1
ATOM 2050 N N . LEU B 1 14 ? 16.391 -44.781 2.215 1 81.19 14 LEU B N 1
ATOM 2051 C CA . LEU B 1 14 ? 16.75 -44.562 3.611 1 81.19 14 LEU B CA 1
ATOM 2052 C C . LEU B 1 14 ? 17.328 -45.844 4.23 1 81.19 14 LEU B C 1
ATOM 2054 O O . LEU B 1 14 ? 18.312 -45.781 4.961 1 81.19 14 LEU B O 1
ATOM 2058 N N . LEU B 1 15 ? 16.656 -46.969 3.969 1 86.88 15 LEU B N 1
ATOM 2059 C CA . LEU B 1 15 ? 17.156 -48.25 4.461 1 86.88 15 LEU B CA 1
ATOM 2060 C C . LEU B 1 15 ? 18.562 -48.531 3.941 1 86.88 15 LEU B C 1
ATOM 2062 O O . LEU B 1 15 ? 19.438 -48.938 4.703 1 86.88 15 LEU B O 1
ATOM 2066 N N . LYS B 1 16 ? 18.703 -48.156 2.709 1 85 16 LYS B N 1
ATOM 2067 C CA . LYS B 1 16 ? 20.016 -48.375 2.086 1 85 16 LYS B CA 1
ATOM 2068 C C . LYS B 1 16 ? 21.062 -47.438 2.699 1 85 16 LYS B C 1
ATOM 2070 O O . LYS B 1 16 ? 22.188 -47.875 2.986 1 85 16 LYS B O 1
ATOM 2075 N N . ALA B 1 17 ? 20.766 -46.375 2.967 1 81.56 17 ALA B N 1
ATOM 2076 C CA . ALA B 1 17 ? 21.672 -45.375 3.518 1 81.56 17 ALA B CA 1
ATOM 2077 C C . ALA B 1 17 ? 22.094 -45.719 4.941 1 81.56 17 ALA B C 1
ATOM 2079 O O . ALA B 1 17 ? 23.219 -45.438 5.355 1 81.56 17 ALA B O 1
ATOM 2080 N N . ARG B 1 18 ? 21.172 -46.312 5.527 1 82.44 18 ARG B N 1
ATOM 2081 C CA . ARG B 1 18 ? 21.453 -46.656 6.922 1 82.44 18 ARG B CA 1
ATOM 2082 C C . ARG B 1 18 ? 21.969 -48.094 7.051 1 82.44 18 ARG B C 1
ATOM 2084 O O . ARG B 1 18 ? 22.234 -48.562 8.156 1 82.44 18 ARG B O 1
ATOM 2091 N N . GLY B 1 19 ? 21.984 -48.719 5.898 1 87.19 19 GLY B N 1
ATOM 2092 C CA . GLY B 1 19 ? 22.516 -50.062 5.875 1 87.19 19 GLY B CA 1
ATOM 2093 C C . GLY B 1 19 ? 21.578 -51.062 6.5 1 87.19 19 GLY B C 1
ATOM 2094 O O . GLY B 1 19 ? 22.031 -52.125 6.996 1 87.19 19 GLY B O 1
ATOM 2095 N N . ILE B 1 20 ? 20.406 -50.781 6.559 1 87.25 20 ILE B N 1
ATOM 2096 C CA . ILE B 1 20 ? 19.422 -51.688 7.141 1 87.25 20 ILE B CA 1
ATOM 2097 C C . ILE B 1 20 ? 18.906 -52.625 6.062 1 87.25 20 ILE B C 1
ATOM 2099 O O . ILE B 1 20 ? 18.438 -52.188 5.016 1 87.25 20 ILE B O 1
ATOM 2103 N N . THR B 1 21 ? 19.047 -53.844 6.359 1 88.88 21 THR B N 1
ATOM 2104 C CA . THR B 1 21 ? 18.578 -54.875 5.41 1 88.88 21 THR B CA 1
ATOM 2105 C C . THR B 1 21 ? 17.109 -55.219 5.652 1 88.88 21 THR B C 1
ATOM 2107 O O . THR B 1 21 ? 16.562 -54.906 6.719 1 88.88 21 THR B O 1
ATOM 2110 N N . TYR B 1 22 ? 16.516 -55.781 4.617 1 92.56 22 TYR B N 1
ATOM 2111 C CA . TYR B 1 22 ? 15.117 -56.219 4.746 1 92.56 22 TYR B CA 1
ATOM 2112 C C . TYR B 1 22 ? 14.961 -57.25 5.871 1 92.56 22 TYR B C 1
ATOM 2114 O O . TYR B 1 22 ? 13.922 -57.281 6.535 1 92.56 22 TYR B O 1
ATOM 2122 N N . ALA B 1 23 ? 16 -57.969 6.07 1 92 23 ALA B N 1
ATOM 2123 C CA . ALA B 1 23 ? 16 -58.969 7.145 1 92 23 ALA B CA 1
ATOM 2124 C C . ALA B 1 23 ? 15.961 -58.312 8.516 1 92 23 ALA B C 1
ATOM 2126 O O . ALA B 1 23 ? 15.211 -58.719 9.398 1 92 23 ALA B O 1
ATOM 2127 N N . GLN B 1 24 ? 16.734 -57.344 8.641 1 91.56 24 GLN B N 1
ATOM 2128 C CA . GLN B 1 24 ? 16.766 -56.594 9.891 1 91.56 24 GLN B CA 1
ATOM 2129 C C . GLN B 1 24 ? 15.438 -55.875 10.148 1 91.56 24 GLN B C 1
ATOM 2131 O O . GLN B 1 24 ? 14.945 -55.875 11.273 1 91.56 24 GLN B O 1
ATOM 2136 N N . LEU B 1 25 ? 14.914 -55.281 9.141 1 91.12 25 LEU B N 1
ATOM 2137 C CA . LEU B 1 25 ? 13.625 -54.594 9.227 1 91.12 25 LEU B CA 1
ATOM 2138 C C . LEU B 1 25 ? 12.516 -55.562 9.617 1 91.12 25 LEU B C 1
ATOM 2140 O O . LEU B 1 25 ? 11.656 -55.25 10.438 1 91.12 25 LEU B O 1
ATOM 2144 N N . ALA B 1 26 ? 12.508 -56.688 9.031 1 92.44 26 ALA B N 1
ATOM 2145 C CA . ALA B 1 26 ? 11.516 -57.719 9.297 1 92.44 26 ALA B CA 1
ATOM 2146 C C . ALA B 1 26 ? 11.516 -58.125 10.766 1 92.44 26 ALA B C 1
ATOM 2148 O O . ALA B 1 26 ? 10.461 -58.281 11.375 1 92.44 26 ALA B O 1
ATOM 2149 N N . LYS B 1 27 ? 12.711 -58.312 11.305 1 90.62 27 LYS B N 1
ATOM 2150 C CA . LYS B 1 27 ? 12.844 -58.656 12.711 1 90.62 27 LYS B CA 1
ATOM 2151 C C . LYS B 1 27 ? 12.188 -57.594 13.602 1 90.62 27 LYS B C 1
ATOM 2153 O O . LYS B 1 27 ? 11.492 -57.938 14.562 1 90.62 27 LYS B O 1
ATOM 2158 N N . GLY B 1 28 ? 12.406 -56.406 13.266 1 88.44 28 GLY B N 1
ATOM 2159 C CA . GLY B 1 28 ? 11.852 -55.312 14.039 1 88.44 28 GLY B CA 1
ATOM 2160 C C . GLY B 1 28 ? 10.336 -55.188 13.922 1 88.44 28 GLY B C 1
ATOM 2161 O O . GLY B 1 28 ? 9.672 -54.719 14.844 1 88.44 28 GLY B O 1
ATOM 2162 N N . LEU B 1 29 ? 9.797 -55.594 12.852 1 87.88 29 LEU B N 1
ATOM 2163 C CA . LEU B 1 29 ? 8.375 -55.469 12.562 1 87.88 29 LEU B CA 1
ATOM 2164 C C . LEU B 1 29 ? 7.637 -56.75 12.969 1 87.88 29 LEU B C 1
ATOM 2166 O O . LEU B 1 29 ? 6.402 -56.781 12.953 1 87.88 29 LEU B O 1
ATOM 2170 N N . GLY B 1 30 ? 8.398 -57.781 13.258 1 90.88 30 GLY B N 1
ATOM 2171 C CA . GLY B 1 30 ? 7.797 -59.062 13.555 1 90.88 30 GLY B CA 1
ATOM 2172 C C . GLY B 1 30 ? 7.242 -59.781 12.336 1 90.88 30 GLY B C 1
ATOM 2173 O O . GLY B 1 30 ? 6.211 -60.438 12.406 1 90.88 30 GLY B O 1
ATOM 2174 N N . LEU B 1 31 ? 7.824 -59.469 11.258 1 89.44 31 LEU B N 1
ATOM 2175 C CA . LEU B 1 31 ? 7.422 -60.062 9.992 1 89.44 31 LEU B CA 1
ATOM 2176 C C . LEU B 1 31 ? 8.547 -60.938 9.422 1 89.44 31 LEU B C 1
ATOM 2178 O O . LEU B 1 31 ? 9.688 -60.875 9.891 1 89.44 31 LEU B O 1
ATOM 2182 N N . SER B 1 32 ? 8.195 -61.781 8.461 1 91.44 32 SER B N 1
ATOM 2183 C CA . SER B 1 32 ? 9.219 -62.531 7.723 1 91.44 32 SER B CA 1
ATOM 2184 C C . SER B 1 32 ? 9.898 -61.625 6.691 1 91.44 32 SER B C 1
ATOM 2186 O O . SER B 1 32 ? 9.312 -60.656 6.219 1 91.44 32 SER B O 1
ATOM 2188 N N . GLU B 1 33 ? 11.148 -61.938 6.449 1 92.75 33 GLU B N 1
ATOM 2189 C CA . GLU B 1 33 ? 11.859 -61.219 5.402 1 92.75 33 GLU B CA 1
ATOM 2190 C C . GLU B 1 33 ? 11.117 -61.312 4.066 1 92.75 33 GLU B C 1
ATOM 2192 O O . GLU B 1 33 ? 11.07 -60.344 3.312 1 92.75 33 GLU B O 1
ATOM 2197 N N . ALA B 1 34 ? 10.586 -62.438 3.797 1 91.62 34 ALA B N 1
ATOM 2198 C CA . ALA B 1 34 ? 9.812 -62.625 2.576 1 91.62 34 ALA B CA 1
ATOM 2199 C C . ALA B 1 34 ? 8.617 -61.688 2.527 1 91.62 34 ALA B C 1
ATOM 2201 O O . ALA B 1 34 ? 8.297 -61.125 1.474 1 91.62 34 ALA B O 1
ATOM 2202 N N . SER B 1 35 ? 7.965 -61.5 3.584 1 90.88 35 SER B N 1
ATOM 2203 C CA . SER B 1 35 ? 6.82 -60.625 3.68 1 90.88 35 SER B CA 1
ATOM 2204 C C . SER B 1 35 ? 7.234 -59.156 3.451 1 90.88 35 SER B C 1
ATOM 2206 O O . SER B 1 35 ? 6.551 -58.406 2.744 1 90.88 35 SER B O 1
ATOM 2208 N N . VAL B 1 36 ? 8.352 -58.75 4.055 1 91.94 36 VAL B N 1
ATOM 2209 C CA . VAL B 1 36 ? 8.852 -57.406 3.893 1 91.94 36 VAL B CA 1
ATOM 2210 C C . VAL B 1 36 ? 9.25 -57.156 2.436 1 91.94 36 VAL B C 1
ATOM 2212 O O . VAL B 1 36 ? 8.914 -56.125 1.857 1 91.94 36 VAL B O 1
ATOM 2215 N N . LYS B 1 37 ? 9.898 -58.062 1.858 1 90.69 37 LYS B N 1
ATOM 2216 C CA . LYS B 1 37 ? 10.273 -57.969 0.451 1 90.69 37 LYS B CA 1
ATOM 2217 C C . LYS B 1 37 ? 9.039 -57.844 -0.436 1 90.69 37 LYS B C 1
ATOM 2219 O O . LYS B 1 37 ? 9.039 -57.031 -1.376 1 90.69 37 LYS B O 1
ATOM 2224 N N . ARG B 1 38 ? 8.086 -58.562 -0.106 1 86.12 38 ARG B N 1
ATOM 2225 C CA . ARG B 1 38 ? 6.84 -58.469 -0.863 1 86.12 38 ARG B CA 1
ATOM 2226 C C . ARG B 1 38 ? 6.184 -57.125 -0.718 1 86.12 38 ARG B C 1
ATOM 2228 O O . ARG B 1 38 ? 5.738 -56.531 -1.705 1 86.12 38 ARG B O 1
ATOM 2235 N N . ILE B 1 39 ? 6.125 -56.531 0.463 1 86.38 39 ILE B N 1
ATOM 2236 C CA . ILE B 1 39 ? 5.496 -55.25 0.741 1 86.38 39 ILE B CA 1
ATOM 2237 C C . ILE B 1 39 ? 6.219 -54.156 -0.029 1 86.38 39 ILE B C 1
ATOM 2239 O O . ILE B 1 39 ? 5.578 -53.281 -0.625 1 86.38 39 ILE B O 1
ATOM 2243 N N . PHE B 1 40 ? 7.539 -54.281 -0.027 1 88.38 40 PHE B N 1
ATOM 2244 C CA . PHE B 1 40 ? 8.336 -53.281 -0.733 1 88.38 40 PHE B CA 1
ATOM 2245 C C . PHE B 1 40 ? 8.219 -53.469 -2.242 1 88.38 40 PHE B C 1
ATOM 2247 O O . PHE B 1 40 ? 8.133 -52.5 -2.984 1 88.38 40 PHE B O 1
ATOM 2254 N N . ALA B 1 41 ? 8.195 -54.688 -2.703 1 85.12 41 ALA B N 1
ATOM 2255 C CA . ALA B 1 41 ? 8.102 -55 -4.129 1 85.12 41 ALA B CA 1
ATOM 2256 C C . ALA B 1 41 ? 6.738 -54.594 -4.688 1 85.12 41 ALA B C 1
ATOM 2258 O O . ALA B 1 41 ? 6.645 -54.031 -5.777 1 85.12 41 ALA B O 1
ATOM 2259 N N . GLU B 1 42 ? 5.734 -54.875 -3.924 1 81 42 GLU B N 1
ATOM 2260 C CA . GLU B 1 42 ? 4.371 -54.562 -4.355 1 81 42 GLU B CA 1
ATOM 2261 C C . GLU B 1 42 ? 3.961 -53.156 -3.959 1 81 42 GLU B C 1
ATOM 2263 O O . GLU B 1 42 ? 2.881 -52.688 -4.332 1 81 42 GLU B O 1
ATOM 2268 N N . ARG B 1 43 ? 4.887 -52.5 -3.234 1 80.62 43 ARG B N 1
ATOM 2269 C CA . ARG B 1 43 ? 4.625 -51.156 -2.729 1 80.62 43 ARG B CA 1
ATOM 2270 C C . ARG B 1 43 ? 3.264 -51.094 -2.047 1 80.62 43 ARG B C 1
ATOM 2272 O O . ARG B 1 43 ? 2.529 -50.125 -2.225 1 80.62 43 ARG B O 1
ATOM 2279 N N . SER B 1 44 ? 2.857 -52.062 -1.384 1 78.94 44 SER B N 1
ATOM 2280 C CA . SER B 1 44 ? 1.537 -52.219 -0.781 1 78.94 44 SER B CA 1
ATOM 2281 C C . SER B 1 44 ? 1.575 -51.906 0.714 1 78.94 44 SER B C 1
ATOM 2283 O O . SER B 1 44 ? 1.188 -52.75 1.53 1 78.94 44 SER B O 1
ATOM 2285 N 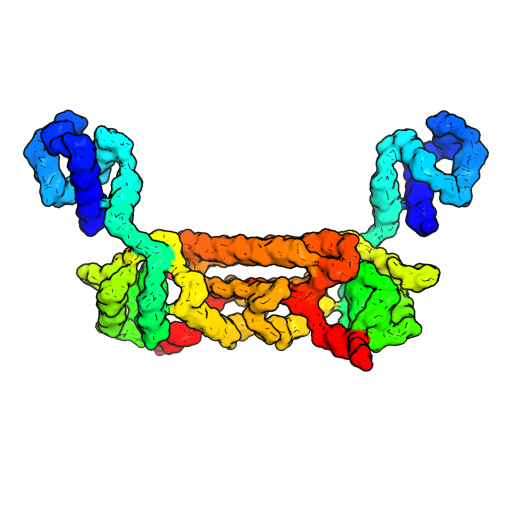N . PHE B 1 45 ? 2.051 -50.781 1.061 1 80.88 45 PHE B N 1
ATOM 2286 C CA . PHE B 1 45 ? 2.094 -50.375 2.459 1 80.88 45 PHE B CA 1
ATOM 2287 C C . PHE B 1 45 ? 0.735 -49.844 2.912 1 80.88 45 PHE B C 1
ATOM 2289 O O . PHE B 1 45 ? 0.108 -49.031 2.217 1 80.88 45 PHE B O 1
ATOM 2296 N N . THR B 1 46 ? 0.255 -50.438 4.031 1 76.81 46 THR B N 1
ATOM 2297 C CA . THR B 1 46 ? -0.791 -49.688 4.746 1 76.81 46 THR B CA 1
ATOM 2298 C C . THR B 1 46 ? -0.198 -48.531 5.539 1 76.81 46 THR B C 1
ATOM 2300 O O . THR B 1 46 ? 1.005 -48.5 5.809 1 76.81 46 THR B O 1
ATOM 2303 N N . LEU B 1 47 ? -1.022 -47.531 5.82 1 77.25 47 LEU B N 1
ATOM 2304 C CA . LEU B 1 47 ? -0.551 -46.375 6.605 1 77.25 47 LEU B CA 1
ATOM 2305 C C . LEU B 1 47 ? 0.019 -46.844 7.941 1 77.25 47 LEU B C 1
ATOM 2307 O O . LEU B 1 47 ? 1.018 -46.312 8.422 1 77.25 47 LEU B O 1
ATOM 2311 N N . GLU B 1 48 ? -0.584 -47.812 8.445 1 80.38 48 GLU B N 1
ATOM 2312 C CA . GLU B 1 48 ? -0.125 -48.375 9.719 1 80.38 48 GLU B CA 1
ATOM 2313 C C . GLU B 1 48 ? 1.251 -49 9.578 1 80.38 48 GLU B C 1
ATOM 2315 O O . GLU B 1 48 ? 2.129 -48.812 10.414 1 80.38 48 GLU B O 1
ATOM 2320 N N . ARG B 1 49 ? 1.396 -49.781 8.547 1 81.94 49 ARG B N 1
ATOM 2321 C CA . ARG B 1 49 ? 2.67 -50.438 8.305 1 81.94 49 ARG B CA 1
ATOM 2322 C C . ARG B 1 49 ? 3.775 -49.438 8.031 1 81.94 49 ARG B C 1
ATOM 2324 O O . ARG B 1 49 ? 4.898 -49.594 8.516 1 81.94 49 ARG B O 1
ATOM 2331 N N . LEU B 1 50 ? 3.393 -48.438 7.234 1 83.19 50 LEU B N 1
ATOM 2332 C CA . LEU B 1 50 ? 4.344 -47.375 6.934 1 83.19 50 LEU B CA 1
ATOM 2333 C C . LEU B 1 50 ? 4.766 -46.656 8.211 1 83.19 50 LEU B C 1
ATOM 2335 O O . LEU B 1 50 ? 5.949 -46.344 8.391 1 83.19 50 LEU B O 1
ATOM 2339 N N . ASP B 1 51 ? 3.867 -46.438 9.008 1 81.38 51 ASP B N 1
ATOM 2340 C CA . ASP B 1 51 ? 4.152 -45.781 10.281 1 81.38 51 ASP B CA 1
ATOM 2341 C C . ASP B 1 51 ? 5.062 -46.625 11.148 1 81.38 51 ASP B C 1
ATOM 2343 O O . ASP B 1 51 ? 5.973 -46.125 11.805 1 81.38 51 ASP B O 1
ATOM 2347 N N . GLN B 1 52 ? 4.82 -47.906 11.219 1 84.81 52 GLN B N 1
ATOM 2348 C CA . GLN B 1 52 ? 5.633 -48.844 12 1 84.81 52 GLN B CA 1
ATOM 2349 C C . GLN B 1 52 ? 7.078 -48.844 11.508 1 84.81 52 GLN B C 1
ATOM 2351 O O . GLN B 1 52 ? 8.008 -48.844 12.312 1 84.81 52 GLN B O 1
ATOM 2356 N N . VAL B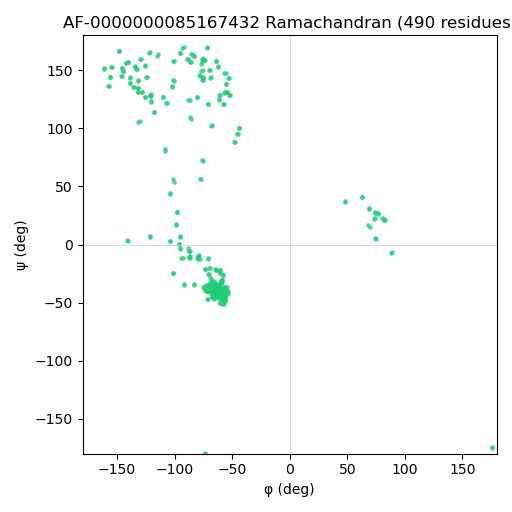 1 53 ? 7.195 -48.844 10.203 1 87.12 53 VAL B N 1
ATOM 2357 C CA . VAL B 1 53 ? 8.531 -48.875 9.625 1 87.12 53 VAL B CA 1
ATOM 2358 C C . VAL B 1 53 ? 9.25 -47.562 9.969 1 87.12 53 VAL B C 1
ATOM 2360 O O . VAL B 1 53 ? 10.422 -47.562 10.359 1 87.12 53 VAL B O 1
ATOM 2363 N N . CYS B 1 54 ? 8.555 -46.5 9.836 1 83.38 54 CYS B N 1
ATOM 2364 C CA . CYS B 1 54 ? 9.133 -45.219 10.141 1 83.38 54 CYS B CA 1
ATOM 2365 C C . CYS B 1 54 ? 9.531 -45.125 11.609 1 83.38 54 CYS B C 1
ATOM 2367 O O . CYS B 1 54 ? 10.602 -44.594 11.93 1 83.38 54 CYS B O 1
ATOM 2369 N N . THR B 1 55 ? 8.695 -45.688 12.445 1 83.44 55 THR B N 1
ATOM 2370 C CA . THR B 1 55 ? 8.984 -45.688 13.875 1 83.44 55 THR B CA 1
ATOM 2371 C C . THR B 1 55 ? 10.25 -46.5 14.156 1 83.44 55 THR B C 1
ATOM 2373 O O . THR B 1 55 ? 11.094 -46.094 14.945 1 83.44 55 THR B O 1
ATOM 2376 N N . LEU B 1 56 ? 10.32 -47.594 13.539 1 85.19 56 LEU B N 1
ATOM 2377 C CA . LEU B 1 56 ? 11.492 -48.469 13.711 1 85.19 56 LEU B CA 1
ATOM 2378 C C . LEU B 1 56 ? 12.766 -47.75 13.281 1 85.19 56 LEU B C 1
ATOM 2380 O O . LEU B 1 56 ? 13.836 -47.969 13.844 1 85.19 56 LEU B O 1
ATOM 2384 N N . LEU B 1 57 ? 12.555 -46.938 12.297 1 84.25 57 LEU B N 1
ATOM 2385 C CA . LEU B 1 57 ? 13.695 -46.219 11.75 1 84.25 57 LEU B CA 1
ATOM 2386 C C . LEU B 1 57 ? 13.922 -44.906 12.516 1 84.25 57 LEU B C 1
ATOM 2388 O O . LEU B 1 57 ? 14.883 -44.188 12.242 1 84.25 57 LEU B O 1
ATOM 2392 N N . GLY B 1 58 ? 12.992 -44.562 13.312 1 82.06 58 GLY B N 1
ATOM 2393 C CA . GLY B 1 58 ? 13.117 -43.344 14.109 1 82.06 58 GLY B CA 1
ATOM 2394 C C . GLY B 1 58 ? 12.742 -42.094 13.344 1 82.06 58 GLY B C 1
ATOM 2395 O O . GLY B 1 58 ? 13.289 -41 13.602 1 82.06 58 GLY B O 1
ATOM 2396 N N . ILE B 1 59 ? 12.023 -42.25 12.391 1 79.19 59 ILE B N 1
ATOM 2397 C CA . ILE B 1 59 ? 11.594 -41.094 11.625 1 79.19 59 ILE B CA 1
ATOM 2398 C C . ILE B 1 59 ? 10.062 -41.031 11.609 1 79.19 59 ILE B C 1
ATOM 2400 O O . ILE B 1 59 ? 9.391 -42 11.984 1 79.19 59 ILE B O 1
ATOM 2404 N N . GLN B 1 60 ? 9.492 -39.844 11.203 1 78.62 60 GLN B N 1
ATOM 2405 C CA . GLN B 1 60 ? 8.062 -39.688 11 1 78.62 60 GLN B CA 1
ATOM 2406 C C . GLN B 1 60 ? 7.699 -39.75 9.523 1 78.62 60 GLN B C 1
ATOM 2408 O O . GLN B 1 60 ? 8.555 -39.531 8.656 1 78.62 60 GLN B O 1
ATOM 2413 N N . ILE B 1 61 ? 6.461 -40.062 9.297 1 73.44 61 ILE B N 1
ATOM 2414 C CA . ILE B 1 61 ? 5.996 -40.125 7.914 1 73.44 61 ILE B CA 1
ATOM 2415 C C . ILE B 1 61 ? 6.191 -38.781 7.238 1 73.44 61 ILE B C 1
ATOM 2417 O O . ILE B 1 61 ? 6.543 -38.719 6.059 1 73.44 61 ILE B O 1
ATOM 2421 N N . SER B 1 62 ? 6.086 -37.781 7.969 1 71.81 62 SER B N 1
ATOM 2422 C CA . SER B 1 62 ? 6.281 -36.438 7.43 1 71.81 62 SER B CA 1
ATOM 2423 C C . SER B 1 62 ? 7.719 -36.25 6.961 1 71.81 62 SER B C 1
ATOM 2425 O O . SER B 1 62 ? 7.961 -35.562 5.961 1 71.81 62 SER B O 1
ATOM 2427 N N . ASP B 1 63 ? 8.602 -36.906 7.684 1 70.12 63 ASP B N 1
ATOM 2428 C CA . ASP B 1 63 ? 10.008 -36.844 7.297 1 70.12 63 ASP B CA 1
ATOM 2429 C C . ASP B 1 63 ? 10.25 -37.531 5.965 1 70.12 63 ASP B C 1
ATOM 2431 O O . ASP B 1 63 ? 10.984 -37.031 5.113 1 70.12 63 ASP B O 1
ATOM 2435 N N . LEU B 1 64 ? 9.68 -38.625 5.844 1 69.25 64 LEU B N 1
ATOM 2436 C CA . LEU B 1 64 ? 9.797 -39.375 4.602 1 69.25 64 LEU B CA 1
ATOM 2437 C C . LEU B 1 64 ? 9.195 -38.594 3.436 1 69.25 64 LEU B C 1
ATOM 2439 O O . LEU B 1 64 ? 9.766 -38.594 2.342 1 69.25 64 LEU B O 1
ATOM 2443 N N . ALA B 1 65 ? 8.102 -37.969 3.766 1 68.25 65 ALA B N 1
ATOM 2444 C CA . ALA B 1 65 ? 7.438 -37.156 2.756 1 68.25 65 ALA B CA 1
ATOM 2445 C C . ALA B 1 65 ? 8.328 -36 2.314 1 68.25 65 ALA B C 1
ATOM 2447 O O . ALA B 1 65 ? 8.398 -35.688 1.126 1 68.25 65 ALA B O 1
ATOM 2448 N N . ARG B 1 66 ? 9.008 -35.531 3.24 1 63.19 66 ARG B N 1
ATOM 2449 C CA . ARG B 1 66 ? 9.945 -34.469 2.951 1 63.19 66 ARG B CA 1
ATOM 2450 C C . ARG B 1 66 ? 11.102 -34.969 2.092 1 63.19 66 ARG B C 1
ATOM 2452 O O . ARG B 1 66 ? 11.562 -34.25 1.189 1 63.19 66 ARG B O 1
ATOM 2459 N N . MET B 1 67 ? 11.539 -36.125 2.439 1 60.84 67 MET B N 1
ATOM 2460 C CA . MET B 1 67 ? 12.656 -36.719 1.716 1 60.84 67 MET B CA 1
ATOM 2461 C C . MET B 1 67 ? 12.281 -37 0.264 1 60.84 67 MET B C 1
ATOM 2463 O O . MET B 1 67 ? 13.117 -36.875 -0.634 1 60.84 67 MET B O 1
ATOM 2467 N N . VAL B 1 68 ? 11.117 -37.438 0.147 1 60.06 68 VAL B N 1
ATOM 2468 C CA . VAL B 1 68 ? 10.625 -37.688 -1.205 1 60.06 68 VAL B CA 1
ATOM 2469 C C . VAL B 1 68 ? 10.578 -36.375 -1.974 1 60.06 68 VAL B C 1
ATOM 2471 O O . VAL B 1 68 ? 10.961 -36.312 -3.146 1 60.06 68 VAL B O 1
ATOM 2474 N N . VAL B 1 69 ? 10.156 -35.438 -1.255 1 55.53 69 VAL B N 1
ATOM 2475 C CA . VAL B 1 69 ? 10.102 -34.125 -1.862 1 55.53 69 VAL B CA 1
ATOM 2476 C C . VAL B 1 69 ? 11.516 -33.594 -2.109 1 55.53 69 VAL B C 1
ATOM 2478 O O . VAL B 1 69 ? 11.781 -32.969 -3.133 1 55.53 69 VAL B O 1
ATOM 2481 N N . ALA B 1 70 ? 12.43 -34 -1.117 1 52.97 70 ALA B N 1
ATOM 2482 C CA . ALA B 1 70 ? 13.82 -33.594 -1.211 1 52.97 70 ALA B CA 1
ATOM 2483 C C . ALA B 1 70 ? 14.516 -34.25 -2.408 1 52.97 70 ALA B C 1
ATOM 2485 O O . ALA B 1 70 ? 15.453 -33.656 -2.973 1 52.97 70 ALA B O 1
ATOM 2486 N N . GLU B 1 71 ? 14.297 -35.438 -2.738 1 52.28 71 GLU B N 1
ATOM 2487 C CA . GLU B 1 71 ? 15.023 -36.125 -3.812 1 52.28 71 GLU B CA 1
ATOM 2488 C C . GLU B 1 71 ? 14.836 -35.375 -5.141 1 52.28 71 GLU B C 1
ATOM 2490 O O . GLU B 1 71 ? 15.688 -35.469 -6.023 1 52.28 71 GLU B O 1
ATOM 2495 N N . GLN B 1 72 ? 13.789 -34.875 -5.547 1 55.59 72 GLN B N 1
ATOM 2496 C CA . GLN B 1 72 ? 13.734 -34.031 -6.723 1 55.59 72 GLN B CA 1
ATOM 2497 C C . GLN B 1 72 ? 13.492 -32.562 -6.332 1 55.59 72 GLN B C 1
ATOM 2499 O O . GLN B 1 72 ? 12.352 -32.156 -6.129 1 55.59 72 GLN B O 1
ATOM 2504 N N . PRO B 1 73 ? 14.523 -31.953 -5.945 1 61.41 73 PRO B N 1
ATOM 2505 C CA . PRO B 1 73 ? 14.32 -30.594 -5.449 1 61.41 73 PRO B CA 1
ATOM 2506 C C . PRO B 1 73 ? 13.445 -29.75 -6.379 1 61.41 73 PRO B C 1
ATOM 2508 O O . PRO B 1 73 ? 13.719 -29.656 -7.578 1 61.41 73 PRO B O 1
ATOM 2511 N N . VAL B 1 74 ? 12.25 -29.812 -6.188 1 74.94 74 VAL B N 1
ATOM 2512 C CA . VAL B 1 74 ? 11.406 -28.906 -6.961 1 74.94 74 VAL B CA 1
ATOM 2513 C C . VAL B 1 74 ? 11.781 -27.469 -6.648 1 74.94 74 VAL B C 1
ATOM 2515 O O . VAL B 1 74 ? 12.016 -27.109 -5.488 1 74.94 74 VAL B O 1
ATOM 2518 N N . PRO B 1 75 ? 12 -26.812 -7.754 1 85.06 75 PRO B N 1
ATOM 2519 C CA . PRO B 1 75 ? 12.453 -25.438 -7.562 1 85.06 75 PRO B CA 1
ATOM 2520 C C . PRO B 1 75 ? 11.367 -24.531 -7 1 85.06 75 PRO B C 1
ATOM 2522 O O . PRO B 1 75 ? 10.172 -24.781 -7.203 1 85.06 75 PRO B O 1
ATOM 2525 N N . SER B 1 76 ? 11.859 -23.609 -6.309 1 86.69 76 SER B N 1
ATOM 2526 C CA . SER B 1 76 ? 10.93 -22.609 -5.797 1 86.69 76 SER B CA 1
ATOM 2527 C C . SER B 1 76 ? 10.734 -21.484 -6.805 1 86.69 76 SER B C 1
ATOM 2529 O O . SER B 1 76 ? 9.898 -20.594 -6.594 1 86.69 76 SER B O 1
ATOM 2531 N N . ARG B 1 77 ? 11.508 -21.547 -7.898 1 90.19 77 ARG B N 1
ATOM 2532 C CA . ARG B 1 77 ? 11.391 -20.547 -8.961 1 90.19 77 ARG B CA 1
ATOM 2533 C C . ARG B 1 77 ? 11.648 -21.188 -10.328 1 90.19 77 ARG B C 1
ATOM 2535 O O . ARG B 1 77 ? 12.344 -22.188 -10.43 1 90.19 77 ARG B O 1
ATOM 2542 N N . LEU B 1 78 ? 11.07 -20.625 -11.297 1 93.44 78 LEU B N 1
ATOM 2543 C CA . LEU B 1 78 ? 11.359 -21.016 -12.672 1 93.44 78 LEU B CA 1
ATOM 2544 C C . LEU B 1 78 ? 12.602 -20.312 -13.195 1 93.44 78 LEU B C 1
ATOM 2546 O O . LEU B 1 78 ? 13.055 -19.328 -12.602 1 93.44 78 LEU B O 1
ATOM 2550 N N . THR B 1 79 ? 13.141 -20.828 -14.234 1 93 79 THR B N 1
ATOM 2551 C CA . THR B 1 79 ? 14.25 -20.141 -14.891 1 93 79 THR B CA 1
ATOM 2552 C C . THR B 1 79 ? 13.742 -18.953 -15.711 1 93 79 THR B C 1
ATOM 2554 O O . THR B 1 79 ? 12.562 -18.891 -16.047 1 93 79 THR B O 1
ATOM 2557 N N . GLU B 1 80 ? 14.648 -18.031 -16 1 95.12 80 GLU B N 1
ATOM 2558 C CA . GLU B 1 80 ? 14.289 -16.891 -16.844 1 95.12 80 GLU B CA 1
ATOM 2559 C C . GLU B 1 80 ? 13.781 -17.359 -18.219 1 95.12 80 GLU B C 1
ATOM 2561 O O . GLU B 1 80 ? 12.836 -16.781 -18.75 1 95.12 80 GLU B O 1
ATOM 2566 N N . GLU B 1 81 ? 14.445 -18.328 -18.688 1 95.38 81 GLU B N 1
ATOM 2567 C CA . GLU B 1 81 ? 14.055 -18.859 -20 1 95.38 81 GLU B CA 1
ATOM 2568 C C . GLU B 1 81 ? 12.641 -19.453 -19.953 1 95.38 81 GLU B C 1
ATOM 2570 O O . GLU B 1 81 ? 11.852 -19.234 -20.875 1 95.38 81 GLU B O 1
ATOM 2575 N N . GLN B 1 82 ? 12.359 -20.156 -18.953 1 95.75 82 GLN B N 1
ATOM 2576 C CA . GLN B 1 82 ? 11.016 -20.703 -18.766 1 95.75 82 GLN B CA 1
ATOM 2577 C C . GLN B 1 82 ? 9.969 -19.594 -18.703 1 95.75 82 GLN B C 1
ATOM 2579 O O . GLN B 1 82 ? 8.953 -19.656 -19.391 1 95.75 82 GLN B O 1
ATOM 2584 N N . GLU B 1 83 ? 10.273 -18.562 -17.969 1 96.88 83 GLU B N 1
ATOM 2585 C CA . GLU B 1 83 ? 9.32 -17.469 -17.828 1 96.88 83 GLU B CA 1
ATOM 2586 C C . GLU B 1 83 ? 9.125 -16.719 -19.141 1 96.88 83 GLU B C 1
ATOM 2588 O O . GLU B 1 83 ? 8.016 -16.312 -19.484 1 96.88 83 GLU B O 1
ATOM 2593 N N . LYS B 1 84 ? 10.164 -16.562 -19.906 1 96.31 84 LYS B N 1
ATOM 2594 C CA . LYS B 1 84 ? 10.086 -15.906 -21.219 1 96.31 84 LYS B CA 1
ATOM 2595 C C . LYS B 1 84 ? 9.164 -16.672 -22.156 1 96.31 84 LYS B C 1
ATOM 2597 O O . LYS B 1 84 ? 8.367 -16.062 -22.875 1 96.31 84 LYS B O 1
ATOM 2602 N N . LYS B 1 85 ? 9.305 -17.906 -22.141 1 96.62 85 LYS B N 1
ATOM 2603 C CA . LYS B 1 85 ? 8.477 -18.75 -23 1 96.62 85 LYS B CA 1
ATOM 2604 C C . LYS B 1 85 ? 7.004 -18.656 -22.609 1 96.62 85 LYS B C 1
ATOM 2606 O O . LYS B 1 85 ? 6.121 -18.672 -23.469 1 96.62 85 LYS B O 1
ATOM 2611 N N . LEU B 1 86 ? 6.77 -18.578 -21.359 1 96.25 86 LEU B N 1
ATOM 2612 C CA . LEU B 1 86 ? 5.398 -18.453 -20.875 1 96.25 86 LEU B CA 1
ATOM 2613 C C . LEU B 1 86 ? 4.781 -17.141 -21.328 1 96.25 86 LEU B C 1
ATOM 2615 O O . LEU B 1 86 ? 3.658 -17.109 -21.844 1 96.25 86 LEU B O 1
ATOM 2619 N N . VAL B 1 87 ? 5.551 -16.047 -21.203 1 95 87 VAL B N 1
ATOM 2620 C CA . VAL B 1 87 ? 5.035 -14.711 -21.5 1 95 87 VAL B CA 1
ATOM 2621 C C . VAL B 1 87 ? 4.836 -14.562 -23 1 95 87 VAL B C 1
ATOM 2623 O O . VAL B 1 87 ? 3.963 -13.805 -23.453 1 95 87 VAL B O 1
ATOM 2626 N N . ALA B 1 88 ? 5.582 -15.336 -23.734 1 94.69 88 ALA B N 1
ATOM 2627 C CA . ALA B 1 88 ? 5.531 -15.242 -25.188 1 94.69 88 ALA B CA 1
ATOM 2628 C C . ALA B 1 88 ? 4.203 -15.773 -25.719 1 94.69 88 ALA B C 1
ATOM 2630 O O . ALA B 1 88 ? 3.814 -15.477 -26.859 1 94.69 88 ALA B O 1
ATOM 2631 N N . ASP B 1 89 ? 3.488 -16.547 -25 1 95.38 89 ASP B N 1
ATOM 2632 C CA . ASP B 1 89 ? 2.209 -17.141 -25.375 1 95.38 89 ASP B CA 1
ATOM 2633 C C . ASP B 1 89 ? 1.166 -16.953 -24.266 1 95.38 89 ASP B C 1
ATOM 2635 O O . ASP B 1 89 ? 1.128 -17.703 -23.297 1 95.38 89 ASP B O 1
ATOM 2639 N N . PRO B 1 90 ? 0.232 -16 -24.562 1 93.31 90 PRO B N 1
ATOM 2640 C CA . PRO B 1 90 ? -0.731 -15.656 -23.516 1 93.31 90 PRO B CA 1
ATOM 2641 C C . PRO B 1 90 ? -1.574 -16.844 -23.062 1 93.31 90 PRO B C 1
ATOM 2643 O O . PRO B 1 90 ? -1.915 -16.953 -21.891 1 93.31 90 PRO B O 1
ATOM 2646 N N . LYS B 1 91 ? -1.927 -17.703 -23.953 1 95.69 91 LYS B N 1
ATOM 2647 C CA . LYS B 1 91 ? -2.711 -18.875 -23.578 1 95.69 91 LYS B CA 1
ATOM 2648 C C . LYS B 1 91 ? -1.888 -19.844 -22.734 1 95.69 91 LYS B C 1
ATOM 2650 O O . LYS B 1 91 ? -2.398 -20.422 -21.781 1 95.69 91 LYS B O 1
ATOM 2655 N N . LEU B 1 92 ? -0.645 -20 -23.125 1 96.94 92 LEU B N 1
ATOM 2656 C CA . LEU B 1 92 ? 0.249 -20.844 -22.344 1 96.94 92 LEU B CA 1
ATOM 2657 C C . LEU B 1 92 ? 0.416 -20.281 -20.922 1 96.94 92 LEU B C 1
ATOM 2659 O O . LEU B 1 92 ? 0.379 -21.031 -19.953 1 96.94 92 LEU B O 1
ATOM 2663 N N . LEU B 1 93 ? 0.601 -18.969 -20.891 1 96.31 93 LEU B N 1
ATOM 2664 C CA . LEU B 1 93 ? 0.751 -18.312 -19.594 1 96.31 93 LEU B CA 1
ATOM 2665 C C . LEU B 1 93 ? -0.492 -18.516 -18.734 1 96.31 93 LEU B C 1
ATOM 2667 O O . LEU B 1 93 ? -0.386 -18.828 -17.547 1 96.31 93 LEU B O 1
ATOM 2671 N N . LEU B 1 94 ? -1.621 -18.344 -19.328 1 95.88 94 LEU B N 1
ATOM 2672 C CA . LEU B 1 94 ? -2.891 -18.516 -18.625 1 95.88 94 LEU B CA 1
ATOM 2673 C C . LEU B 1 94 ? -2.986 -19.906 -18 1 95.88 94 LEU B C 1
ATOM 2675 O O . LEU B 1 94 ? -3.289 -20.031 -16.812 1 95.88 94 LEU B O 1
ATOM 2679 N N . VAL B 1 95 ? -2.693 -20.891 -18.766 1 96.44 95 VAL B N 1
ATOM 2680 C CA . VAL B 1 95 ? -2.799 -22.266 -18.297 1 96.44 95 VAL B CA 1
ATOM 2681 C C . VAL B 1 95 ? -1.751 -22.531 -17.219 1 96.44 95 VAL B C 1
ATOM 2683 O O . VAL B 1 95 ? -2.037 -23.188 -16.219 1 96.44 95 VAL B O 1
ATOM 2686 N N . ALA B 1 96 ? -0.575 -22.016 -17.406 1 96.25 96 ALA B N 1
ATOM 2687 C CA . ALA B 1 96 ? 0.497 -22.188 -16.438 1 96.25 96 ALA B CA 1
ATOM 2688 C C . ALA B 1 96 ? 0.115 -21.594 -15.086 1 96.25 96 ALA B C 1
ATOM 2690 O O . ALA B 1 96 ? 0.245 -22.25 -14.047 1 96.25 96 ALA B O 1
ATOM 2691 N N . VAL B 1 97 ? -0.354 -20.344 -15.109 1 94 97 VAL B N 1
ATOM 2692 C CA . VAL B 1 97 ? -0.705 -19.625 -13.883 1 94 97 VAL B CA 1
ATOM 2693 C C . VAL B 1 97 ? -1.793 -20.391 -13.133 1 94 97 VAL B C 1
ATOM 2695 O O . VAL B 1 97 ? -1.688 -20.609 -11.922 1 94 97 VAL B O 1
ATOM 2698 N N . HIS B 1 98 ? -2.75 -20.844 -13.828 1 93 98 HIS B N 1
ATOM 2699 C CA . HIS B 1 98 ? -3.867 -21.516 -13.18 1 93 98 HIS B CA 1
ATOM 2700 C C . HIS B 1 98 ? -3.473 -22.906 -12.719 1 93 98 HIS B C 1
ATOM 2702 O O . HIS B 1 98 ? -3.881 -23.359 -11.641 1 93 98 HIS B O 1
ATOM 2708 N N . ALA B 1 99 ? -2.643 -23.625 -13.5 1 92.56 99 ALA B N 1
ATOM 2709 C CA . ALA B 1 99 ? -2.145 -24.938 -13.078 1 92.56 99 ALA B CA 1
ATOM 2710 C C . ALA B 1 99 ? -1.304 -24.828 -11.812 1 92.56 99 ALA B C 1
ATOM 2712 O O . ALA B 1 99 ? -1.451 -25.641 -10.891 1 92.56 99 ALA B O 1
ATOM 2713 N N . LEU B 1 100 ? -0.469 -23.844 -11.812 1 90 100 LEU B N 1
ATOM 2714 C CA . LEU B 1 100 ? 0.387 -23.609 -10.656 1 90 100 LEU B CA 1
ATOM 2715 C C . LEU B 1 100 ? -0.443 -23.25 -9.43 1 90 100 LEU B C 1
ATOM 2717 O O . LEU B 1 100 ? 0.01 -23.422 -8.297 1 90 100 LEU B O 1
ATOM 2721 N N . HIS B 1 101 ? -1.623 -22.797 -9.703 1 86.94 101 HIS B N 1
ATOM 2722 C CA . HIS B 1 101 ? -2.539 -22.469 -8.617 1 86.94 101 HIS B CA 1
ATOM 2723 C C . HIS B 1 101 ? -3.537 -23.594 -8.367 1 86.94 101 HIS B C 1
ATOM 2725 O O . HIS B 1 101 ? -4.656 -23.344 -7.914 1 86.94 101 HIS B O 1
ATOM 2731 N N . GLN B 1 102 ? -3.232 -24.734 -8.867 1 84.88 102 GLN B N 1
ATOM 2732 C CA . GLN B 1 102 ? -3.857 -26.016 -8.539 1 84.88 102 GLN B CA 1
ATOM 2733 C C . GLN B 1 102 ? -5.219 -26.156 -9.211 1 84.88 102 GLN B C 1
ATOM 2735 O O . GLN B 1 102 ? -6.121 -26.812 -8.68 1 84.88 102 GLN B O 1
ATOM 2740 N N . TRP B 1 103 ? -5.359 -25.469 -10.305 1 88.94 103 TRP B N 1
ATOM 2741 C CA . TRP B 1 103 ? -6.547 -25.703 -11.109 1 88.94 103 TRP B CA 1
ATOM 2742 C C . TRP B 1 103 ? -6.426 -27.031 -11.875 1 88.94 103 TRP B C 1
ATOM 2744 O O . TRP B 1 103 ? -5.336 -27.406 -12.297 1 88.94 103 TRP B O 1
ATOM 2754 N N . THR B 1 104 ? -7.59 -27.734 -12.008 1 89.62 104 THR B N 1
ATOM 2755 C CA . THR B 1 104 ? -7.625 -28.938 -12.844 1 89.62 104 THR B CA 1
ATOM 2756 C C . THR B 1 104 ? -7.879 -28.562 -14.305 1 89.62 104 THR B C 1
ATOM 2758 O O . THR B 1 104 ? -8.25 -27.422 -14.602 1 89.62 104 THR B O 1
ATOM 2761 N N . LEU B 1 105 ? -7.605 -29.516 -15.148 1 94.5 105 LEU B N 1
ATOM 2762 C CA . LEU B 1 105 ? -7.887 -29.312 -16.562 1 94.5 105 LEU B CA 1
ATOM 2763 C C . LEU B 1 105 ? -9.352 -28.922 -16.781 1 94.5 105 LEU B C 1
ATOM 2765 O O . LEU B 1 105 ? -9.648 -28.016 -17.547 1 94.5 105 LEU B O 1
ATOM 2769 N N . GLU B 1 106 ? -10.234 -29.562 -16.078 1 92.69 106 GLU B N 1
ATOM 2770 C CA . GLU B 1 106 ? -11.672 -29.328 -16.219 1 92.69 106 GLU B CA 1
ATOM 2771 C C . GLU B 1 106 ? -12.039 -27.906 -15.805 1 92.69 106 GLU B C 1
ATOM 2773 O O . GLU B 1 106 ? -12.844 -27.25 -16.469 1 92.69 106 GLU B O 1
ATOM 2778 N N . GLU B 1 107 ? -11.43 -27.516 -14.805 1 90.56 107 GLU B N 1
ATOM 2779 C CA . GLU B 1 107 ? -11.703 -26.172 -14.305 1 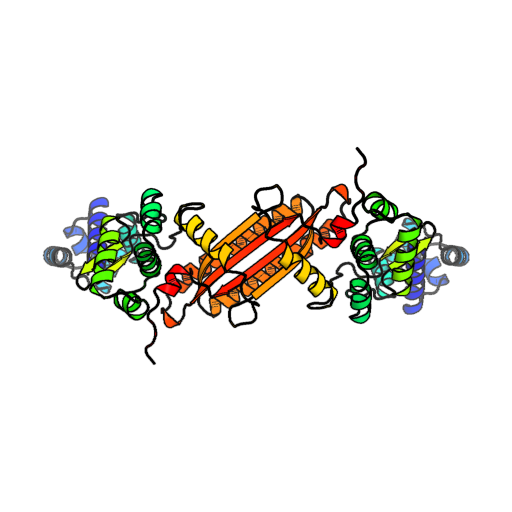90.56 107 GLU B CA 1
ATOM 2780 C C . GLU B 1 107 ? -11.227 -25.109 -15.289 1 90.56 107 GLU B C 1
ATOM 2782 O O . GLU B 1 107 ? -11.922 -24.109 -15.523 1 90.56 107 GLU B O 1
ATOM 2787 N N . ILE B 1 108 ? -10.07 -25.344 -15.867 1 95 108 ILE B N 1
ATOM 2788 C CA . ILE B 1 108 ? -9.508 -24.391 -16.828 1 95 108 ILE B CA 1
ATOM 2789 C C . ILE B 1 108 ? -10.398 -24.328 -18.062 1 95 108 ILE B C 1
ATOM 2791 O O . ILE B 1 108 ? -10.789 -23.25 -18.516 1 95 108 ILE B O 1
ATOM 2795 N N . VAL B 1 109 ? -10.844 -25.438 -18.484 1 95.5 109 VAL B N 1
ATOM 2796 C CA . VAL B 1 109 ? -11.641 -25.516 -19.703 1 95.5 109 VAL B CA 1
ATOM 2797 C C . VAL B 1 109 ? -13.039 -24.953 -19.453 1 95.5 109 VAL B C 1
ATOM 2799 O O . VAL B 1 109 ? -13.633 -24.328 -20.344 1 95.5 109 VAL B O 1
ATOM 2802 N N . SER B 1 110 ? -13.555 -25.141 -18.297 1 93.62 110 SER B N 1
ATOM 2803 C CA . SER B 1 110 ? -14.891 -24.656 -17.984 1 93.62 110 SER B CA 1
ATOM 2804 C C . SER B 1 110 ? -14.898 -23.141 -17.797 1 93.62 110 SER B C 1
ATOM 2806 O O . SER B 1 110 ? -15.93 -22.5 -17.953 1 93.62 110 SER B O 1
ATOM 2808 N N . SER B 1 111 ? -13.734 -22.578 -17.516 1 92.81 111 SER B N 1
ATOM 2809 C CA . SER B 1 111 ? -13.672 -21.172 -17.156 1 92.81 111 SER B CA 1
ATOM 2810 C C . SER B 1 111 ? -13.211 -20.312 -18.344 1 92.81 111 SER B C 1
ATOM 2812 O O . SER B 1 111 ? -13.523 -19.125 -18.422 1 92.81 111 SER B O 1
ATOM 2814 N N . PHE B 1 112 ? -12.508 -20.906 -19.234 1 94.62 112 PHE B N 1
ATOM 2815 C CA . PHE B 1 112 ? -11.914 -20.141 -20.328 1 94.62 112 PHE B CA 1
ATOM 2816 C C . PHE B 1 112 ? -12.312 -20.719 -21.672 1 94.62 112 PHE B C 1
ATOM 2818 O O . PHE B 1 112 ? -12.68 -21.891 -21.766 1 94.62 112 PHE B O 1
ATOM 2825 N N . ALA B 1 113 ? -12.297 -19.844 -22.672 1 93.12 113 ALA B N 1
ATOM 2826 C CA . ALA B 1 113 ? -12.727 -20.203 -24.031 1 93.12 113 ALA B CA 1
ATOM 2827 C C . ALA B 1 113 ? -11.664 -21.031 -24.734 1 93.12 113 ALA B C 1
ATOM 2829 O O . ALA B 1 113 ? -11.039 -20.562 -25.688 1 93.12 113 ALA B O 1
ATOM 2830 N N . MET B 1 114 ? -11.523 -22.266 -24.312 1 94.06 114 MET B N 1
ATOM 2831 C CA . MET B 1 114 ? -10.609 -23.219 -24.969 1 94.06 114 MET B CA 1
ATOM 2832 C C . MET B 1 114 ? -11.172 -24.625 -24.906 1 94.06 114 MET B C 1
ATOM 2834 O O . MET B 1 114 ? -11.914 -24.984 -23.984 1 94.06 114 MET B O 1
ATOM 2838 N N . THR B 1 115 ? -10.922 -25.359 -25.938 1 94.81 115 THR B N 1
ATOM 2839 C CA . THR B 1 115 ? -11.352 -26.75 -25.969 1 94.81 115 THR B CA 1
ATOM 2840 C C . THR B 1 115 ? -10.477 -27.594 -25.047 1 94.81 115 THR B C 1
ATOM 2842 O O . THR B 1 115 ? -9.375 -27.188 -24.672 1 94.81 115 THR B O 1
ATOM 2845 N N . GLN B 1 116 ? -11.008 -28.703 -24.672 1 96.44 116 GLN B N 1
ATOM 2846 C CA . GLN B 1 116 ? -10.227 -29.641 -23.875 1 96.44 116 GLN B CA 1
ATOM 2847 C C . GLN B 1 116 ? -8.93 -30.031 -24.594 1 96.44 116 GLN B C 1
ATOM 2849 O O . GLN B 1 116 ? -7.875 -30.109 -23.969 1 96.44 116 GLN B O 1
ATOM 2854 N N . ALA B 1 117 ? -8.984 -30.234 -25.875 1 96.69 117 ALA B N 1
ATOM 2855 C CA . ALA B 1 117 ? -7.828 -30.625 -26.672 1 96.69 117 ALA B CA 1
ATOM 2856 C C . ALA B 1 117 ? -6.758 -29.531 -26.656 1 96.69 117 ALA B C 1
ATOM 2858 O O . ALA B 1 117 ? -5.566 -29.828 -26.531 1 96.69 117 ALA B O 1
ATOM 2859 N N . GLU B 1 118 ? -7.176 -28.359 -26.797 1 96.94 118 GLU B N 1
ATOM 2860 C CA . GLU B 1 118 ? -6.254 -27.234 -26.766 1 96.94 118 GLU B CA 1
ATOM 2861 C C . GLU B 1 118 ? -5.559 -27.125 -25.422 1 96.94 118 GLU B C 1
ATOM 2863 O O . GLU B 1 118 ? -4.344 -26.922 -25.344 1 96.94 118 GLU B O 1
ATOM 2868 N N . CYS B 1 119 ? -6.305 -27.25 -24.375 1 97.5 119 CYS B N 1
ATOM 2869 C CA . CYS B 1 119 ? -5.75 -27.156 -23.031 1 97.5 119 CYS B CA 1
ATOM 2870 C C . CYS B 1 119 ? -4.73 -28.266 -22.781 1 97.5 119 CYS B C 1
ATOM 2872 O O . CYS B 1 119 ? -3.68 -28.031 -22.188 1 97.5 119 CYS B O 1
ATOM 2874 N N . ILE B 1 120 ? -5.059 -29.453 -23.281 1 97.31 120 ILE B N 1
ATOM 2875 C CA . ILE B 1 120 ? -4.164 -30.594 -23.125 1 97.31 120 ILE B CA 1
ATOM 2876 C C . ILE B 1 120 ? -2.848 -30.328 -23.844 1 97.31 120 ILE B C 1
ATOM 2878 O O . ILE B 1 120 ? -1.772 -30.641 -23.328 1 97.31 120 ILE B O 1
ATOM 2882 N N . ARG B 1 121 ? -2.9 -29.781 -24.984 1 97.31 121 ARG B N 1
ATOM 2883 C CA . ARG B 1 121 ? -1.705 -29.453 -25.75 1 97.31 121 ARG B CA 1
ATOM 2884 C C . ARG B 1 121 ? -0.836 -28.453 -25 1 97.31 121 ARG B C 1
ATOM 2886 O O . ARG B 1 121 ? 0.391 -28.562 -25 1 97.31 121 ARG B O 1
ATOM 2893 N N . LEU B 1 122 ? -1.423 -27.484 -24.438 1 97.62 122 LEU B N 1
ATOM 2894 C CA . LEU B 1 122 ? -0.704 -26.469 -23.672 1 97.62 122 LEU B CA 1
ATOM 2895 C C . LEU B 1 122 ? -0.077 -27.078 -22.422 1 97.62 122 LEU B C 1
ATOM 2897 O O . LEU B 1 122 ? 1.065 -26.766 -22.078 1 97.62 122 LEU B O 1
ATOM 2901 N N . LEU B 1 123 ? -0.831 -27.969 -21.781 1 97.25 123 LEU B N 1
ATOM 2902 C CA . LEU B 1 123 ? -0.303 -28.672 -20.609 1 97.25 123 LEU B CA 1
ATOM 2903 C C . LEU B 1 123 ? 0.893 -29.531 -20.984 1 97.25 123 LEU B C 1
ATOM 2905 O O . LEU B 1 123 ? 1.862 -29.625 -20.234 1 97.25 123 LEU B O 1
ATOM 2909 N N . ALA B 1 124 ? 0.812 -30.109 -22.109 1 97.12 124 ALA B N 1
ATOM 2910 C CA . ALA B 1 124 ? 1.925 -30.922 -22.609 1 97.12 124 ALA B CA 1
ATOM 2911 C C . ALA B 1 124 ? 3.162 -30.062 -22.844 1 97.12 124 ALA B C 1
ATOM 2913 O O . ALA B 1 124 ? 4.289 -30.5 -22.594 1 97.12 124 ALA B O 1
ATOM 2914 N N . ARG B 1 125 ? 2.932 -28.906 -23.344 1 97.56 125 ARG B N 1
ATOM 2915 C CA . ARG B 1 125 ? 4.035 -27.984 -23.531 1 97.56 125 ARG B CA 1
ATOM 2916 C C . ARG B 1 125 ? 4.668 -27.594 -22.203 1 97.56 125 ARG B C 1
ATOM 2918 O O . ARG B 1 125 ? 5.891 -27.484 -22.094 1 97.56 125 ARG B O 1
ATOM 2925 N N . LEU B 1 126 ? 3.869 -27.391 -21.219 1 97.06 126 LEU B N 1
ATOM 2926 C CA . LEU B 1 126 ? 4.355 -27.062 -19.891 1 97.06 126 LEU B CA 1
ATOM 2927 C C . LEU B 1 126 ? 5.133 -28.234 -19.281 1 97.06 126 LEU B C 1
ATOM 2929 O O . LEU B 1 126 ? 6.113 -28.016 -18.562 1 97.06 126 LEU B O 1
ATOM 2933 N N . ASP B 1 127 ? 4.656 -29.422 -19.594 1 95 127 ASP B N 1
ATOM 2934 C CA . ASP B 1 127 ? 5.367 -30.625 -19.188 1 95 127 ASP B CA 1
ATOM 2935 C C . ASP B 1 127 ? 6.754 -30.688 -19.812 1 95 127 ASP B C 1
ATOM 2937 O O . ASP B 1 127 ? 7.742 -30.969 -19.125 1 95 127 ASP B O 1
ATOM 2941 N N . LYS B 1 128 ? 6.812 -30.359 -21.078 1 96.25 128 LYS B N 1
ATOM 2942 C CA . LYS B 1 128 ? 8.078 -30.359 -21.797 1 96.25 128 LYS B CA 1
ATOM 2943 C C . LYS B 1 128 ? 9.023 -29.297 -21.25 1 96.25 128 LYS B C 1
ATOM 2945 O O . LYS B 1 128 ? 10.242 -29.484 -21.234 1 96.25 128 LYS B O 1
ATOM 2950 N N . LEU B 1 129 ? 8.445 -28.203 -20.766 1 95.19 129 LEU B N 1
ATOM 2951 C CA . LEU B 1 129 ? 9.227 -27.094 -20.219 1 95.19 129 LEU B CA 1
ATOM 2952 C C . LEU B 1 129 ? 9.68 -27.422 -18.797 1 95.19 129 LEU B C 1
ATOM 2954 O O . LEU B 1 129 ? 10.469 -26.672 -18.203 1 95.19 129 LEU B O 1
ATOM 2958 N N . GLY B 1 130 ? 9.164 -28.484 -18.25 1 91.88 130 GLY B N 1
ATOM 2959 C CA . GLY B 1 130 ? 9.578 -28.922 -16.922 1 91.88 130 GLY B CA 1
ATOM 2960 C C . GLY B 1 130 ? 8.867 -28.188 -15.805 1 91.88 130 GLY B C 1
ATOM 2961 O O . GLY B 1 130 ? 9.359 -28.156 -14.672 1 91.88 130 GLY B O 1
ATOM 2962 N N . ILE B 1 131 ? 7.754 -27.625 -16.094 1 93.56 131 ILE B N 1
ATOM 2963 C CA . ILE B 1 131 ? 7.039 -26.812 -15.125 1 93.56 131 ILE B CA 1
ATOM 2964 C C . ILE B 1 131 ? 6.039 -27.672 -14.359 1 93.56 131 ILE B C 1
ATOM 2966 O O . ILE B 1 131 ? 5.77 -27.438 -13.18 1 93.56 131 ILE B O 1
ATOM 2970 N N . LEU B 1 132 ? 5.5 -28.609 -15.047 1 93.06 132 LEU B N 1
ATOM 2971 C CA . LEU B 1 132 ? 4.562 -29.547 -14.445 1 93.06 132 LEU B CA 1
ATOM 2972 C C . LEU B 1 132 ? 4.656 -30.922 -15.117 1 93.06 132 LEU B C 1
ATOM 2974 O O . LEU B 1 132 ? 5.344 -31.062 -16.125 1 93.06 132 LEU B O 1
ATOM 2978 N N . ASP B 1 133 ? 4.035 -31.859 -14.422 1 90.19 133 ASP B N 1
ATOM 2979 C CA . ASP B 1 133 ? 3.859 -33.188 -15.016 1 90.19 133 ASP B CA 1
ATOM 2980 C C . ASP B 1 133 ? 2.408 -33.406 -15.43 1 90.19 133 ASP B C 1
ATOM 2982 O O . ASP B 1 133 ? 1.491 -33.219 -14.625 1 90.19 133 ASP B O 1
ATOM 2986 N N . LEU B 1 134 ? 2.268 -33.688 -16.75 1 93 134 LEU B N 1
ATOM 2987 C CA . LEU B 1 134 ? 0.952 -34.125 -17.188 1 93 134 LEU B CA 1
ATOM 2988 C C . LEU B 1 134 ? 0.798 -35.625 -17.016 1 93 134 LEU B C 1
ATOM 2990 O O . LEU B 1 134 ? 1.399 -36.406 -17.766 1 93 134 LEU B O 1
ATOM 2994 N N . LEU B 1 135 ? -0 -36.062 -16.094 1 86.06 135 LEU B N 1
ATOM 2995 C CA . LEU B 1 135 ? -0.152 -37.438 -15.695 1 86.06 135 LEU B CA 1
ATOM 2996 C C . LEU B 1 135 ? -1.301 -38.094 -16.453 1 86.06 135 LEU B C 1
ATOM 2998 O O . LEU B 1 135 ? -2.055 -37.438 -17.156 1 86.06 135 LEU B O 1
ATOM 3002 N N . PRO B 1 136 ? -1.424 -39.375 -16.375 1 85.5 136 PRO B N 1
ATOM 3003 C CA . PRO B 1 136 ? -2.557 -40.062 -17.016 1 85.5 136 PRO B CA 1
ATOM 3004 C C . PRO B 1 136 ? -3.906 -39.5 -16.562 1 85.5 136 PRO B C 1
ATOM 3006 O O . PRO B 1 136 ? -4.035 -39.062 -15.414 1 85.5 136 PRO B O 1
ATOM 3009 N N . ASN B 1 137 ? -4.898 -39.5 -17.422 1 87.12 137 ASN B N 1
ATOM 3010 C CA . ASN B 1 137 ? -6.234 -38.969 -17.188 1 87.12 137 ASN B CA 1
ATOM 3011 C C . ASN B 1 137 ? -6.211 -37.438 -17.047 1 87.12 137 ASN B C 1
ATOM 3013 O O . ASN B 1 137 ? -7.062 -36.844 -16.375 1 87.12 137 ASN B O 1
ATOM 3017 N N . ASN B 1 138 ? -5.094 -36.844 -17.5 1 87.81 138 ASN B N 1
ATOM 3018 C CA . ASN B 1 138 ? -4.926 -35.406 -17.594 1 87.81 138 ASN B CA 1
ATOM 3019 C C . ASN B 1 138 ? -4.852 -34.75 -16.219 1 87.81 138 ASN B C 1
ATOM 3021 O O . ASN B 1 138 ? -5.344 -33.656 -16.031 1 87.81 138 ASN B O 1
ATOM 3025 N N . ARG B 1 139 ? -4.34 -35.5 -15.336 1 88.88 139 ARG B N 1
ATOM 3026 C CA . ARG B 1 139 ? -4.07 -34.938 -14.023 1 88.88 139 ARG B CA 1
ATOM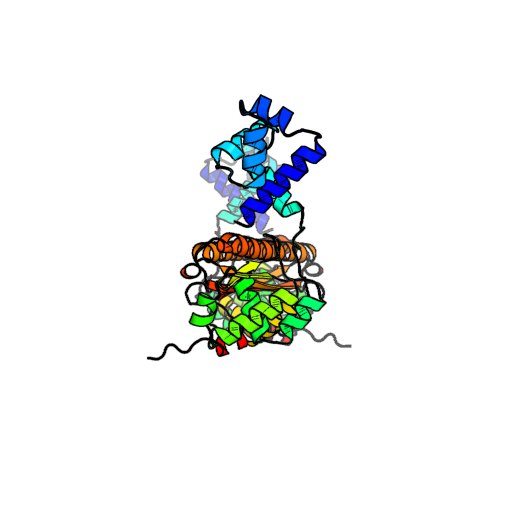 3027 C C . ARG B 1 139 ? -2.797 -34.094 -14.047 1 88.88 139 ARG B C 1
ATOM 3029 O O . ARG B 1 139 ? -1.86 -34.375 -14.789 1 88.88 139 ARG B O 1
ATOM 3036 N N . ILE B 1 140 ? -2.816 -33.062 -13.289 1 91.5 140 ILE B N 1
ATOM 3037 C CA . ILE B 1 140 ? -1.705 -32.125 -13.281 1 91.5 140 ILE B CA 1
ATOM 3038 C C . ILE B 1 140 ? -0.939 -32.219 -11.969 1 91.5 140 ILE B C 1
ATOM 3040 O O . ILE B 1 140 ? -1.538 -32.188 -10.891 1 91.5 140 ILE B O 1
ATOM 3044 N N . ARG B 1 141 ? 0.349 -32.406 -12.031 1 87 141 ARG B N 1
ATOM 3045 C CA . ARG B 1 141 ? 1.248 -32.312 -10.883 1 87 141 ARG B CA 1
ATOM 3046 C C . ARG B 1 141 ? 2.275 -31.188 -11.094 1 87 141 ARG B C 1
ATOM 3048 O O . ARG B 1 141 ? 3.154 -31.312 -11.953 1 87 141 ARG B O 1
ATOM 3055 N N . VAL B 1 142 ? 2.164 -30.219 -10.305 1 88.25 142 VAL B N 1
ATOM 3056 C CA . VAL B 1 142 ? 3.059 -29.078 -10.492 1 88.25 142 VAL B CA 1
ATOM 3057 C C . VAL B 1 142 ? 4.449 -29.422 -9.961 1 88.25 142 VAL B C 1
ATOM 3059 O O . VAL B 1 142 ? 4.582 -30.109 -8.945 1 88.25 142 VAL B O 1
ATOM 3062 N N . ARG B 1 143 ? 5.492 -28.969 -10.648 1 88.06 143 ARG B N 1
ATOM 3063 C CA . ARG B 1 143 ? 6.879 -29.25 -10.297 1 88.06 143 ARG B CA 1
ATOM 3064 C C . ARG B 1 143 ? 7.535 -28.031 -9.648 1 88.06 143 ARG B C 1
ATOM 3066 O O . ARG B 1 143 ? 8.617 -27.609 -10.055 1 88.06 143 ARG B O 1
ATOM 3073 N N . VAL B 1 144 ? 6.891 -27.469 -8.828 1 85.81 144 VAL B N 1
ATOM 3074 C CA . VAL B 1 144 ? 7.445 -26.344 -8.078 1 85.81 144 VAL B CA 1
ATOM 3075 C C . VAL B 1 144 ? 7.215 -26.547 -6.582 1 85.81 144 VAL B C 1
ATOM 3077 O O . VAL B 1 144 ? 6.324 -27.297 -6.184 1 85.81 144 VAL B O 1
ATOM 3080 N N . ALA B 1 145 ? 8 -25.859 -5.773 1 81.94 145 ALA B N 1
ATOM 3081 C CA . ALA B 1 145 ? 7.922 -25.969 -4.32 1 81.94 145 ALA B CA 1
ATOM 3082 C C . ALA B 1 145 ? 6.703 -25.234 -3.777 1 81.94 145 ALA B C 1
ATOM 3084 O O . ALA B 1 145 ? 6.145 -24.359 -4.453 1 81.94 145 ALA B O 1
ATOM 3085 N N . PRO B 1 146 ? 6.301 -25.594 -2.625 1 73.12 146 PRO B N 1
ATOM 3086 C C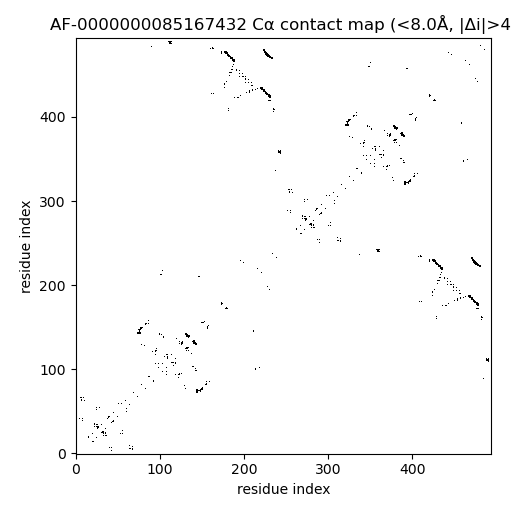A . PRO B 1 146 ? 5.145 -24.938 -2.016 1 73.12 146 PRO B CA 1
ATOM 3087 C C . PRO B 1 146 ? 5.34 -23.422 -1.861 1 73.12 146 PRO B C 1
ATOM 3089 O O . PRO B 1 146 ? 4.367 -22.672 -1.855 1 73.12 146 PRO B O 1
ATOM 3092 N N . ASP B 1 147 ? 6.531 -23.094 -1.768 1 73.81 147 ASP B N 1
ATOM 3093 C CA . ASP B 1 147 ? 6.824 -21.672 -1.585 1 73.81 147 ASP B CA 1
ATOM 3094 C C . ASP B 1 147 ? 7.191 -21.016 -2.912 1 73.81 147 ASP B C 1
ATOM 3096 O O . ASP B 1 147 ? 7.938 -20.031 -2.938 1 73.81 147 ASP B O 1
ATOM 3100 N N . PHE B 1 148 ? 6.688 -21.547 -3.895 1 84.5 148 PHE B N 1
ATOM 3101 C CA . PHE B 1 148 ? 6.973 -21.047 -5.234 1 84.5 148 PHE B CA 1
ATOM 3102 C C . PHE B 1 148 ? 6.648 -19.562 -5.336 1 84.5 148 PHE B C 1
ATOM 3104 O O . PHE B 1 148 ? 5.617 -19.109 -4.836 1 84.5 148 PHE B O 1
ATOM 3111 N N . SER B 1 149 ? 7.605 -18.844 -6.047 1 83.38 149 SER B N 1
ATOM 3112 C CA . SER B 1 149 ? 7.383 -17.453 -6.426 1 83.38 149 SER B CA 1
ATOM 3113 C C . SER B 1 149 ? 7.996 -17.156 -7.785 1 83.38 149 SER B C 1
ATOM 3115 O O . SER B 1 149 ? 8.977 -17.781 -8.188 1 83.38 149 SER B O 1
ATOM 3117 N N . TRP B 1 150 ? 7.383 -16.25 -8.469 1 88.25 150 TRP B N 1
ATOM 3118 C CA . TRP B 1 150 ? 7.957 -15.812 -9.734 1 88.25 150 TRP B CA 1
ATOM 3119 C C . TRP B 1 150 ? 9.305 -15.133 -9.523 1 88.25 150 TRP B C 1
ATOM 3121 O O . TRP B 1 150 ? 9.602 -14.656 -8.422 1 88.25 150 TRP B O 1
ATOM 3131 N N . LEU B 1 151 ? 10.102 -15.094 -10.539 1 89.56 151 LEU B N 1
ATOM 3132 C CA . LEU B 1 151 ? 11.391 -14.406 -10.477 1 89.56 151 LEU B CA 1
ATOM 3133 C C . LEU B 1 151 ? 11.195 -12.914 -10.203 1 89.56 151 LEU B C 1
ATOM 3135 O O . LEU B 1 151 ? 10.461 -12.234 -10.93 1 89.56 151 LEU B O 1
ATOM 3139 N N . PRO B 1 152 ? 11.867 -12.453 -9.117 1 83.5 152 PRO B N 1
ATOM 3140 C CA . PRO B 1 152 ? 11.789 -11.008 -8.883 1 83.5 152 PRO B CA 1
ATOM 3141 C C . PRO B 1 152 ? 12.281 -10.188 -10.07 1 83.5 152 PRO B C 1
ATOM 3143 O O . PRO B 1 152 ? 13.422 -10.344 -10.508 1 83.5 152 PRO B O 1
ATOM 3146 N N . GLY B 1 153 ? 11.422 -9.352 -10.602 1 83.38 153 GLY B N 1
ATOM 3147 C CA . GLY B 1 153 ? 11.781 -8.547 -11.758 1 83.38 153 GLY B CA 1
ATOM 3148 C C . GLY B 1 153 ? 11.836 -9.352 -13.047 1 83.38 153 GLY B C 1
ATOM 3149 O O . GLY B 1 153 ? 12.25 -8.836 -14.086 1 83.38 153 GLY B O 1
ATOM 3150 N N . GLY B 1 154 ? 11.461 -10.57 -12.977 1 91.69 154 GLY B N 1
ATOM 3151 C CA . GLY B 1 154 ? 11.508 -11.453 -14.133 1 91.69 154 GLY B CA 1
ATOM 3152 C C . GLY B 1 154 ? 10.43 -11.156 -15.156 1 91.69 154 GLY B C 1
ATOM 3153 O O . GLY B 1 154 ? 9.656 -10.203 -15 1 91.69 154 GLY B O 1
ATOM 3154 N N . PRO B 1 155 ? 10.406 -11.93 -16.25 1 93.12 155 PRO B N 1
ATOM 3155 C CA . PRO B 1 155 ? 9.484 -11.695 -17.375 1 93.12 155 PRO B CA 1
ATOM 3156 C C . PRO B 1 155 ? 8.023 -11.727 -16.938 1 93.12 155 PRO B C 1
ATOM 3158 O O . PRO B 1 155 ? 7.227 -10.891 -17.375 1 93.12 155 PRO B O 1
ATOM 3161 N N . ILE B 1 156 ? 7.707 -12.617 -16.094 1 92.44 156 ILE B N 1
ATOM 3162 C CA . ILE B 1 156 ? 6.316 -12.766 -15.688 1 92.44 156 ILE B CA 1
ATOM 3163 C C . ILE B 1 156 ? 5.898 -11.586 -14.812 1 92.44 156 ILE B C 1
ATOM 3165 O O . ILE B 1 156 ? 4.848 -10.984 -15.031 1 92.44 156 ILE B O 1
ATOM 3169 N N . GLN B 1 157 ? 6.719 -11.273 -13.867 1 87.12 157 GLN B N 1
ATOM 3170 C CA . GLN B 1 157 ? 6.414 -10.133 -13.008 1 87.12 157 GLN B CA 1
ATOM 3171 C C . GLN B 1 157 ? 6.289 -8.852 -13.82 1 87.12 157 GLN B C 1
ATOM 3173 O O . GLN B 1 157 ? 5.398 -8.039 -13.562 1 87.12 157 GLN B O 1
ATOM 3178 N N . GLN B 1 158 ? 7.129 -8.672 -14.758 1 87.56 158 GLN B N 1
ATOM 3179 C CA . GLN B 1 158 ? 7.07 -7.5 -15.617 1 87.56 158 GLN B CA 1
ATOM 3180 C C . GLN B 1 158 ? 5.789 -7.484 -16.438 1 87.56 158 GLN B C 1
ATOM 3182 O O . GLN B 1 158 ? 5.188 -6.426 -16.641 1 87.56 158 GLN B O 1
ATOM 3187 N N . TYR B 1 159 ? 5.457 -8.641 -16.938 1 90.94 159 TYR B N 1
ATOM 3188 C CA . TYR B 1 159 ? 4.223 -8.758 -17.703 1 90.94 159 TYR B CA 1
ATOM 3189 C C . TYR B 1 159 ? 3.018 -8.328 -16.875 1 90.94 159 TYR B C 1
ATOM 3191 O O . TYR B 1 159 ? 2.215 -7.504 -17.312 1 90.94 159 TYR B O 1
ATOM 3199 N N . PHE B 1 160 ? 2.867 -8.836 -15.711 1 89.06 160 PHE B N 1
ATOM 3200 C CA . PHE B 1 160 ? 1.729 -8.531 -14.852 1 89.06 160 PHE B CA 1
ATOM 3201 C C . PHE B 1 160 ? 1.744 -7.07 -14.422 1 89.06 160 PHE B C 1
ATOM 3203 O O . PHE B 1 160 ? 0.697 -6.422 -14.375 1 89.06 160 PHE B O 1
ATOM 3210 N N . ARG B 1 161 ? 2.916 -6.602 -14.172 1 85 161 ARG B N 1
ATOM 3211 C CA . ARG B 1 161 ? 3.047 -5.191 -13.812 1 85 161 ARG B CA 1
ATOM 3212 C C . ARG B 1 161 ? 2.541 -4.293 -14.938 1 85 161 ARG B C 1
ATOM 3214 O O . ARG B 1 161 ? 1.831 -3.316 -14.688 1 85 161 ARG B O 1
ATOM 3221 N N . ALA B 1 162 ? 2.941 -4.645 -16.125 1 86.06 162 ALA B N 1
ATOM 3222 C CA . ALA B 1 162 ? 2.51 -3.869 -17.281 1 86.06 162 ALA B CA 1
ATOM 3223 C C . ALA B 1 162 ? 0.992 -3.906 -17.438 1 86.06 162 ALA B C 1
ATOM 3225 O O . ALA B 1 162 ? 0.365 -2.883 -17.719 1 86.06 162 ALA B O 1
ATOM 3226 N N . GLN B 1 163 ? 0.453 -5.047 -17.172 1 86.94 163 GLN B N 1
ATOM 3227 C CA . GLN B 1 163 ? -0.995 -5.199 -17.281 1 86.94 163 GLN B CA 1
ATOM 3228 C C . GLN B 1 163 ? -1.711 -4.445 -16.172 1 86.94 163 GLN B C 1
ATOM 3230 O O . GLN B 1 163 ? -2.758 -3.834 -16.391 1 86.94 163 GLN B O 1
ATOM 3235 N N . LEU B 1 164 ? -1.165 -4.504 -14.992 1 87.19 164 LEU B N 1
ATOM 3236 C CA . LEU B 1 164 ? -1.726 -3.83 -13.828 1 87.19 164 LEU B CA 1
ATOM 3237 C C . LEU B 1 164 ? -1.727 -2.316 -14.023 1 87.19 164 LEU B C 1
ATOM 3239 O O . LEU B 1 164 ? -2.703 -1.645 -13.68 1 87.19 164 LEU B O 1
ATOM 3243 N N . ARG B 1 165 ? -0.652 -1.812 -14.562 1 80.38 165 ARG B N 1
ATOM 3244 C CA . ARG B 1 165 ? -0.512 -0.375 -14.773 1 80.38 165 ARG B CA 1
ATOM 3245 C C . ARG B 1 165 ? -1.607 0.15 -15.695 1 80.38 165 ARG B C 1
ATOM 3247 O O . ARG B 1 165 ? -2.055 1.289 -15.547 1 80.38 165 ARG B O 1
ATOM 3254 N N . ASN B 1 166 ? -2.111 -0.735 -16.484 1 79.5 166 ASN B N 1
ATOM 3255 C CA . ASN B 1 166 ? -3.031 -0.297 -17.531 1 79.5 166 ASN B CA 1
ATOM 3256 C C . ASN B 1 166 ? -4.449 -0.137 -17 1 79.5 166 ASN B C 1
ATOM 3258 O O . ASN B 1 166 ? -5.156 0.805 -17.359 1 79.5 166 ASN B O 1
ATOM 3262 N N . ASP B 1 167 ? -4.805 -0.993 -16.062 1 85.12 167 ASP B N 1
ATOM 3263 C CA . ASP B 1 167 ? -6.238 -0.951 -15.797 1 85.12 167 ASP B CA 1
ATOM 3264 C C . ASP B 1 167 ? -6.527 -1.09 -14.305 1 85.12 167 ASP B C 1
ATOM 3266 O O . ASP B 1 167 ? -7.688 -1.102 -13.891 1 85.12 167 ASP B O 1
ATOM 3270 N N . PHE B 1 168 ? -5.609 -1.166 -13.523 1 89.44 168 PHE B N 1
ATOM 3271 C CA . PHE B 1 168 ? -5.801 -1.445 -12.102 1 89.44 168 PHE B CA 1
ATOM 3272 C C . PHE B 1 168 ? -6.621 -0.344 -11.438 1 89.44 168 PHE B C 1
ATOM 3274 O O . PHE B 1 168 ? -7.5 -0.625 -10.617 1 89.44 168 PHE B O 1
ATOM 3281 N N . PHE B 1 169 ? -6.391 0.856 -11.836 1 86.12 169 PHE B N 1
ATOM 3282 C CA . PHE B 1 169 ? -7 1.974 -11.125 1 86.12 169 PHE B CA 1
ATOM 3283 C C . PHE B 1 169 ? -8.297 2.398 -11.797 1 86.12 169 PHE B C 1
ATOM 3285 O O . PHE B 1 169 ? -8.867 3.443 -11.469 1 86.12 169 PHE B O 1
ATOM 3292 N N . ASN B 1 170 ? -8.672 1.584 -12.781 1 83.12 170 ASN B N 1
ATOM 3293 C CA . ASN B 1 170 ? -9.984 1.802 -13.375 1 83.12 170 ASN B CA 1
ATOM 3294 C C . ASN B 1 170 ? -11.094 1.255 -12.484 1 83.12 170 ASN B C 1
ATOM 3296 O O . ASN B 1 170 ? -11.844 0.363 -12.898 1 83.12 170 ASN B O 1
ATOM 3300 N N . SER B 1 171 ? -11.195 1.644 -11.289 1 86.69 171 SER B N 1
ATOM 3301 C CA . SER B 1 171 ? -12.156 1.263 -10.258 1 86.69 171 SER B CA 1
ATOM 3302 C C . SER B 1 171 ? -12.312 2.363 -9.219 1 86.69 171 SER B C 1
ATOM 3304 O O . SER B 1 171 ? -11.398 3.17 -9.016 1 86.69 171 SER B O 1
ATOM 3306 N N . HIS B 1 172 ? -13.469 2.412 -8.602 1 83.5 172 HIS B N 1
ATOM 3307 C CA . HIS B 1 172 ? -13.695 3.344 -7.504 1 83.5 172 HIS B CA 1
ATOM 3308 C C . HIS B 1 172 ? -13.266 2.74 -6.172 1 83.5 172 HIS B C 1
ATOM 3310 O O . HIS B 1 172 ? -13.219 3.434 -5.152 1 83.5 172 HIS B O 1
ATOM 3316 N N . PHE B 1 173 ? -12.977 1.407 -6.203 1 90.75 173 PHE B N 1
ATOM 3317 C CA . PHE B 1 173 ? -12.5 0.674 -5.035 1 90.75 173 PHE B CA 1
ATOM 3318 C C . PHE B 1 173 ? -13.547 0.681 -3.93 1 90.75 173 PHE B C 1
ATOM 3320 O O . PHE B 1 173 ? -13.227 0.935 -2.766 1 90.75 173 PHE B O 1
ATOM 3327 N N . ASP B 1 174 ? -14.797 0.521 -4.289 1 87.69 174 ASP B N 1
ATOM 3328 C CA . ASP B 1 174 ? -15.906 0.557 -3.342 1 87.69 174 ASP B CA 1
ATOM 3329 C C . ASP B 1 174 ? -16.703 -0.75 -3.373 1 87.69 174 ASP B C 1
ATOM 3331 O O . ASP B 1 174 ? -17.734 -0.865 -2.729 1 87.69 174 ASP B O 1
ATOM 3335 N N . LYS B 1 175 ? -16.266 -1.752 -4.078 1 91.94 175 LYS B N 1
ATOM 3336 C CA . LYS B 1 175 ? -16.922 -3.059 -4.145 1 91.94 175 LYS B CA 1
ATOM 3337 C C . LYS B 1 175 ? -16.297 -4.035 -3.154 1 91.94 175 LYS B C 1
ATOM 3339 O O . LYS B 1 175 ? -15.234 -3.76 -2.592 1 91.94 175 LYS B O 1
ATOM 3344 N N . PRO B 1 176 ? -17 -5.129 -2.912 1 92.69 176 PRO B N 1
ATOM 3345 C CA . PRO B 1 176 ? -16.422 -6.121 -1.999 1 92.69 176 PRO B CA 1
ATOM 3346 C C . PRO B 1 176 ? -15.031 -6.57 -2.418 1 92.69 176 PRO B C 1
ATOM 3348 O O . PRO B 1 176 ? -14.797 -6.863 -3.594 1 92.69 176 PRO B O 1
ATOM 3351 N N . GLY B 1 177 ? -14.094 -6.57 -1.484 1 95 177 GLY B N 1
ATOM 3352 C CA . GLY B 1 177 ? -12.734 -7.012 -1.739 1 95 177 GLY B CA 1
ATOM 3353 C C . GLY B 1 177 ? -11.828 -5.902 -2.242 1 95 177 GLY B C 1
ATOM 3354 O O . GLY B 1 177 ? -10.633 -6.113 -2.451 1 95 177 GLY B O 1
ATOM 3355 N N . GLU B 1 178 ? -12.5 -4.758 -2.504 1 96.19 178 GLU B N 1
ATOM 3356 C CA . GLU B 1 178 ? -11.727 -3.611 -2.984 1 96.19 178 GLU B CA 1
ATOM 3357 C C . GLU B 1 178 ? -11.461 -2.617 -1.858 1 96.19 178 GLU B C 1
ATOM 3359 O O . GLU B 1 178 ? -12.305 -2.426 -0.977 1 96.19 178 GLU B O 1
ATOM 3364 N N . LYS B 1 179 ? -10.273 -2.051 -1.833 1 96.25 179 LYS B N 1
ATOM 3365 C CA . LYS B 1 179 ? -9.93 -0.994 -0.885 1 96.25 179 LYS B CA 1
ATOM 3366 C C . LYS B 1 179 ? -8.766 -0.154 -1.396 1 96.25 179 LYS B C 1
ATOM 3368 O O . LYS B 1 179 ? -7.812 -0.688 -1.973 1 96.25 179 LYS B O 1
ATOM 3373 N N . MET B 1 180 ? -8.883 1.091 -1.262 1 93.38 180 MET B N 1
ATOM 3374 C CA . MET B 1 180 ? -7.777 1.997 -1.572 1 93.38 180 MET B CA 1
ATOM 3375 C C . MET B 1 180 ? -7.57 3.008 -0.449 1 93.38 180 MET B C 1
ATOM 3377 O O . MET B 1 180 ? -8.531 3.586 0.055 1 93.38 180 MET B O 1
ATOM 3381 N N . ILE B 1 181 ? -6.359 3.178 -0.008 1 93.5 181 ILE B N 1
ATOM 3382 C CA . ILE B 1 181 ? -5.98 4.16 1.003 1 93.5 181 ILE B CA 1
ATOM 3383 C C . ILE B 1 181 ? -4.934 5.113 0.428 1 93.5 181 ILE B C 1
ATOM 3385 O O . ILE B 1 181 ? -3.977 4.68 -0.218 1 93.5 181 ILE B O 1
ATOM 3389 N N . MET B 1 182 ? -5.203 6.344 0.546 1 91.31 182 MET B N 1
ATOM 3390 C CA . MET B 1 182 ? -4.266 7.387 0.147 1 91.31 182 MET B CA 1
ATOM 3391 C C . MET B 1 182 ? -3.906 8.281 1.333 1 91.31 182 MET B C 1
ATOM 3393 O O . MET B 1 182 ? -4.789 8.844 1.982 1 91.31 182 MET B O 1
ATOM 3397 N N . VAL B 1 183 ? -2.604 8.383 1.644 1 91.62 183 VAL B N 1
ATOM 3398 C CA . VAL B 1 183 ? -2.152 9.219 2.752 1 91.62 183 VAL B CA 1
ATOM 3399 C C . VAL B 1 183 ? -0.97 10.078 2.309 1 91.62 183 VAL B C 1
ATOM 3401 O O . VAL B 1 183 ? -0.256 9.719 1.367 1 91.62 183 VAL B O 1
ATOM 3404 N N . SER B 1 184 ? -0.867 11.172 2.91 1 90.62 184 SER B N 1
ATOM 3405 C CA . SER B 1 184 ? 0.257 12.062 2.646 1 90.62 184 SER B CA 1
ATOM 3406 C C . SER B 1 184 ? 0.757 12.719 3.928 1 90.62 184 SER B C 1
ATOM 3408 O O . SER B 1 184 ? 0.053 12.734 4.941 1 90.62 184 SER B O 1
ATOM 3410 N N . GLY B 1 185 ? 1.995 13.148 3.936 1 89.62 185 GLY B N 1
ATOM 3411 C CA . GLY B 1 185 ? 2.668 13.805 5.047 1 89.62 185 GLY B CA 1
ATOM 3412 C C . GLY B 1 185 ? 4.133 14.094 4.77 1 89.62 185 GLY B C 1
ATOM 3413 O O . GLY B 1 185 ? 4.582 14 3.627 1 89.62 185 GLY B O 1
ATOM 3414 N N . THR B 1 186 ? 4.75 14.562 5.762 1 92 186 THR B N 1
ATOM 3415 C CA . THR B 1 186 ? 6.18 14.812 5.645 1 92 186 THR B CA 1
ATOM 3416 C C . THR B 1 186 ? 6.98 13.711 6.344 1 92 186 THR B C 1
ATOM 3418 O O . THR B 1 186 ? 6.605 13.258 7.426 1 92 186 THR B O 1
ATOM 3421 N N . LEU B 1 187 ? 8.055 13.258 5.641 1 96.06 187 LEU B N 1
ATOM 3422 C CA . LEU B 1 187 ? 8.883 12.188 6.176 1 96.06 187 LEU B CA 1
ATOM 3423 C C . LEU B 1 187 ? 10.359 12.539 6.09 1 96.06 187 LEU B C 1
ATOM 3425 O O . LEU B 1 187 ? 10.805 13.133 5.102 1 96.06 187 LEU B O 1
ATOM 3429 N N . SER B 1 188 ? 11.086 12.156 7.148 1 96.81 188 SER B N 1
ATOM 3430 C CA . SER B 1 188 ? 12.539 12.125 7.031 1 96.81 188 SER B CA 1
ATOM 3431 C C . SER B 1 188 ? 13 10.969 6.148 1 96.81 188 SER B C 1
ATOM 3433 O O . SER B 1 188 ? 12.203 10.102 5.785 1 96.81 188 SER B O 1
ATOM 3435 N N . GLU B 1 189 ? 14.289 10.969 5.801 1 96.81 189 GLU B N 1
ATOM 3436 C CA . GLU B 1 189 ? 14.852 9.859 5.035 1 96.81 189 GLU B CA 1
ATOM 3437 C C . GLU B 1 189 ? 14.734 8.547 5.797 1 96.81 189 GLU B C 1
ATOM 3439 O O . GLU B 1 189 ? 14.43 7.504 5.211 1 96.81 189 GLU B O 1
ATOM 3444 N N . GLU B 1 190 ? 14.938 8.68 7.047 1 96.81 190 GLU B N 1
ATOM 3445 C CA . GLU B 1 190 ? 14.859 7.5 7.895 1 96.81 190 GLU B CA 1
ATOM 3446 C C . GLU B 1 190 ? 13.438 6.961 7.965 1 96.81 190 GLU B C 1
ATOM 3448 O O . GLU B 1 190 ? 13.219 5.75 7.867 1 96.81 190 GLU B O 1
ATOM 3453 N N . SER B 1 191 ? 12.523 7.863 8.148 1 97.38 191 SER B N 1
ATOM 3454 C CA . SER B 1 191 ? 11.117 7.469 8.234 1 97.38 191 SER B CA 1
ATOM 3455 C C . SER B 1 191 ? 10.625 6.918 6.898 1 97.38 191 SER B C 1
ATOM 3457 O O . SER B 1 191 ? 9.836 5.969 6.863 1 97.38 191 SER B O 1
ATOM 3459 N N . ASN B 1 192 ? 11.039 7.52 5.828 1 98.25 192 ASN B N 1
ATOM 3460 C CA . ASN B 1 192 ? 10.719 6.996 4.508 1 98.25 192 ASN B CA 1
ATOM 3461 C C . ASN B 1 192 ? 11.195 5.555 4.348 1 98.25 192 ASN B C 1
ATOM 3463 O O . ASN B 1 192 ? 10.43 4.691 3.906 1 98.25 192 ASN B O 1
ATOM 3467 N N . ALA B 1 193 ? 12.438 5.32 4.781 1 97.69 193 ALA B N 1
ATOM 3468 C CA . ALA B 1 193 ? 12.992 3.971 4.715 1 97.69 193 ALA B CA 1
ATOM 3469 C C . ALA B 1 193 ? 12.188 3.002 5.57 1 97.69 193 ALA B C 1
ATOM 3471 O O . ALA B 1 193 ? 11.969 1.853 5.18 1 97.69 193 ALA B O 1
ATOM 3472 N N . ALA B 1 194 ? 11.75 3.492 6.664 1 98.06 194 ALA B N 1
ATOM 3473 C CA . ALA B 1 194 ? 10.945 2.66 7.559 1 98.06 194 ALA B CA 1
ATOM 3474 C C . ALA B 1 194 ? 9.609 2.299 6.922 1 98.06 194 ALA B C 1
ATOM 3476 O O . ALA B 1 194 ? 9.148 1.157 7.027 1 98.06 194 ALA B O 1
ATOM 3477 N N . VAL B 1 195 ? 9.008 3.271 6.27 1 98.31 195 VAL B N 1
ATOM 3478 C CA . VAL B 1 195 ? 7.738 3.027 5.598 1 98.31 195 VAL B CA 1
ATOM 3479 C C . VAL B 1 195 ? 7.945 2.041 4.449 1 98.31 195 VAL B C 1
ATOM 3481 O O . VAL B 1 195 ? 7.125 1.145 4.238 1 98.31 195 VAL B O 1
ATOM 3484 N N . GLN B 1 196 ? 9.047 2.145 3.773 1 97.62 196 GLN B N 1
ATOM 3485 C CA . GLN B 1 196 ? 9.344 1.22 2.684 1 97.62 196 GLN B CA 1
ATOM 3486 C C . GLN B 1 196 ? 9.508 -0.206 3.203 1 97.62 196 GLN B C 1
ATOM 3488 O O . GLN B 1 196 ? 9.102 -1.164 2.541 1 97.62 196 GLN B O 1
ATOM 3493 N N . ARG B 1 197 ? 10.062 -0.361 4.359 1 97.69 197 ARG B N 1
ATOM 3494 C CA . ARG B 1 197 ? 10.164 -1.681 4.969 1 97.69 197 ARG B CA 1
ATOM 3495 C C . ARG B 1 197 ? 8.789 -2.232 5.32 1 97.69 197 ARG B C 1
ATOM 3497 O O . ARG B 1 197 ? 8.523 -3.424 5.145 1 97.69 197 ARG B O 1
ATOM 3504 N N . ALA B 1 198 ? 7.977 -1.344 5.77 1 98.31 198 ALA B N 1
ATOM 3505 C CA . ALA B 1 198 ? 6.609 -1.749 6.094 1 98.31 198 ALA B CA 1
ATOM 3506 C C . ALA B 1 198 ? 5.855 -2.172 4.836 1 98.31 198 ALA B C 1
ATOM 3508 O O . ALA B 1 198 ? 5.035 -3.094 4.879 1 98.31 198 ALA B O 1
ATOM 3509 N N . MET B 1 199 ? 6.098 -1.539 3.729 1 97.81 199 MET B N 1
ATOM 3510 C CA . MET B 1 199 ? 5.516 -1.913 2.441 1 97.81 199 MET B CA 1
ATOM 3511 C C . MET B 1 199 ? 5.918 -3.332 2.055 1 97.81 199 MET B C 1
ATOM 3513 O O . MET B 1 199 ? 5.086 -4.109 1.579 1 97.81 199 MET B O 1
ATOM 3517 N N . ASN B 1 200 ? 7.184 -3.645 2.285 1 96.06 200 ASN B N 1
ATOM 3518 C CA . ASN B 1 200 ? 7.668 -4.992 2.004 1 96.06 200 ASN B CA 1
ATOM 3519 C C . ASN B 1 200 ? 6.965 -6.031 2.869 1 96.06 200 ASN B C 1
ATOM 3521 O O . ASN B 1 200 ? 6.641 -7.125 2.395 1 96.06 200 ASN B O 1
ATOM 3525 N N . ARG B 1 201 ? 6.77 -5.625 4.082 1 97.06 201 ARG B N 1
ATOM 3526 C CA . ARG B 1 201 ? 6.074 -6.531 4.988 1 97.06 201 ARG B CA 1
ATOM 3527 C C . ARG B 1 201 ? 4.645 -6.781 4.52 1 97.06 201 ARG B C 1
ATOM 3529 O O . ARG B 1 201 ? 4.156 -7.91 4.578 1 97.06 201 ARG B O 1
ATOM 3536 N N . LEU B 1 202 ? 3.973 -5.766 4.074 1 97.94 202 LEU B N 1
ATOM 3537 C CA . LEU B 1 202 ? 2.619 -5.898 3.551 1 97.94 202 LEU B CA 1
ATOM 3538 C C . LEU B 1 202 ? 2.594 -6.82 2.334 1 97.94 202 LEU B C 1
ATOM 3540 O O . LEU B 1 202 ? 1.717 -7.676 2.217 1 97.94 202 LEU B O 1
ATOM 3544 N N . SER B 1 203 ? 3.535 -6.645 1.459 1 95.5 203 SER B N 1
ATOM 3545 C CA . SER B 1 203 ? 3.656 -7.496 0.281 1 95.5 203 SER B CA 1
ATOM 3546 C C . SER B 1 203 ? 3.852 -8.961 0.674 1 95.5 203 SER B C 1
ATOM 3548 O O . SER B 1 203 ? 3.221 -9.852 0.102 1 95.5 203 SER B O 1
ATOM 3550 N N . ALA B 1 204 ? 4.707 -9.188 1.67 1 93.5 204 ALA B N 1
ATOM 3551 C CA . ALA B 1 204 ? 4.965 -10.539 2.16 1 93.5 204 ALA B CA 1
ATOM 3552 C C . ALA B 1 204 ? 3.705 -11.156 2.76 1 93.5 204 ALA B C 1
ATOM 3554 O O . ALA B 1 204 ? 3.439 -12.344 2.576 1 93.5 204 ALA B O 1
ATOM 3555 N N . GLU B 1 205 ? 2.965 -10.336 3.4 1 96.19 205 GLU B N 1
ATOM 3556 C CA . GLU B 1 205 ? 1.719 -10.805 3.994 1 96.19 205 GLU B CA 1
ATOM 3557 C C . GLU B 1 205 ? 0.71 -11.203 2.92 1 96.19 205 GLU B C 1
ATOM 3559 O O . GLU B 1 205 ? 0.013 -12.211 3.059 1 96.19 205 GLU B O 1
ATOM 3564 N N . PHE B 1 206 ? 0.621 -10.469 1.911 1 97 206 PHE B N 1
ATOM 3565 C CA . PHE B 1 206 ? -0.243 -10.812 0.787 1 97 206 PHE B CA 1
ATOM 3566 C C . PHE B 1 206 ? 0.147 -12.156 0.19 1 97 206 PHE B C 1
ATOM 3568 O O . PHE B 1 206 ? -0.707 -13.023 -0.016 1 97 206 PHE B O 1
ATOM 3575 N N . LEU B 1 207 ? 1.428 -12.305 -0.046 1 90.62 207 LEU B N 1
ATOM 3576 C CA . LEU B 1 207 ? 1.927 -13.516 -0.69 1 90.62 207 LEU B CA 1
ATOM 3577 C C . LEU B 1 207 ? 1.734 -14.727 0.211 1 90.62 207 LEU B C 1
ATOM 3579 O O . LEU B 1 207 ? 1.424 -15.82 -0.27 1 90.62 207 LEU B O 1
ATOM 3583 N N . ALA B 1 208 ? 1.912 -14.516 1.493 1 91.88 208 ALA B N 1
ATOM 3584 C CA . ALA B 1 208 ? 1.686 -15.602 2.447 1 91.88 208 ALA B CA 1
ATOM 3585 C C . ALA B 1 208 ? 0.218 -16.016 2.465 1 91.88 208 ALA B C 1
ATOM 3587 O O . ALA B 1 208 ? -0.093 -17.219 2.512 1 91.88 208 ALA B O 1
ATOM 3588 N N . ALA B 1 209 ? -0.644 -15.047 2.414 1 95.06 209 ALA B N 1
ATOM 3589 C CA . ALA B 1 209 ? -2.078 -15.32 2.381 1 95.06 209 ALA B CA 1
ATOM 3590 C C . ALA B 1 209 ? -2.461 -16.078 1.109 1 95.06 209 ALA B C 1
ATOM 3592 O O . ALA B 1 209 ? -3.248 -17.016 1.156 1 95.06 209 ALA B O 1
ATOM 3593 N N . HIS B 1 210 ? -1.914 -15.641 0.03 1 92.56 210 HIS B N 1
ATOM 3594 C CA . HIS B 1 210 ? -2.119 -16.328 -1.242 1 92.56 210 HIS B CA 1
ATOM 3595 C C . HIS B 1 210 ? -1.701 -17.781 -1.155 1 92.56 210 HIS B C 1
ATOM 3597 O O . HIS B 1 210 ? -2.453 -18.672 -1.562 1 92.56 210 HIS B O 1
ATOM 3603 N N . GLN B 1 211 ? -0.503 -18.016 -0.586 1 87 211 GLN B N 1
ATOM 3604 C CA . GLN B 1 211 ? 0.03 -19.375 -0.476 1 87 211 GLN B CA 1
ATOM 3605 C C . GLN B 1 211 ? -0.871 -20.25 0.389 1 87 211 GLN B C 1
ATOM 3607 O O . GLN B 1 211 ? -1.146 -21.391 0.041 1 87 211 GLN B O 1
ATOM 3612 N N . GLN B 1 212 ? -1.308 -19.703 1.42 1 88.44 212 GLN B N 1
ATOM 3613 C CA . GLN B 1 212 ? -2.18 -20.422 2.336 1 88.44 212 GLN B CA 1
ATOM 3614 C C . GLN B 1 212 ? -3.508 -20.766 1.673 1 88.44 212 GLN B C 1
ATOM 3616 O O . GLN B 1 212 ? -4.031 -21.875 1.859 1 88.44 212 GLN B O 1
ATOM 3621 N N . ASP B 1 213 ? -4.008 -19.906 0.856 1 92.75 213 ASP B N 1
ATOM 3622 C CA . ASP B 1 213 ? -5.348 -20.047 0.288 1 92.75 213 ASP B CA 1
ATOM 3623 C C . ASP B 1 213 ? -5.34 -21.016 -0.898 1 92.75 213 ASP B C 1
ATOM 3625 O O . ASP B 1 213 ? -6.398 -21.438 -1.368 1 92.75 213 ASP B O 1
ATOM 3629 N N . LEU B 1 214 ? -4.121 -21.359 -1.358 1 84.06 214 LEU B N 1
ATOM 3630 C CA . LEU B 1 214 ? -4.02 -22.328 -2.453 1 84.06 214 LEU B CA 1
ATOM 3631 C C . LEU B 1 214 ? -4.633 -23.656 -2.062 1 84.06 214 LEU B C 1
ATOM 3633 O O . LEU B 1 214 ? -5.008 -24.453 -2.93 1 84.06 214 LEU B O 1
ATOM 3637 N N . ALA B 1 215 ? -4.723 -23.891 -0.781 1 82.69 215 ALA B N 1
ATOM 3638 C CA . ALA B 1 215 ? -5.281 -25.156 -0.277 1 82.69 215 ALA B CA 1
ATOM 3639 C C . ALA B 1 215 ? -6.805 -25.125 -0.326 1 82.69 215 ALA B C 1
ATOM 3641 O O . ALA B 1 215 ? -7.453 -26.172 -0.225 1 82.69 215 ALA B O 1
ATOM 3642 N N . LEU B 1 216 ? -7.422 -24.016 -0.566 1 88.38 216 LEU B N 1
ATOM 3643 C CA . LEU B 1 216 ? -8.875 -23.875 -0.588 1 88.38 216 LEU B CA 1
ATOM 3644 C C . LEU B 1 216 ? -9.43 -24.219 -1.964 1 88.38 216 LEU B C 1
ATOM 3646 O O . LEU B 1 216 ? -8.727 -24.109 -2.971 1 88.38 216 LEU B O 1
ATOM 3650 N N . PRO B 1 217 ? -10.719 -24.578 -1.951 1 87.5 217 PRO B N 1
ATOM 3651 C CA . PRO B 1 217 ? -11.375 -24.797 -3.242 1 87.5 217 PRO B CA 1
ATOM 3652 C C . PRO B 1 217 ? -11.414 -23.531 -4.102 1 87.5 217 PRO B C 1
ATOM 3654 O O . PRO B 1 217 ? -11.406 -22.422 -3.568 1 87.5 217 PRO B O 1
ATOM 3657 N N . LEU B 1 218 ? -11.453 -23.719 -5.395 1 87.38 218 LEU B N 1
ATOM 3658 C CA . LEU B 1 218 ? -11.398 -22.641 -6.371 1 87.38 218 LEU B CA 1
ATOM 3659 C C . LEU B 1 218 ? -12.508 -21.625 -6.125 1 87.38 218 LEU B C 1
ATOM 3661 O O . LEU B 1 218 ? -12.297 -20.422 -6.266 1 87.38 218 LEU B O 1
ATOM 3665 N N . GLU B 1 219 ? -13.672 -22.125 -5.715 1 89.44 219 GLU B N 1
ATOM 3666 C CA . GLU B 1 219 ? -14.844 -21.266 -5.562 1 89.44 219 GLU B CA 1
ATOM 3667 C C . GLU B 1 219 ? -14.695 -20.328 -4.359 1 89.44 219 GLU B C 1
ATOM 3669 O O . GLU B 1 219 ? -15.445 -19.375 -4.223 1 89.44 219 GLU B O 1
ATOM 3674 N N . ARG B 1 220 ? -13.711 -20.609 -3.557 1 92.69 220 ARG B N 1
ATOM 3675 C CA . ARG B 1 220 ? -13.523 -19.828 -2.338 1 92.69 220 ARG B CA 1
ATOM 3676 C C . ARG B 1 220 ? -12.367 -18.844 -2.492 1 92.69 220 ARG B C 1
ATOM 3678 O O . ARG B 1 220 ? -11.977 -18.188 -1.527 1 92.69 220 ARG B O 1
ATOM 3685 N N . ARG B 1 221 ? -11.82 -18.844 -3.66 1 92.25 221 ARG B N 1
ATOM 3686 C CA . ARG B 1 221 ? -10.688 -17.969 -3.904 1 92.25 221 ARG B CA 1
ATOM 3687 C C . ARG B 1 221 ? -10.945 -17.047 -5.102 1 92.25 221 ARG B C 1
ATOM 3689 O O . ARG B 1 221 ? -11.602 -17.453 -6.062 1 92.25 221 ARG B O 1
ATOM 3696 N N . THR B 1 222 ? -10.477 -15.875 -5.023 1 94.25 222 THR B N 1
ATOM 3697 C CA . THR B 1 222 ? -10.633 -14.883 -6.078 1 94.25 222 THR B CA 1
ATOM 3698 C C . THR B 1 222 ? -9.289 -14.273 -6.453 1 94.25 222 THR B C 1
ATOM 3700 O O . THR B 1 222 ? -8.5 -13.914 -5.578 1 94.25 222 THR B O 1
ATOM 3703 N N . GLY B 1 223 ? -9.016 -14.227 -7.75 1 93.94 223 GLY B N 1
ATOM 3704 C CA . GLY B 1 223 ? -7.84 -13.492 -8.195 1 93.94 223 GLY B CA 1
ATOM 3705 C C . GLY B 1 223 ? -7.84 -12.039 -7.762 1 93.94 223 GLY B C 1
ATOM 3706 O O . GLY B 1 223 ? -8.852 -11.344 -7.898 1 93.94 223 GLY B O 1
ATOM 3707 N N . SER B 1 224 ? -6.754 -11.586 -7.191 1 95.75 224 SER B N 1
ATOM 3708 C CA . SER B 1 224 ? -6.648 -10.234 -6.652 1 95.75 224 SER B CA 1
ATOM 3709 C C . SER B 1 224 ? -5.266 -9.648 -6.906 1 95.75 224 SER B C 1
ATOM 3711 O O . SER B 1 224 ? -4.312 -10.383 -7.176 1 95.75 224 SER B O 1
ATOM 3713 N N . ALA B 1 225 ? -5.203 -8.406 -6.918 1 95.38 225 ALA B N 1
ATOM 3714 C CA . ALA B 1 225 ? -3.934 -7.691 -7.031 1 95.38 225 ALA B CA 1
ATOM 3715 C C . ALA B 1 225 ? -3.854 -6.547 -6.027 1 95.38 225 ALA B C 1
ATOM 3717 O O . ALA B 1 225 ? -4.883 -6.055 -5.559 1 95.38 225 ALA B O 1
ATOM 3718 N N . MET B 1 226 ? -2.68 -6.203 -5.668 1 96.25 226 MET B N 1
ATOM 3719 C CA . MET B 1 226 ? -2.42 -5.098 -4.75 1 96.25 226 MET B CA 1
ATOM 3720 C C . MET B 1 226 ? -1.266 -4.234 -5.25 1 96.25 226 MET B C 1
ATOM 3722 O O . MET B 1 226 ? -0.25 -4.758 -5.715 1 96.25 226 MET B O 1
ATOM 3726 N N . ILE B 1 227 ? -1.431 -2.963 -5.184 1 95 227 ILE B N 1
ATOM 3727 C CA . ILE B 1 227 ? -0.364 -2.014 -5.48 1 95 227 ILE B CA 1
ATOM 3728 C C . ILE B 1 227 ? -0.108 -1.13 -4.262 1 95 227 ILE B C 1
ATOM 3730 O O . ILE B 1 227 ? -1.049 -0.618 -3.648 1 95 227 ILE B O 1
ATOM 3734 N N . VAL B 1 228 ? 1.119 -1.033 -3.863 1 97.19 228 VAL B N 1
ATOM 3735 C CA . VAL B 1 228 ? 1.538 -0.08 -2.842 1 97.19 228 VAL B CA 1
ATOM 3736 C C . VAL B 1 228 ? 2.678 0.785 -3.377 1 97.19 228 VAL B C 1
ATOM 3738 O O . VAL B 1 228 ? 3.666 0.266 -3.898 1 97.19 228 VAL B O 1
ATOM 3741 N N . ALA B 1 229 ? 2.48 2.117 -3.281 1 95.94 229 ALA B N 1
ATOM 3742 C CA . ALA B 1 229 ? 3.449 3.045 -3.857 1 95.94 229 ALA B CA 1
ATOM 3743 C C . ALA B 1 229 ? 3.693 4.23 -2.928 1 95.94 229 ALA B C 1
ATOM 3745 O O . ALA B 1 229 ? 2.764 4.73 -2.293 1 95.94 229 ALA B O 1
ATOM 3746 N N . LEU B 1 230 ? 4.914 4.594 -2.836 1 97.62 230 LEU B N 1
ATOM 3747 C CA . LEU B 1 230 ? 5.391 5.711 -2.029 1 97.62 230 LEU B CA 1
ATOM 3748 C C . LEU B 1 230 ? 6.32 6.609 -2.836 1 97.62 230 LEU B C 1
ATOM 3750 O O . LEU B 1 230 ? 7.188 6.121 -3.562 1 97.62 230 LEU B O 1
ATOM 3754 N N . ARG B 1 231 ? 6.141 7.941 -2.746 1 95.75 231 ARG B N 1
ATOM 3755 C CA . ARG B 1 231 ? 7.113 8.836 -3.367 1 95.75 231 ARG B CA 1
ATOM 3756 C C . ARG B 1 231 ? 7.012 10.242 -2.793 1 95.75 231 ARG B C 1
ATOM 3758 O O . ARG B 1 231 ? 5.961 10.633 -2.281 1 95.75 231 ARG B O 1
ATOM 3765 N N . PRO B 1 232 ? 8.172 10.961 -2.814 1 95.56 232 PRO B N 1
ATOM 3766 C CA . PRO B 1 232 ? 8.055 12.398 -2.574 1 95.56 232 PRO B CA 1
ATOM 3767 C C . PRO B 1 232 ? 7.031 13.07 -3.492 1 95.56 232 PRO B C 1
ATOM 3769 O O . PRO B 1 232 ? 7.004 12.797 -4.695 1 95.56 232 PRO B O 1
ATOM 3772 N N . TRP B 1 233 ? 6.148 13.805 -2.865 1 93.06 233 TRP B N 1
ATOM 3773 C CA . TRP B 1 233 ? 5.027 14.336 -3.633 1 93.06 233 TRP B CA 1
ATOM 3774 C C . TRP B 1 233 ? 4.457 15.586 -2.973 1 93.06 233 TRP B C 1
ATOM 3776 O O . TRP B 1 233 ? 4.488 15.719 -1.748 1 93.06 233 TRP B O 1
ATOM 3786 N N . SER B 1 234 ? 4.016 16.547 -3.732 1 90.25 234 SER B N 1
ATOM 3787 C CA . SER B 1 234 ? 3.254 17.719 -3.32 1 90.25 234 SER B CA 1
ATOM 3788 C C . SER B 1 234 ? 2.139 18.031 -4.312 1 90.25 234 SER B C 1
ATOM 3790 O O . SER B 1 234 ? 2.291 17.812 -5.516 1 90.25 234 SER B O 1
ATOM 3792 N N . PRO B 1 235 ? 0.973 18.516 -3.766 1 88.88 235 PRO B N 1
ATOM 3793 C CA . PRO B 1 235 ? -0.107 18.875 -4.688 1 88.88 235 PRO B CA 1
ATOM 3794 C C . PRO B 1 235 ? 0.342 19.844 -5.773 1 88.88 235 PRO B C 1
ATOM 3796 O O . PRO B 1 235 ? 1.155 20.734 -5.512 1 88.88 235 PRO B O 1
ATOM 3799 N N . ALA B 1 236 ? -0.214 19.641 -6.965 1 86.69 236 ALA B N 1
ATOM 3800 C CA . ALA B 1 236 ? 0.148 20.453 -8.125 1 86.69 236 ALA B CA 1
ATOM 3801 C C . ALA B 1 236 ? -0.024 21.938 -7.82 1 86.69 236 ALA B C 1
ATOM 3803 O O . ALA B 1 236 ? 0.824 22.75 -8.188 1 86.69 236 ALA B O 1
ATOM 3804 N N . HIS B 1 237 ? -1.062 22.297 -7.133 1 87.25 237 HIS B N 1
ATOM 3805 C CA . HIS B 1 237 ? -1.335 23.688 -6.816 1 87.25 237 HIS B CA 1
ATOM 3806 C C . HIS B 1 237 ? -0.245 24.266 -5.922 1 87.25 237 HIS B C 1
ATOM 3808 O O . HIS B 1 237 ? 0.106 25.438 -6.051 1 87.25 237 HIS B O 1
ATOM 3814 N N . PHE B 1 238 ? 0.239 23.453 -5.043 1 91.62 238 PHE B N 1
ATOM 3815 C CA . PHE B 1 238 ? 1.32 23.891 -4.176 1 91.62 238 PHE B CA 1
ATOM 3816 C C . PHE B 1 238 ? 2.604 24.109 -4.969 1 91.62 238 PHE B C 1
ATOM 3818 O O . PHE B 1 238 ? 3.334 25.062 -4.738 1 91.62 238 PHE B O 1
ATOM 3825 N N . GLN B 1 239 ? 2.801 23.234 -5.863 1 88.25 239 GLN B N 1
ATOM 3826 C CA . GLN B 1 239 ? 3.996 23.312 -6.699 1 88.25 239 GLN B CA 1
ATOM 3827 C C . GLN B 1 239 ? 3.996 24.578 -7.543 1 88.25 239 GLN B C 1
ATOM 3829 O O . GLN B 1 239 ? 5.043 25.203 -7.734 1 88.25 239 GLN B O 1
ATOM 3834 N N . GLN B 1 240 ? 2.855 24.906 -8.039 1 89.25 240 GLN B N 1
ATOM 3835 C CA . GLN B 1 240 ? 2.711 26.094 -8.875 1 89.25 240 GLN B CA 1
ATOM 3836 C C . GLN B 1 240 ? 3.01 27.375 -8.086 1 89.25 240 GLN B C 1
ATOM 3838 O O . GLN B 1 240 ? 3.383 28.391 -8.664 1 89.25 240 GLN B O 1
ATOM 3843 N N . MET B 1 241 ? 2.896 27.281 -6.805 1 92.12 241 MET B N 1
ATOM 3844 C CA . MET B 1 241 ? 3.07 28.453 -5.941 1 92.12 241 MET B CA 1
ATOM 3845 C C . MET B 1 241 ? 4.492 28.516 -5.395 1 92.12 241 MET B C 1
ATOM 3847 O O . MET B 1 241 ? 4.82 29.422 -4.617 1 92.12 241 MET B O 1
ATOM 3851 N N . ARG B 1 242 ? 5.293 27.625 -5.738 1 91.31 242 ARG B N 1
ATOM 3852 C CA . ARG B 1 242 ? 6.668 27.594 -5.25 1 91.31 242 ARG B CA 1
ATOM 3853 C C . ARG B 1 242 ? 7.473 28.766 -5.828 1 91.31 242 ARG B C 1
ATOM 3855 O O . ARG B 1 242 ? 7.27 29.156 -6.98 1 91.31 242 ARG B O 1
ATOM 3862 N N . ARG B 1 243 ? 8.336 29.234 -4.941 1 88.75 243 ARG B N 1
ATOM 3863 C CA . ARG B 1 243 ? 9.18 30.344 -5.379 1 88.75 243 ARG B CA 1
ATOM 3864 C C . ARG B 1 243 ? 10.219 29.875 -6.391 1 88.75 243 ARG B C 1
ATOM 3866 O O . ARG B 1 243 ? 10.836 28.828 -6.211 1 88.75 243 ARG B O 1
ATOM 3873 N N . GLN B 1 244 ? 10.234 30.453 -7.656 1 77.75 244 GLN B N 1
ATOM 3874 C CA . GLN B 1 244 ? 11.203 30.109 -8.703 1 77.75 244 GLN B CA 1
ATOM 3875 C C . GLN B 1 244 ? 12.609 30.562 -8.312 1 77.75 244 GLN B C 1
ATOM 3877 O O . GLN B 1 244 ? 12.797 31.672 -7.809 1 77.75 244 GLN B O 1
ATOM 3882 N N . LYS B 1 245 ? 13.453 29.719 -7.895 1 61.16 245 LYS B N 1
ATOM 3883 C CA . LYS B 1 245 ? 14.844 30.109 -7.691 1 61.16 245 LYS B CA 1
ATOM 3884 C C . LYS B 1 245 ? 15.367 30.922 -8.875 1 61.16 245 LYS B C 1
ATOM 3886 O O . LYS B 1 245 ? 15.18 30.531 -10.031 1 61.16 245 LYS B O 1
ATOM 3891 N N . GLN B 1 246 ? 15.352 32.25 -8.875 1 44.66 246 GLN B N 1
ATOM 3892 C CA . GLN B 1 246 ? 16.094 33 -9.875 1 44.66 246 GLN B CA 1
ATOM 3893 C C . GLN B 1 246 ? 17.5 32.438 -10.086 1 44.66 246 GLN B C 1
ATOM 3895 O O . GLN B 1 246 ? 18.219 32.188 -9.117 1 44.66 246 GLN B O 1
ATOM 3900 N N . GLN B 1 247 ? 17.781 31.625 -11.141 1 34.56 247 GLN B N 1
ATOM 3901 C CA . GLN B 1 247 ? 19.156 31.719 -11.625 1 34.56 247 GLN B CA 1
ATOM 3902 C C . GLN B 1 247 ? 19.672 33.156 -11.523 1 34.56 247 GLN B C 1
ATOM 3904 O O . GLN B 1 247 ? 18.953 34.094 -11.867 1 34.56 247 GLN B O 1
#

Secondary structure (DSSP, 8-state):
-HHHHHHHHHHHHHHHHTT--HHHHHHHHT--HHHHHHHHHTT---HHHHHHHHHHHT--HHHHHHHHHHHS---SS--HHHHHHHHH-HHHHHHHHHHHTT--HHHHHHHBS--HHHHHHHHHHHHHTTSEEEEGGGEEEE-S-TT--PPTT-HHHHHHHHHHHHHTTSS-S-STT-EEEEEEEEE-HHHHHHHHHHHHHHHHHHHHHHHHHTTS-GGG-EEEEEEEEEEE---HHHHHTB-----/-HHHHHHHHHHHHHHHHTT--HHHHHHHHT--HHHHHHHHHTT---HHHHHHHHHHHT--HHHHHHHHHHHS---SS--HHHHHHHHH-HHHHHHHHHHHTT--HHHHHHHBS--HHHHHHHHHHHHHTTSEEEEGGGEEEE-S-TT--PPTT-HHHHHHHHHHHHHTTSS-S-STT-EEEEEEEEE-HHHHHHHHHHHHHHHHHHHHHHHHHTTS-GGG-EEEEEEEEEEE---HHHHHTB-----

InterPro domains:
  IPR001387 Cro/C1-type, helix-turn-helix domain [PF13443] (11-66)
  IPR001387 Cro/C1-type, helix-turn-helix domain [PS50943] (11-64)
  IPR001387 Cro/C1-type, helix-turn-helix domain [SM00530] (10-64)
  IPR001387 Cro/C1-type, helix-turn-helix domain [cd00093] (9-64)
  IPR010982 Lambda repressor-like, DNA-binding domain superfamily [G3DSA:1.10.260.40] (2-70)
  IPR010982 Lambda repressor-like, DNA-binding domain superfamily [SSF47413] (5-66)

Sequence (494 aa):
MAQAESLVNALKNLLKARGITYAQLAKGLGLSEASVKRIFAERSFTLERLDQVCTLLGIQISDLARMVVAEQPVPSRLTEEQEKKLVADPKLLLVAVHALHQWTLEEIVSSFAMTQAECIRLLARLDKLGILDLLPNNRIRVRVAPDFSWLPGGPIQQYFRAQLRNDFFNSHFDKPGEKMIMVSGTLSEESNAAVQRAMNRLSAEFLAAHQQDLALPLERRTGSAMIVALRPWSPAHFQQMRRQKQQMAQAESLVNALKNLLKARGITYAQLAKGLGLSEASVKRIFAERSFTLERLDQVCTLLGIQISDLARMVVAEQPVPSRLTEEQEKKLVADPKLLLVAVHALHQWTLEEIVSSFAMTQAECIRLLARLDKLGILDLLPNNRIRVRVAPDFSWLPGGPIQQYFRAQLRNDFFNSHFDKPGEKMIMVSGTLSEESNAAVQRAMNRLSAEFLAAHQQDLALPLERRTGSAMIVALRPWSPAHFQQMRRQKQQ

Solvent-accessible surface area (backbone atoms only — not comparable to full-atom values): 27015 Å² total; per-residue (Å²): 109,67,63,58,47,38,40,49,48,38,48,52,50,50,31,56,74,68,66,51,45,59,59,58,51,10,60,75,71,75,45,50,41,68,56,45,51,46,34,62,73,65,62,62,69,48,73,66,56,47,45,52,52,27,50,75,69,72,45,52,68,68,53,43,51,46,45,38,48,54,72,56,70,43,40,44,52,70,53,70,68,58,33,44,57,30,64,73,32,66,67,48,32,52,51,48,57,42,39,72,58,69,46,50,60,66,55,51,36,69,48,23,68,49,52,66,68,58,53,50,53,45,44,48,50,36,29,74,71,58,51,29,42,69,42,84,93,62,38,80,42,65,44,51,31,89,75,51,46,76,46,88,84,28,59,52,50,46,51,52,47,56,48,43,73,70,50,64,76,78,59,87,44,78,52,91,72,29,40,68,49,78,51,71,45,40,29,25,71,66,44,43,53,51,46,51,51,47,51,51,49,47,52,50,49,48,52,50,39,22,56,61,38,55,78,49,60,70,92,56,42,41,49,25,35,37,40,40,37,34,30,70,45,75,52,66,72,56,58,72,37,37,41,75,76,78,126,108,66,63,57,46,37,40,50,47,36,48,49,50,48,30,57,73,68,66,51,46,60,58,58,51,12,62,75,70,73,47,50,43,69,56,44,51,44,34,63,72,66,61,62,68,48,74,65,55,49,45,52,53,26,51,75,69,70,45,51,67,67,52,42,51,47,45,38,48,53,74,54,70,43,39,43,52,70,52,71,68,59,34,44,57,29,65,74,30,65,68,48,31,51,51,48,57,40,40,72,59,69,46,50,60,65,54,49,35,70,48,23,68,50,52,68,68,57,52,50,54,43,44,48,50,37,29,74,70,59,51,29,42,68,42,84,96,63,37,78,44,66,44,51,31,90,73,50,46,79,47,87,84,28,58,52,49,47,50,52,48,56,48,43,73,70,49,63,77,77,60,87,44,79,50,94,72,29,39,67,48,77,51,74,45,41,30,25,71,67,44,43,53,49,45,52,52,45,50,50,50,47,54,50,49,45,54,50,39,23,56,61,38,56,77,49,60,70,91,54,42,41,49,24,34,37,40,38,36,35,29,70,44,74,54,65,72,58,60,72,37,37,43,76,75,78,127

Nearest PDB structures (foldseek):
  3f52-assembly1_A  TM=8.303E-01  e=2.897E-02  Corynebacterium glutamicum
  3f51-assembly1_A  TM=8.354E-01  e=4.390E-02  Corynebacterium glutamicum
  3f52-assembly1_E  TM=8.322E-01  e=4.624E-02  Corynebacterium glutamicum
  4iwr-assembly1_B  TM=8.416E-01  e=2.440E-01  Enterobacter sp. RFL1396
  3fya-assembly1_A  TM=8.365E-01  e=4.321E-01  Enterobacter sp. RFL1396

pLDDT: mean 87.47, std 10.61, range [34.03, 98.38]